Protein AF-A0A949CCI5-F1 (afdb_monomer_lite)

Secondary structure (DSSP, 8-state):
-------------TT--S-HHHHHTT--SHHHHHHHHHHHH--HHHHHTT---HHHHHHHHHHHHS-HHHHHTT--SHHHHHHHHHHHHTT-S---GGGS-HHHHHTT--SHHHHHHHHHHHHS-HHHHHTT---HHHHHHHHHHHTS-HHHHHTT--SHHHHHHHHHHHHS-HHHHHTT---HHHHHHHHHHHHGGGEEESSS-HHHHHHHIIIIIHHHHHHHHHHHHHHHHHHHHHTTSEEEHHHHHHH-TTTTTTSSB--TT-EEEEEEB---EEE-TT--EEE--SEEEEE-SS-SSS-HHHHHHHT--TT-S-SS-SSS-HHHHHHTTB-TTSSSB--SPPPHHHHHHHTTPPBP-TTTSSEE-TT-EEEEEEEGGGSSSS---EEEEEE-STT-EEEEEEESSSEEEEEEEPPTTSEEEEEE-SPBPSEEEEEEEEEE-TTS-EEEEPPPEEEEE-------HHHHHGGGS-------HHHHHHHHHHHHHHHHHHHHHHHHHHHHHHHTT--

Structure (mmCIF, N/CA/C/O backbone):
data_AF-A0A949CCI5-F1
#
_entry.id   AF-A0A949CCI5-F1
#
loop_
_atom_site.group_PDB
_atom_site.id
_atom_site.type_symbol
_atom_site.label_atom_id
_atom_site.label_alt_id
_atom_site.label_comp_id
_atom_site.label_asym_id
_atom_site.label_entity_id
_atom_site.label_seq_id
_atom_site.pdbx_PDB_ins_code
_atom_site.Cartn_x
_atom_site.Cartn_y
_atom_site.Cartn_z
_atom_site.occupancy
_atom_site.B_iso_or_equiv
_atom_site.auth_seq_id
_atom_site.auth_comp_id
_atom_site.auth_asym_id
_atom_site.auth_atom_id
_atom_site.pdbx_PDB_model_num
ATOM 1 N N . ASN A 1 1 ? -22.056 -0.204 50.118 1.00 28.55 1 ASN A N 1
ATOM 2 C CA . ASN A 1 1 ? -20.710 0.242 49.684 1.00 28.55 1 ASN A CA 1
ATOM 3 C C . ASN A 1 1 ? -20.030 -0.823 48.883 1.00 28.55 1 ASN A C 1
ATOM 5 O O . ASN A 1 1 ? -19.196 -1.574 49.382 1.00 28.55 1 ASN A O 1
ATOM 9 N N . GLU A 1 2 ? -20.402 -0.887 47.621 1.00 24.06 2 GLU A N 1
ATOM 10 C CA . GLU A 1 2 ? -19.504 -1.412 46.620 1.00 24.06 2 GLU A CA 1
ATOM 11 C C . GLU A 1 2 ? -18.537 -0.275 46.289 1.00 24.06 2 GLU A C 1
ATOM 13 O O . GLU A 1 2 ? -18.887 0.651 45.580 1.00 24.06 2 GLU A O 1
ATOM 18 N N . PHE A 1 3 ? -17.318 -0.323 46.823 1.00 23.59 3 PHE A N 1
ATOM 19 C CA . PHE A 1 3 ? -16.193 -0.053 45.936 1.00 23.59 3 PHE A CA 1
ATOM 20 C C . PHE A 1 3 ? -16.038 -1.352 45.142 1.00 23.59 3 PHE A C 1
ATOM 22 O O . PHE A 1 3 ? -15.376 -2.300 45.578 1.00 23.59 3 PHE A O 1
ATOM 29 N N . LYS A 1 4 ? -16.825 -1.460 44.069 1.00 23.44 4 LYS A N 1
ATOM 30 C CA . LYS A 1 4 ? -16.348 -2.106 42.861 1.00 23.44 4 LYS A CA 1
ATOM 31 C C . LYS A 1 4 ? -15.381 -1.082 42.290 1.00 23.44 4 LYS A C 1
ATOM 33 O O . LYS A 1 4 ? -15.789 0.016 41.931 1.00 23.44 4 LYS A O 1
ATOM 38 N N . LEU A 1 5 ? -14.098 -1.418 42.273 1.00 25.70 5 LEU A N 1
ATOM 39 C CA . LEU A 1 5 ? -13.313 -1.016 41.122 1.00 25.70 5 LEU A CA 1
ATOM 40 C C . LEU A 1 5 ? -14.030 -1.707 39.968 1.00 25.70 5 LEU A C 1
ATOM 42 O O . LEU A 1 5 ? -13.903 -2.917 39.796 1.00 25.70 5 LEU A O 1
ATOM 46 N N . GLU A 1 6 ? -14.929 -0.980 39.308 1.00 26.77 6 GLU A N 1
ATOM 47 C CA . GLU A 1 6 ? -15.303 -1.352 37.961 1.00 26.77 6 GLU A CA 1
ATOM 48 C C . GLU A 1 6 ? -13.978 -1.430 37.223 1.00 26.77 6 GLU A C 1
ATOM 50 O O . GLU A 1 6 ? -13.239 -0.452 37.097 1.00 26.77 6 GLU A O 1
ATOM 55 N N . SER A 1 7 ? -13.628 -2.654 36.855 1.00 33.16 7 SER A N 1
ATOM 56 C CA . SER A 1 7 ? -12.736 -2.918 35.755 1.00 33.16 7 SER A CA 1
ATOM 57 C C . SER A 1 7 ? -13.355 -2.241 34.535 1.00 33.16 7 SER A C 1
ATOM 59 O O . SER A 1 7 ? -14.071 -2.871 33.764 1.00 33.16 7 SER A O 1
ATOM 61 N N . GLY A 1 8 ? -13.112 -0.939 34.394 1.00 29.67 8 GLY A N 1
ATOM 62 C CA . GLY A 1 8 ? -13.168 -0.242 33.124 1.00 29.67 8 GLY A CA 1
ATOM 63 C C . GLY A 1 8 ? -12.025 -0.781 32.278 1.00 29.67 8 GLY A C 1
ATOM 64 O O . GLY A 1 8 ? -10.981 -0.154 32.150 1.00 29.67 8 GLY A O 1
ATOM 65 N N . SER A 1 9 ? -12.206 -2.003 31.780 1.00 33.06 9 SER A N 1
ATOM 66 C CA . SER A 1 9 ? -11.458 -2.561 30.658 1.00 33.06 9 SER A CA 1
ATOM 67 C C . SER A 1 9 ? -11.970 -2.019 29.318 1.00 33.06 9 SER A C 1
ATOM 69 O O . SER A 1 9 ? -11.455 -2.401 28.277 1.00 33.06 9 SER A O 1
ATOM 71 N N . GLU A 1 10 ? -12.933 -1.099 29.331 1.00 33.03 10 GLU A N 1
ATOM 72 C CA . GLU A 1 10 ? -13.438 -0.376 28.163 1.00 33.03 10 GLU A CA 1
ATOM 73 C C . GLU A 1 10 ? -12.724 0.973 28.028 1.00 33.03 10 GLU A C 1
ATOM 75 O O . GLU A 1 10 ? -13.286 2.020 28.309 1.00 33.03 10 GLU A O 1
ATOM 80 N N . PHE A 1 11 ? -11.438 0.938 27.682 1.00 31.03 11 PHE A N 1
ATOM 81 C CA . PHE A 1 11 ? -10.712 2.048 27.043 1.00 31.03 11 PHE A CA 1
ATOM 82 C C . PHE A 1 11 ? -9.364 1.521 26.529 1.00 31.03 11 PHE A C 1
ATOM 84 O O . PHE A 1 11 ? -8.293 2.015 26.864 1.00 31.03 11 PHE A O 1
ATOM 91 N N . PHE A 1 12 ? -9.403 0.448 25.742 1.00 31.36 12 PHE A N 1
ATOM 92 C CA . PHE A 1 12 ? -8.234 -0.020 25.000 1.00 31.36 12 PHE A CA 1
ATOM 93 C C . PHE A 1 12 ? -8.647 -0.310 23.560 1.00 31.36 12 PHE A C 1
ATOM 95 O O . PHE A 1 12 ? -8.708 -1.456 23.130 1.00 31.36 12 PHE A O 1
ATOM 102 N N . GLY A 1 13 ? -8.936 0.767 22.825 1.00 29.38 13 GLY A N 1
ATOM 103 C CA . GLY A 1 13 ? -8.772 0.765 21.376 1.00 29.38 13 GLY A CA 1
ATOM 104 C C . GLY A 1 13 ? -7.294 0.535 21.056 1.00 29.38 13 GLY A C 1
ATOM 105 O O . GLY A 1 13 ? -6.409 1.082 21.721 1.00 29.38 13 GLY A O 1
ATOM 106 N N . ALA A 1 14 ? -7.037 -0.333 20.086 1.00 33.59 14 ALA A N 1
ATOM 107 C CA . ALA A 1 14 ? -5.727 -0.847 19.708 1.00 33.59 14 ALA A CA 1
ATOM 108 C C . ALA A 1 14 ? -4.839 0.179 18.967 1.00 33.59 14 ALA A C 1
ATOM 110 O O . ALA A 1 14 ? -4.302 -0.134 17.911 1.00 33.59 14 ALA A O 1
ATOM 111 N N . GLU A 1 15 ? -4.661 1.391 19.509 1.00 34.69 15 GLU A N 1
ATOM 112 C CA . GLU A 1 15 ? -3.923 2.460 18.807 1.00 34.69 15 GLU A CA 1
ATOM 113 C C . GLU A 1 15 ? -2.967 3.307 19.667 1.00 34.69 15 GLU A C 1
ATOM 115 O O . GLU A 1 15 ? -2.280 4.181 19.150 1.00 34.69 15 GLU A O 1
ATOM 120 N N . TYR A 1 16 ? -2.820 3.045 20.968 1.00 41.56 16 TYR A N 1
ATOM 121 C CA . TYR A 1 16 ? -1.854 3.788 21.784 1.00 41.56 16 TYR A CA 1
ATOM 122 C C . TYR A 1 16 ? -0.962 2.848 22.591 1.00 41.56 16 TYR A C 1
ATOM 124 O O . TYR A 1 16 ? -1.435 1.956 23.298 1.00 41.56 16 TYR A O 1
ATOM 132 N N . GLY A 1 17 ? 0.355 3.064 22.487 1.00 61.03 17 GLY A N 1
ATOM 133 C CA . GLY A 1 17 ? 1.342 2.493 23.399 1.00 61.03 17 GLY A CA 1
ATOM 134 C C . GLY A 1 17 ? 1.025 2.815 24.865 1.00 61.03 17 GLY A C 1
ATOM 135 O O . GLY A 1 17 ? 0.075 3.535 25.174 1.00 61.03 17 GLY A O 1
ATOM 136 N N . LEU A 1 18 ? 1.825 2.262 25.786 1.00 56.59 18 LEU A N 1
ATOM 137 C CA . LEU A 1 18 ? 1.654 2.458 27.233 1.00 56.59 18 LEU A CA 1
ATOM 138 C C . LEU A 1 18 ? 1.360 3.940 27.556 1.00 56.59 18 LEU A C 1
ATOM 140 O O . LEU A 1 18 ? 2.008 4.808 26.969 1.00 56.59 18 LEU A O 1
ATOM 144 N N . PRO A 1 19 ? 0.423 4.248 28.478 1.00 66.56 19 PRO A N 1
ATOM 145 C CA . PRO A 1 19 ? 0.104 5.621 28.862 1.00 66.56 19 PRO A CA 1
ATOM 146 C C . PRO A 1 19 ? 1.372 6.449 29.087 1.00 66.56 19 PRO A C 1
ATOM 148 O O . PRO A 1 19 ? 2.327 5.941 29.679 1.00 66.56 19 PRO A O 1
ATOM 151 N N . ALA A 1 20 ? 1.389 7.716 28.658 1.00 65.19 20 ALA A N 1
ATOM 152 C CA . ALA A 1 20 ? 2.567 8.585 28.782 1.00 65.19 20 ALA A CA 1
ATOM 153 C C . ALA A 1 20 ? 3.133 8.592 30.215 1.00 65.19 20 ALA A C 1
ATOM 155 O O . ALA A 1 20 ? 4.341 8.511 30.412 1.00 65.19 20 ALA A O 1
ATOM 156 N N . GLU A 1 21 ? 2.251 8.548 31.216 1.00 62.03 21 GLU A N 1
ATOM 157 C CA . GLU A 1 21 ? 2.614 8.462 32.633 1.00 62.03 21 GLU A CA 1
ATOM 158 C C . GLU A 1 21 ? 3.370 7.171 33.006 1.00 62.03 21 GLU A C 1
ATOM 160 O O . GLU A 1 21 ? 4.212 7.185 33.900 1.00 62.03 21 GLU A O 1
ATOM 165 N N . CYS A 1 22 ? 3.092 6.053 32.332 1.00 67.25 22 CYS A N 1
ATOM 166 C CA . CYS A 1 22 ? 3.809 4.790 32.509 1.00 67.25 22 CYS A CA 1
ATOM 167 C C . CYS A 1 22 ? 5.153 4.781 31.772 1.00 67.25 22 CYS A C 1
ATOM 169 O O . CYS A 1 22 ? 6.130 4.244 32.297 1.00 67.25 22 CYS A O 1
ATOM 171 N N . LEU A 1 23 ? 5.223 5.395 30.586 1.00 69.81 23 LEU A N 1
ATOM 172 C CA . LEU A 1 23 ? 6.467 5.536 29.821 1.00 69.81 23 LEU A CA 1
ATOM 173 C C . LEU A 1 23 ? 7.462 6.473 30.521 1.00 69.81 23 LEU A C 1
ATOM 175 O O . LEU A 1 23 ? 8.646 6.154 30.605 1.00 69.81 23 LEU A O 1
ATOM 179 N N . GLU A 1 24 ? 6.986 7.578 31.101 1.00 73.06 24 GLU A N 1
ATOM 180 C CA . GLU A 1 24 ? 7.799 8.503 31.909 1.00 73.06 24 GLU A CA 1
ATOM 181 C C . GLU A 1 24 ? 8.419 7.830 33.141 1.00 73.06 24 GLU A C 1
ATOM 183 O O . GLU A 1 24 ? 9.481 8.240 33.611 1.00 73.06 24 GLU A O 1
ATOM 188 N N . GLN A 1 25 ? 7.777 6.777 33.649 1.00 67.81 25 GLN A N 1
ATOM 189 C CA . GLN A 1 25 ? 8.267 5.978 34.773 1.00 67.81 25 GLN A CA 1
ATOM 190 C C . GLN A 1 25 ? 8.979 4.686 34.341 1.00 67.81 25 GLN A C 1
ATOM 192 O O . GLN A 1 25 ? 9.327 3.864 35.188 1.00 67.81 25 GLN A O 1
ATOM 197 N N . GLY A 1 26 ? 9.251 4.528 33.041 1.00 73.81 26 GLY A N 1
ATOM 198 C CA . GLY A 1 26 ? 10.100 3.465 32.507 1.00 73.81 26 GLY A CA 1
ATOM 199 C C . GLY A 1 26 ? 9.440 2.091 32.391 1.00 73.81 26 GLY A C 1
ATOM 200 O O . GLY A 1 26 ? 10.160 1.095 32.366 1.00 73.81 26 GLY A O 1
ATOM 201 N N . ALA A 1 27 ? 8.106 2.003 32.323 1.00 72.56 27 ALA A N 1
ATOM 202 C CA . ALA A 1 27 ? 7.441 0.732 32.034 1.00 72.56 27 ALA A CA 1
ATOM 203 C C . ALA A 1 27 ? 7.779 0.250 30.615 1.00 72.56 27 ALA A C 1
ATOM 205 O O . ALA A 1 27 ? 7.514 0.953 29.642 1.00 72.56 27 ALA A O 1
ATOM 206 N N . ALA A 1 28 ? 8.305 -0.971 30.495 1.00 69.12 28 ALA A N 1
ATOM 207 C CA . ALA A 1 28 ? 8.573 -1.636 29.220 1.00 69.12 28 ALA A CA 1
ATOM 208 C C . ALA A 1 28 ? 7.460 -2.629 28.836 1.00 69.12 28 ALA A C 1
ATOM 210 O O . ALA A 1 28 ? 7.475 -3.204 27.749 1.00 69.12 28 ALA A O 1
ATOM 211 N N . SER A 1 29 ? 6.485 -2.845 29.723 1.00 74.38 29 SER A N 1
ATOM 212 C CA . SER A 1 29 ? 5.380 -3.781 29.518 1.00 74.38 29 SER A CA 1
ATOM 213 C C . SER A 1 29 ? 4.088 -3.323 30.197 1.00 74.38 29 SER A C 1
ATOM 215 O O . SER A 1 29 ? 4.096 -2.548 31.157 1.00 74.38 29 SER A O 1
ATOM 217 N N . LYS A 1 30 ? 2.953 -3.864 29.734 1.00 70.81 30 LYS A N 1
ATOM 218 C CA . LYS A 1 30 ? 1.629 -3.627 30.333 1.00 70.81 30 LYS A CA 1
ATOM 219 C C . LYS A 1 30 ? 1.590 -4.013 31.819 1.00 70.81 30 LYS A C 1
ATOM 221 O O . LYS A 1 30 ? 1.070 -3.253 32.627 1.00 70.81 30 LYS A O 1
ATOM 226 N N . GLN A 1 31 ? 2.239 -5.119 32.195 1.00 68.50 31 GLN A N 1
ATOM 227 C CA . GLN A 1 31 ? 2.349 -5.557 33.595 1.00 68.50 31 GLN A CA 1
ATOM 228 C C . GLN A 1 31 ? 3.175 -4.604 34.472 1.00 68.50 31 GLN A C 1
ATOM 230 O O . GLN A 1 31 ? 2.900 -4.470 35.665 1.00 68.50 31 GLN A O 1
ATOM 235 N N . GLU A 1 32 ? 4.196 -3.944 33.923 1.00 68.94 32 GLU A N 1
ATOM 236 C CA . GLU A 1 32 ? 4.948 -2.921 34.662 1.00 68.94 32 GLU A CA 1
ATOM 237 C C . GLU A 1 32 ? 4.136 -1.641 34.826 1.00 68.94 32 GLU A C 1
ATOM 239 O O . GLU A 1 32 ? 4.104 -1.081 35.919 1.00 68.94 32 GLU A O 1
ATOM 244 N N . CYS A 1 33 ? 3.413 -1.225 33.787 1.00 73.75 33 CYS A N 1
ATOM 245 C CA . CYS A 1 33 ? 2.507 -0.083 33.869 1.00 73.75 33 CYS A CA 1
ATOM 246 C C . CYS A 1 33 ? 1.383 -0.318 34.891 1.00 73.75 33 CYS A C 1
ATOM 248 O O . CYS A 1 33 ? 1.108 0.561 35.702 1.00 73.75 33 CYS A O 1
ATOM 250 N N . GLU A 1 34 ? 0.806 -1.521 34.955 1.00 68.88 34 GLU A N 1
ATOM 251 C CA . GLU A 1 34 ? -0.192 -1.884 35.971 1.00 68.88 34 GLU A CA 1
ATOM 252 C C . GLU A 1 34 ? 0.356 -1.765 37.403 1.00 68.88 34 GLU A C 1
ATOM 254 O O . GLU A 1 34 ? -0.330 -1.249 38.287 1.00 68.88 34 GLU A O 1
ATOM 259 N N . LYS A 1 35 ? 1.615 -2.158 37.642 1.00 68.50 35 LYS A N 1
ATOM 260 C CA . LYS A 1 35 ? 2.277 -1.983 38.949 1.00 68.50 35 LYS A CA 1
ATOM 261 C C . LYS A 1 35 ? 2.521 -0.513 39.287 1.00 68.50 35 LYS A C 1
ATOM 263 O O . LYS A 1 35 ? 2.301 -0.110 40.429 1.00 68.50 35 LYS A O 1
ATOM 268 N N . ILE A 1 36 ? 2.965 0.285 38.315 1.00 70.38 36 ILE A N 1
ATOM 269 C CA . ILE A 1 36 ? 3.210 1.726 38.487 1.00 70.38 36 ILE A CA 1
ATOM 270 C C . ILE A 1 36 ? 1.900 2.449 38.813 1.00 70.38 36 ILE A C 1
ATOM 272 O O . ILE A 1 36 ? 1.824 3.196 39.792 1.00 70.38 36 ILE A O 1
ATOM 276 N N . MET A 1 37 ? 0.845 2.165 38.049 1.00 67.00 37 MET A N 1
ATOM 277 C CA . MET A 1 37 ? -0.490 2.722 38.265 1.00 67.00 37 MET A CA 1
ATOM 278 C C . MET A 1 37 ? -1.062 2.296 39.617 1.00 67.00 37 MET A C 1
ATOM 280 O O . MET A 1 37 ? -1.593 3.128 40.355 1.00 67.00 37 MET A O 1
ATOM 284 N N . PHE A 1 38 ? -0.888 1.027 39.997 1.00 71.00 38 PHE A N 1
ATOM 285 C CA . PHE A 1 38 ? -1.301 0.544 41.307 1.00 71.00 38 PHE A CA 1
ATOM 286 C C . PHE A 1 38 ? -0.574 1.276 42.441 1.00 71.00 38 PHE A C 1
ATOM 288 O O . PHE A 1 38 ? -1.235 1.767 43.345 1.00 71.00 38 PHE A O 1
ATOM 295 N N . LEU A 1 39 ? 0.753 1.426 42.397 1.00 68.25 39 LEU A N 1
ATOM 296 C CA . LEU A 1 39 ? 1.510 2.117 43.452 1.00 68.25 39 LEU A CA 1
ATOM 297 C C . LEU A 1 39 ? 1.136 3.601 43.591 1.00 68.25 39 LEU A C 1
ATOM 299 O O . LEU A 1 39 ? 1.144 4.132 44.703 1.00 68.25 39 LEU A O 1
ATOM 303 N N . LYS A 1 40 ? 0.774 4.264 42.488 1.00 69.62 40 LYS A N 1
ATOM 304 C CA . LYS A 1 40 ? 0.344 5.671 42.477 1.00 69.62 40 LYS A CA 1
ATOM 305 C C . LYS A 1 40 ? -1.030 5.875 43.127 1.00 69.62 40 LYS A C 1
ATOM 307 O O . LYS A 1 40 ? -1.266 6.910 43.749 1.00 69.62 40 LYS A O 1
ATOM 312 N N . HIS A 1 41 ? -1.915 4.884 43.014 1.00 70.19 41 HIS A N 1
ATOM 313 C CA . HIS A 1 41 ? -3.294 4.940 43.512 1.00 70.19 41 HIS A CA 1
ATOM 314 C C . HIS A 1 41 ? -3.580 3.973 44.671 1.00 70.19 41 HIS A C 1
ATOM 316 O O . HIS A 1 41 ? -4.724 3.861 45.117 1.00 70.19 41 HIS A O 1
ATOM 322 N N . ALA A 1 42 ? -2.556 3.287 45.184 1.00 69.38 42 ALA A N 1
ATOM 323 C CA . ALA A 1 42 ? -2.702 2.302 46.242 1.00 69.38 42 ALA A CA 1
ATOM 324 C C . ALA A 1 42 ? -3.272 2.953 47.514 1.00 69.38 42 ALA A C 1
ATOM 326 O O . ALA A 1 42 ? -2.826 4.036 47.916 1.00 69.38 42 ALA A O 1
ATOM 327 N N . PRO A 1 43 ? -4.204 2.280 48.213 1.00 71.31 43 PRO A N 1
ATOM 328 C CA . PRO A 1 43 ? -4.618 2.685 49.550 1.00 71.31 43 PRO A CA 1
ATOM 329 C C . PRO A 1 43 ? -3.398 2.871 50.459 1.00 71.31 43 PRO A C 1
ATOM 331 O O . PRO A 1 43 ? -2.450 2.077 50.411 1.00 71.31 43 PRO A O 1
ATOM 334 N N . LYS A 1 44 ? -3.415 3.905 51.311 1.00 75.56 44 LYS A N 1
ATOM 335 C CA . LYS A 1 44 ? -2.278 4.266 52.183 1.00 75.56 44 LYS A CA 1
ATOM 336 C C . LYS A 1 44 ? -1.815 3.085 53.036 1.00 75.56 44 LYS A C 1
ATOM 338 O O . LYS A 1 44 ? -0.627 2.930 53.302 1.00 75.56 44 LYS A O 1
ATOM 343 N N . GLU A 1 45 ? -2.750 2.232 53.432 1.00 75.25 45 GLU A N 1
ATOM 344 C CA . GLU A 1 45 ? -2.532 1.026 54.215 1.00 75.25 45 GLU A CA 1
ATOM 345 C C . GLU A 1 45 ? -1.717 -0.025 53.451 1.00 75.25 45 GLU A C 1
ATOM 347 O O . GLU A 1 45 ? -0.844 -0.650 54.054 1.00 75.25 45 GLU A O 1
ATOM 352 N N . CYS A 1 46 ? -1.952 -0.190 52.147 1.00 75.56 46 CYS A N 1
ATOM 353 C CA . CYS A 1 46 ? -1.190 -1.096 51.285 1.00 75.56 46 CYS A CA 1
ATOM 354 C C . CYS A 1 46 ? 0.180 -0.517 50.925 1.00 75.56 46 CYS A C 1
ATOM 356 O O . CYS A 1 46 ? 1.182 -1.228 51.006 1.00 75.56 46 CYS A O 1
ATOM 358 N N . ALA A 1 47 ? 0.242 0.789 50.646 1.00 73.12 47 ALA A N 1
ATOM 359 C CA . ALA A 1 47 ? 1.498 1.497 50.409 1.00 73.12 47 ALA A CA 1
ATOM 360 C C . ALA A 1 47 ? 2.427 1.426 51.637 1.00 73.12 47 ALA A C 1
ATOM 362 O O . ALA A 1 47 ? 3.611 1.121 51.514 1.00 73.12 47 ALA A O 1
ATOM 363 N N . SER A 1 48 ? 1.880 1.608 52.846 1.00 76.38 48 SER A N 1
ATOM 364 C CA . SER A 1 48 ? 2.635 1.493 54.105 1.00 76.38 48 SER A CA 1
ATOM 365 C C . SER A 1 48 ? 3.119 0.071 54.421 1.00 76.38 48 SER A C 1
ATOM 367 O O . SER A 1 48 ? 4.051 -0.096 55.204 1.00 76.38 48 SER A O 1
ATOM 369 N N . ALA A 1 49 ? 2.498 -0.946 53.817 1.00 76.38 49 ALA A N 1
ATOM 370 C CA . ALA A 1 49 ? 2.856 -2.353 53.977 1.00 76.38 49 ALA A CA 1
ATOM 371 C C . ALA A 1 49 ? 3.822 -2.856 52.888 1.00 76.38 49 ALA A C 1
ATOM 373 O O . ALA A 1 49 ? 4.195 -4.027 52.913 1.00 76.38 49 ALA A O 1
ATOM 374 N N . GLY A 1 50 ? 4.227 -1.994 51.946 1.00 76.88 50 GLY A N 1
ATOM 375 C CA . GLY A 1 50 ? 5.141 -2.349 50.858 1.00 76.88 50 GLY A CA 1
ATOM 376 C C . GLY A 1 50 ? 4.544 -3.308 49.824 1.00 76.88 50 GLY A C 1
ATOM 377 O O . GLY A 1 50 ? 5.292 -4.017 49.158 1.00 76.88 50 GLY A O 1
ATOM 378 N N . ILE A 1 51 ? 3.213 -3.363 49.703 1.00 78.94 51 ILE A N 1
ATOM 379 C CA . ILE A 1 51 ? 2.527 -4.261 48.768 1.00 78.94 51 ILE A CA 1
ATOM 380 C C . ILE A 1 51 ? 2.436 -3.599 47.392 1.00 78.94 51 ILE A C 1
ATOM 382 O O . ILE A 1 51 ? 1.932 -2.484 47.274 1.00 78.94 51 ILE A O 1
ATOM 386 N N . ALA A 1 52 ? 2.883 -4.310 46.355 1.00 67.25 52 ALA A N 1
ATOM 387 C CA . ALA A 1 52 ? 2.920 -3.826 44.971 1.00 67.25 52 ALA A CA 1
ATOM 388 C C . ALA A 1 52 ? 1.904 -4.519 44.038 1.00 67.25 52 ALA A C 1
ATOM 390 O O . ALA A 1 52 ? 1.917 -4.273 42.834 1.00 67.25 52 ALA A O 1
ATOM 391 N N . GLY A 1 53 ? 1.039 -5.387 44.576 1.00 69.81 53 GLY A N 1
ATOM 392 C CA . GLY A 1 53 ? 0.015 -6.110 43.819 1.00 69.81 53 GLY A CA 1
ATOM 393 C C . GLY A 1 53 ? -1.396 -5.896 44.367 1.00 69.81 53 GLY A C 1
ATOM 394 O O . GLY A 1 53 ? -1.608 -5.910 45.582 1.00 69.81 53 GLY A O 1
ATOM 395 N N . ILE A 1 54 ? -2.364 -5.754 43.455 1.00 69.69 54 ILE A N 1
ATOM 396 C CA . ILE A 1 54 ? -3.793 -5.564 43.764 1.00 69.69 54 ILE A CA 1
ATOM 397 C C . ILE A 1 54 ? -4.317 -6.705 44.643 1.00 69.69 54 ILE A C 1
ATOM 399 O O . ILE A 1 54 ? -4.873 -6.452 45.707 1.00 69.69 54 ILE A O 1
ATOM 403 N N . GLU A 1 55 ? -4.053 -7.957 44.267 1.00 69.19 55 GLU A N 1
ATOM 404 C CA . GLU A 1 55 ? -4.596 -9.137 44.954 1.00 69.19 55 GLU A CA 1
ATOM 405 C C . GLU A 1 55 ? -4.075 -9.291 46.400 1.00 69.19 55 GLU A C 1
ATOM 407 O O . GLU A 1 55 ? -4.801 -9.682 47.317 1.00 69.19 55 GLU A O 1
ATOM 412 N N . GLU A 1 56 ? -2.806 -8.955 46.643 1.00 73.81 56 GLU A N 1
ATOM 413 C CA . GLU A 1 56 ? -2.217 -8.972 47.988 1.00 73.81 56 GLU A CA 1
ATOM 414 C C . GLU A 1 56 ? -2.723 -7.809 48.846 1.00 73.81 56 GLU A C 1
ATOM 416 O O . GLU A 1 56 ? -2.959 -7.974 50.048 1.00 73.81 56 GLU A O 1
ATOM 421 N N . CYS A 1 57 ? -2.938 -6.644 48.231 1.00 75.81 57 CYS A N 1
ATOM 422 C CA . CYS A 1 57 ? -3.514 -5.489 48.906 1.00 75.81 57 CYS A CA 1
ATOM 423 C C . CYS A 1 57 ? -4.968 -5.758 49.290 1.00 75.81 57 CYS A C 1
ATOM 425 O O . CYS A 1 57 ? -5.356 -5.480 50.421 1.00 75.81 57 CYS A O 1
ATOM 427 N N . GLU A 1 58 ? -5.751 -6.393 48.421 1.00 72.19 58 GLU A N 1
ATOM 428 C CA . GLU A 1 58 ? -7.115 -6.815 48.733 1.00 72.19 58 GLU A CA 1
ATOM 429 C C . GLU A 1 58 ? -7.159 -7.793 49.909 1.00 72.19 58 GLU A C 1
ATOM 431 O O . GLU A 1 58 ? -7.973 -7.618 50.815 1.00 72.19 58 GLU A O 1
ATOM 436 N N . LYS A 1 59 ? -6.238 -8.764 49.973 1.00 75.69 59 LYS A N 1
ATOM 437 C CA . LYS A 1 59 ? -6.116 -9.684 51.119 1.00 75.69 59 LYS A CA 1
ATOM 438 C C . LYS A 1 59 ? -5.761 -8.948 52.414 1.00 75.69 59 LYS A C 1
ATOM 440 O O . LYS A 1 59 ? -6.337 -9.243 53.465 1.00 75.69 59 LYS A O 1
ATOM 445 N N . LEU A 1 60 ? -4.843 -7.977 52.364 1.00 77.62 60 LEU A N 1
ATOM 446 C CA . LEU A 1 60 ? -4.486 -7.153 53.524 1.00 77.62 60 LEU A CA 1
ATOM 447 C C . LEU A 1 60 ? -5.669 -6.292 53.987 1.00 77.62 60 LEU A C 1
ATOM 449 O O . LEU A 1 60 ? -5.968 -6.245 55.183 1.00 77.62 60 LEU A O 1
ATOM 453 N N . MET A 1 61 ? -6.339 -5.623 53.050 1.00 70.38 61 MET A N 1
ATOM 454 C CA . MET A 1 61 ? -7.488 -4.763 53.322 1.00 70.38 61 MET A CA 1
ATOM 455 C C . MET A 1 61 ? -8.656 -5.576 53.872 1.00 70.38 61 MET A C 1
ATOM 457 O O . MET A 1 61 ? -9.269 -5.175 54.859 1.00 70.38 61 MET A O 1
ATOM 461 N N . PHE A 1 62 ? -8.904 -6.763 53.319 1.00 74.06 62 PHE A N 1
ATOM 462 C CA . PHE A 1 62 ? -9.887 -7.696 53.847 1.00 74.06 62 PHE A CA 1
ATOM 463 C C . PHE A 1 62 ? -9.520 -8.127 55.273 1.00 74.06 62 PHE A C 1
ATOM 465 O O . PHE A 1 62 ? -10.341 -8.020 56.173 1.00 74.06 62 PHE A O 1
ATOM 472 N N . LYS A 1 63 ? -8.265 -8.492 55.553 1.00 76.31 63 LYS A N 1
ATOM 473 C CA . LYS A 1 63 ? -7.840 -8.864 56.915 1.00 76.31 63 LYS A CA 1
ATOM 474 C C . LYS A 1 63 ? -7.966 -7.722 57.936 1.00 76.31 63 LYS A C 1
ATOM 476 O O . LYS A 1 63 ? -8.205 -7.989 59.111 1.00 76.31 63 LYS A O 1
ATOM 481 N N . LYS A 1 64 ? -7.781 -6.467 57.514 1.00 70.88 64 LYS A N 1
ATOM 482 C CA . LYS A 1 64 ? -7.877 -5.285 58.390 1.00 70.88 64 LYS A CA 1
ATOM 483 C C . LYS A 1 64 ? -9.304 -4.781 58.600 1.00 70.88 64 LYS A C 1
ATOM 485 O O . LYS A 1 64 ? -9.577 -4.210 59.653 1.00 70.88 64 LYS A O 1
ATOM 490 N N . HIS A 1 65 ? -10.184 -4.957 57.617 1.00 73.81 65 HIS A N 1
ATOM 491 C CA . HIS A 1 65 ? -11.508 -4.327 57.597 1.00 73.81 65 HIS A CA 1
ATOM 492 C C . HIS A 1 65 ? -12.676 -5.318 57.492 1.00 73.81 65 HIS A C 1
ATOM 494 O O . HIS A 1 65 ? -13.829 -4.888 57.476 1.00 73.81 65 HIS A O 1
ATOM 500 N N . ALA A 1 66 ? -12.418 -6.628 57.419 1.00 70.31 66 ALA A N 1
ATOM 501 C CA . ALA A 1 66 ? -13.481 -7.626 57.412 1.00 70.31 66 ALA A CA 1
ATOM 502 C C . ALA A 1 66 ? -14.237 -7.651 58.753 1.00 70.31 66 ALA A C 1
ATOM 504 O O . ALA A 1 66 ? -13.632 -7.467 59.813 1.00 70.31 66 ALA A O 1
ATOM 505 N N . PRO A 1 67 ? -15.551 -7.938 58.725 1.00 72.88 67 PRO A N 1
ATOM 506 C CA . PRO A 1 67 ? -16.332 -8.189 59.930 1.00 72.88 67 PRO A CA 1
ATOM 507 C C . PRO A 1 67 ? -15.703 -9.294 60.790 1.00 72.88 67 PRO A C 1
ATOM 509 O O . PRO A 1 67 ? -15.258 -10.315 60.258 1.00 72.88 67 PRO A O 1
ATOM 512 N N . SER A 1 68 ? -15.719 -9.126 62.117 1.00 72.25 68 SER A N 1
ATOM 513 C CA . SER A 1 68 ? -15.153 -10.104 63.061 1.00 72.25 68 SER A CA 1
ATOM 514 C C . SER A 1 68 ? -15.744 -11.503 62.874 1.00 72.25 68 SER A C 1
ATOM 516 O O . SER A 1 68 ? -15.006 -12.479 62.899 1.00 72.25 68 SER A O 1
ATOM 518 N N . ASP A 1 69 ? -17.039 -11.597 62.556 1.00 72.88 69 ASP A N 1
ATOM 519 C CA . ASP A 1 69 ? -17.725 -12.859 62.262 1.00 72.88 69 ASP A CA 1
ATOM 520 C C . ASP A 1 69 ? -17.104 -13.642 61.091 1.00 72.88 69 ASP A C 1
ATOM 522 O O . ASP A 1 69 ? -17.106 -14.872 61.113 1.00 72.88 69 ASP A O 1
ATOM 526 N N . CYS A 1 70 ? -16.590 -12.950 60.067 1.00 73.25 70 CYS A N 1
ATOM 527 C CA . CYS A 1 70 ? -15.922 -13.581 58.926 1.00 73.25 70 CYS A CA 1
ATOM 528 C C . CYS A 1 70 ? -14.486 -13.995 59.264 1.00 73.25 70 CYS A C 1
ATOM 530 O O . CYS A 1 70 ? -14.030 -15.044 58.813 1.00 73.25 70 CYS A O 1
ATOM 532 N N . LEU A 1 71 ? -13.790 -13.195 60.078 1.00 76.94 71 LEU A N 1
ATOM 533 C CA . LEU A 1 71 ? -12.437 -13.504 60.546 1.00 76.94 71 LEU A CA 1
ATOM 534 C C . LEU A 1 71 ? -12.436 -14.713 61.494 1.00 76.94 71 LEU A C 1
ATOM 536 O O . LEU A 1 71 ? -11.590 -15.595 61.365 1.00 76.94 71 LEU A O 1
ATOM 540 N N . GLU A 1 72 ? -13.417 -14.792 62.395 1.00 80.50 72 GLU A N 1
ATOM 541 C CA . GLU A 1 72 ? -13.633 -15.930 63.300 1.00 80.50 72 GLU A CA 1
ATOM 542 C C . GLU A 1 72 ? -14.032 -17.206 62.545 1.00 80.50 72 GLU A C 1
ATOM 544 O O . GLU A 1 72 ? -13.654 -18.305 62.945 1.00 80.50 72 GLU A O 1
ATOM 549 N N . ALA A 1 73 ? -14.736 -17.064 61.418 1.00 77.44 73 ALA A N 1
ATOM 550 C CA . ALA A 1 73 ? -15.086 -18.166 60.524 1.00 77.44 73 ALA A CA 1
ATOM 551 C C . ALA A 1 73 ? -13.936 -18.611 59.597 1.00 77.44 73 ALA A C 1
ATOM 553 O O . ALA A 1 73 ? -14.125 -19.509 58.778 1.00 77.44 73 ALA A O 1
ATOM 554 N N . GLY A 1 74 ? -12.754 -17.990 59.695 1.00 79.75 74 GLY A N 1
ATOM 555 C CA . GLY A 1 74 ? -11.594 -18.326 58.867 1.00 79.75 74 GLY A CA 1
ATOM 556 C C . GLY A 1 74 ? -11.748 -17.952 57.389 1.00 79.75 74 GLY A C 1
ATOM 557 O O . GLY A 1 74 ? -11.038 -18.491 56.542 1.00 79.75 74 GLY A O 1
ATOM 558 N N . ILE A 1 75 ? -12.673 -17.047 57.062 1.00 80.25 75 ILE A N 1
ATOM 559 C CA . ILE A 1 75 ? -12.929 -16.613 55.690 1.00 80.25 75 ILE A CA 1
ATOM 560 C C . ILE A 1 75 ? -11.888 -15.572 55.294 1.00 80.25 75 ILE A C 1
ATOM 562 O O . ILE A 1 75 ? -11.562 -14.684 56.076 1.00 80.25 75 ILE A O 1
ATOM 566 N N . THR A 1 76 ? -11.373 -15.676 54.070 1.00 75.12 76 THR A N 1
ATOM 567 C CA . THR A 1 76 ? -10.262 -14.849 53.574 1.00 75.12 76 THR A CA 1
ATOM 568 C C . THR A 1 76 ? -10.598 -14.036 52.324 1.00 75.12 76 THR A C 1
ATOM 570 O O . THR A 1 76 ? -9.756 -13.261 51.875 1.00 75.12 76 THR A O 1
ATOM 573 N N . THR A 1 77 ? -11.810 -14.176 51.773 1.00 72.25 77 THR A N 1
ATOM 574 C CA . THR A 1 77 ? -12.263 -13.442 50.580 1.00 72.25 77 THR A CA 1
ATOM 575 C C . THR A 1 77 ? -13.576 -12.700 50.827 1.00 72.25 77 THR A C 1
ATOM 577 O O . THR A 1 77 ? -14.435 -13.126 51.610 1.00 72.25 77 THR A O 1
ATOM 580 N N . LYS A 1 78 ? -13.743 -11.572 50.131 1.00 70.00 78 LYS A N 1
ATOM 581 C CA . LYS A 1 78 ? -14.897 -10.671 50.255 1.00 70.00 78 LYS A CA 1
ATOM 582 C C . LYS A 1 78 ? -16.201 -11.351 49.839 1.00 70.00 78 LYS A C 1
ATOM 584 O O . LYS A 1 78 ? -17.218 -11.190 50.508 1.00 70.00 78 LYS A O 1
ATOM 589 N N . GLU A 1 79 ? -16.157 -12.158 48.789 1.00 69.00 79 GLU A N 1
ATOM 590 C CA . GLU A 1 79 ? -17.286 -12.875 48.193 1.00 69.00 79 GLU A CA 1
ATOM 591 C C . GLU A 1 79 ? -17.749 -14.015 49.105 1.00 69.00 79 GLU A C 1
ATOM 593 O O . GLU A 1 79 ? -18.946 -14.165 49.356 1.00 69.00 79 GLU A O 1
ATOM 598 N N . ALA A 1 80 ? -16.805 -14.771 49.675 1.00 70.75 80 ALA A N 1
ATOM 599 C CA . ALA A 1 80 ? -17.115 -15.829 50.632 1.00 70.75 80 ALA A CA 1
ATOM 600 C C . ALA A 1 80 ? -17.671 -15.254 51.942 1.00 70.75 80 ALA A C 1
ATOM 602 O O . ALA A 1 80 ? -18.599 -15.821 52.513 1.00 70.75 80 ALA A O 1
ATOM 603 N N . CYS A 1 81 ? -17.166 -14.098 52.388 1.00 70.62 81 CYS A N 1
ATOM 604 C CA . CYS A 1 81 ? -17.685 -13.412 53.570 1.00 70.62 81 CYS A CA 1
ATOM 605 C C . CYS A 1 81 ? -19.074 -12.826 53.309 1.00 70.62 81 CYS A C 1
ATOM 607 O O . CYS A 1 81 ? -19.959 -13.003 54.137 1.00 70.62 81 CYS A O 1
ATOM 609 N N . LYS A 1 82 ? -19.320 -12.219 52.137 1.00 67.25 82 LYS A N 1
ATOM 610 C CA . LYS A 1 82 ? -20.670 -11.799 51.722 1.00 67.25 82 LYS A CA 1
ATOM 611 C C . LYS A 1 82 ? -21.646 -12.976 51.761 1.00 67.25 82 LYS A C 1
ATOM 613 O O . LYS A 1 82 ? -22.714 -12.841 52.347 1.00 67.25 82 LYS A O 1
ATOM 618 N N . LYS A 1 83 ? -21.273 -14.128 51.193 1.00 70.50 83 LYS A N 1
ATOM 619 C CA . LYS A 1 83 ? -22.110 -15.336 51.186 1.00 70.50 83 LYS A CA 1
ATOM 620 C C . LYS A 1 83 ? -22.358 -15.883 52.595 1.00 70.50 83 LYS A C 1
ATOM 622 O O . LYS A 1 83 ? -23.503 -16.136 52.943 1.00 70.50 83 LYS A O 1
ATOM 627 N N . TYR A 1 84 ? -21.319 -15.991 53.419 1.00 71.00 84 TYR A N 1
ATOM 628 C CA . TYR A 1 84 ? -21.428 -16.442 54.809 1.00 71.00 84 TYR A CA 1
ATOM 629 C C . TYR A 1 84 ? -22.285 -15.507 55.665 1.00 71.00 84 TYR A C 1
ATOM 631 O O . TYR A 1 84 ? -23.131 -15.970 56.421 1.00 71.00 84 TYR A O 1
ATOM 639 N N . MET A 1 85 ? -22.116 -14.190 55.527 1.00 65.12 85 MET A N 1
ATOM 640 C CA . MET A 1 85 ? -22.935 -13.206 56.237 1.00 65.12 85 MET A CA 1
ATOM 641 C C . MET A 1 85 ? -24.385 -13.246 55.750 1.00 65.12 85 MET A C 1
ATOM 643 O O . MET A 1 85 ? -25.302 -13.184 56.561 1.00 65.12 85 MET A O 1
ATOM 647 N N . PHE A 1 86 ? -24.605 -13.410 54.444 1.00 59.91 86 PHE A N 1
ATOM 648 C CA . PHE A 1 86 ? -25.938 -13.584 53.874 1.00 59.91 86 PHE A CA 1
ATOM 649 C C . PHE A 1 86 ? -26.602 -14.856 54.415 1.00 59.91 86 PHE A C 1
ATOM 651 O O . PHE A 1 86 ? -27.715 -14.783 54.910 1.00 59.91 86 PHE A O 1
ATOM 658 N N . GLU A 1 87 ? -25.917 -15.999 54.430 1.00 65.88 87 GLU A N 1
ATOM 659 C CA . GLU A 1 87 ? -26.440 -17.261 54.976 1.00 65.88 87 GLU A CA 1
ATOM 660 C C . GLU A 1 87 ? -26.663 -17.210 56.500 1.00 65.88 87 GLU A C 1
ATOM 662 O O . GLU A 1 87 ? -27.654 -17.749 56.991 1.00 65.88 87 GLU A O 1
ATOM 667 N N . LYS A 1 88 ? -25.786 -16.528 57.248 1.00 64.75 88 LYS A N 1
ATOM 668 C CA . LYS A 1 88 ? -25.865 -16.380 58.711 1.00 64.75 88 LYS A CA 1
ATOM 669 C C . LYS A 1 88 ? -26.975 -15.426 59.161 1.00 64.75 88 LYS A C 1
ATOM 671 O O . LYS A 1 88 ? -27.569 -15.662 60.207 1.00 64.75 88 LYS A O 1
ATOM 676 N N . TYR A 1 89 ? -27.260 -14.368 58.396 1.00 60.38 89 TYR A N 1
ATOM 677 C CA . TYR A 1 89 ? -28.158 -13.286 58.819 1.00 60.38 89 TYR A CA 1
ATOM 678 C C . TYR A 1 89 ? -29.460 -13.160 58.007 1.00 60.38 89 TYR A C 1
ATOM 680 O O . TYR A 1 89 ? -30.388 -12.519 58.493 1.00 60.38 89 TYR A O 1
ATOM 688 N N . ASN A 1 90 ? -29.623 -13.818 56.848 1.00 51.25 90 ASN A N 1
ATOM 689 C CA . ASN A 1 90 ? -30.907 -13.791 56.114 1.00 51.25 90 ASN A CA 1
ATOM 690 C C . ASN A 1 90 ? -32.051 -14.570 56.775 1.00 51.25 90 ASN A C 1
ATOM 692 O O . ASN A 1 90 ? -33.181 -14.520 56.288 1.00 51.25 90 ASN A O 1
ATOM 696 N N . GLY A 1 91 ? -31.788 -15.304 57.856 1.00 52.12 91 GLY A N 1
ATOM 697 C CA . GLY A 1 91 ? -32.832 -15.989 58.618 1.00 52.12 91 GLY A CA 1
ATOM 698 C C . GLY A 1 91 ? -33.470 -15.139 59.720 1.00 52.12 91 GLY A C 1
ATOM 699 O O . GLY A 1 91 ? -34.593 -15.428 60.133 1.00 52.12 91 GLY A O 1
ATOM 700 N N . GLU A 1 92 ? -32.796 -14.092 60.203 1.00 48.47 92 GLU A N 1
ATOM 701 C CA . GLU A 1 92 ? -33.192 -13.397 61.430 1.00 48.47 92 GLU A CA 1
ATOM 702 C C . GLU A 1 92 ? -33.496 -11.922 61.163 1.00 48.47 92 GLU A C 1
ATOM 704 O O . GLU A 1 92 ? -32.615 -11.097 60.950 1.00 48.47 92 GLU A O 1
ATOM 709 N N . LYS A 1 93 ? -34.781 -11.564 61.261 1.00 50.25 93 LYS A N 1
ATOM 710 C CA . LYS A 1 93 ? -35.307 -10.186 61.216 1.00 50.25 93 LYS A CA 1
ATOM 711 C C . LYS A 1 93 ? -34.830 -9.278 62.373 1.00 50.25 93 LYS A C 1
ATOM 713 O O . LYS A 1 93 ? -35.493 -8.294 62.673 1.00 50.25 93 LYS A O 1
ATOM 718 N N . ASN A 1 94 ? -33.725 -9.593 63.046 1.00 54.19 94 ASN A N 1
ATOM 719 C CA . ASN A 1 94 ? -33.187 -8.829 64.171 1.00 54.19 94 ASN A CA 1
ATOM 720 C C . ASN A 1 94 ? -31.656 -8.918 64.190 1.00 54.19 94 ASN A C 1
ATOM 722 O O . ASN A 1 94 ? -31.078 -9.721 64.916 1.00 54.19 94 ASN A O 1
ATOM 726 N N . ILE A 1 95 ? -30.997 -8.065 63.403 1.00 57.06 95 ILE A N 1
ATOM 727 C CA . ILE A 1 95 ? -29.564 -7.795 63.564 1.00 57.06 95 ILE A CA 1
ATOM 728 C C . ILE A 1 95 ? -29.412 -6.893 64.803 1.00 57.06 95 ILE A C 1
ATOM 730 O O . ILE A 1 95 ? -30.014 -5.816 64.825 1.00 57.06 95 ILE A O 1
ATOM 734 N N . PRO A 1 96 ? -28.653 -7.300 65.837 1.00 59.38 96 PRO A N 1
ATOM 735 C CA . PRO A 1 96 ? -28.381 -6.461 67.002 1.00 59.38 96 PRO A CA 1
ATOM 736 C C . PRO A 1 96 ? -27.691 -5.142 66.608 1.00 59.38 96 PRO A C 1
ATOM 738 O O . PRO A 1 96 ? -26.786 -5.139 65.771 1.00 59.38 96 PRO A O 1
ATOM 741 N N . ALA A 1 97 ? -28.108 -4.015 67.198 1.00 55.97 97 ALA A N 1
ATOM 742 C CA . ALA A 1 97 ? -27.654 -2.674 66.800 1.00 55.97 97 ALA A CA 1
ATOM 743 C C . ALA A 1 97 ? -26.131 -2.448 66.955 1.00 55.97 97 ALA A C 1
ATOM 745 O O . ALA A 1 97 ? -25.526 -1.639 66.246 1.00 55.97 97 ALA A O 1
ATOM 746 N N . ASP A 1 98 ? -25.483 -3.213 67.833 1.00 62.19 98 ASP A N 1
ATOM 747 C CA . ASP A 1 98 ? -24.032 -3.262 68.049 1.00 62.19 98 ASP A CA 1
ATOM 748 C C . ASP A 1 98 ? -23.250 -3.899 66.886 1.00 62.19 98 ASP A C 1
ATOM 750 O O . ASP A 1 98 ? -22.027 -3.758 66.827 1.00 62.19 98 ASP A O 1
ATOM 754 N N . LYS A 1 99 ? -23.938 -4.520 65.919 1.00 64.12 99 LYS A N 1
ATOM 755 C CA . LYS A 1 99 ? -23.338 -5.080 64.699 1.00 64.12 99 LYS A CA 1
ATOM 756 C C . LYS A 1 99 ? -23.525 -4.229 63.439 1.00 64.12 99 LYS A C 1
ATOM 758 O O . LYS A 1 99 ? -23.042 -4.621 62.376 1.00 64.12 99 LYS A O 1
ATOM 763 N N . PHE A 1 100 ? -24.186 -3.070 63.517 1.00 63.00 100 PHE A N 1
ATOM 764 C CA . PHE A 1 100 ? -24.268 -2.157 62.372 1.00 63.00 100 PHE A CA 1
ATOM 765 C C . PHE A 1 100 ? -22.919 -1.477 62.061 1.00 63.00 100 PHE A C 1
ATOM 767 O O . PHE A 1 100 ? -22.113 -1.270 62.968 1.00 63.00 100 PHE A O 1
ATOM 774 N N . PRO A 1 101 ? -22.659 -1.086 60.795 1.00 65.75 101 PRO A N 1
ATOM 775 C CA . PRO A 1 101 ? -21.522 -0.243 60.427 1.00 65.75 101 PRO A CA 1
ATOM 776 C C . PRO A 1 101 ? -21.376 0.979 61.342 1.00 65.75 101 PRO A C 1
ATOM 778 O O . PRO A 1 101 ? -22.374 1.559 61.782 1.00 65.75 101 PRO A O 1
ATOM 781 N N . SER A 1 102 ? -20.136 1.401 61.603 1.00 66.31 102 SER A N 1
ATOM 782 C CA . SER A 1 102 ? -19.831 2.470 62.568 1.00 66.31 102 SER A CA 1
ATOM 783 C C . SER A 1 102 ? -20.558 3.788 62.258 1.00 66.31 102 SER A C 1
ATOM 785 O O . SER A 1 102 ? -20.910 4.558 63.148 1.00 66.31 102 SER A O 1
ATOM 787 N N . GLU A 1 103 ? -20.830 4.023 60.980 1.00 66.31 103 GLU A N 1
ATOM 788 C CA . GLU A 1 103 ? -21.570 5.137 60.412 1.00 66.31 103 GLU A CA 1
ATOM 789 C C . GLU A 1 103 ? -23.054 5.103 60.811 1.00 66.31 103 GLU A C 1
ATOM 791 O O . GLU A 1 103 ? -23.603 6.130 61.211 1.00 66.31 103 GLU A O 1
ATOM 796 N N . CYS A 1 104 ? -23.683 3.924 60.783 1.00 64.75 104 CYS A N 1
ATOM 797 C CA . CYS A 1 104 ? -25.055 3.706 61.251 1.00 64.75 104 CYS A CA 1
ATOM 798 C C . CYS A 1 104 ? -25.174 3.847 62.766 1.00 64.75 104 CYS A C 1
ATOM 800 O O . CYS A 1 104 ? -26.123 4.453 63.264 1.00 64.75 104 CYS A O 1
ATOM 802 N N . GLN A 1 105 ? -24.189 3.322 63.498 1.00 70.94 105 GLN A N 1
ATOM 803 C CA . GLN A 1 105 ? -24.153 3.397 64.958 1.00 70.94 105 GLN A CA 1
ATOM 804 C C . GLN A 1 105 ? -24.010 4.841 65.446 1.00 70.94 105 GLN A C 1
ATOM 806 O O . GLN A 1 105 ? -24.725 5.259 66.355 1.00 70.94 105 GLN A O 1
ATOM 811 N N . LYS A 1 106 ? -23.149 5.641 64.799 1.00 73.50 106 LYS A N 1
ATOM 812 C CA . LYS A 1 106 ? -22.981 7.076 65.096 1.00 73.50 106 LYS A CA 1
ATOM 813 C C . LYS A 1 106 ? -24.252 7.893 64.864 1.00 73.50 106 LYS A C 1
ATOM 815 O O . LYS A 1 106 ? -24.429 8.914 65.522 1.00 73.50 106 LYS A O 1
ATOM 820 N N . GLN A 1 107 ? -25.115 7.459 63.947 1.00 71.38 107 GLN A N 1
ATOM 821 C CA . GLN A 1 107 ? -26.403 8.103 63.681 1.00 71.38 107 GLN A CA 1
ATOM 822 C C . GLN A 1 107 ? -27.584 7.446 64.412 1.00 71.38 107 GLN A C 1
ATOM 824 O O . GLN A 1 107 ? -28.724 7.845 64.200 1.00 71.38 107 GLN A O 1
ATOM 829 N N . GLY A 1 108 ? -27.326 6.482 65.303 1.00 72.44 108 GLY A N 1
ATOM 830 C CA . GLY A 1 108 ? -28.345 5.907 66.180 1.00 72.44 108 GLY A CA 1
ATOM 831 C C . GLY A 1 108 ? -29.370 5.015 65.478 1.00 72.44 108 GLY A C 1
ATOM 832 O O . GLY A 1 108 ? -30.480 4.879 65.986 1.00 72.44 108 GLY A O 1
ATOM 833 N N . ALA A 1 109 ? -29.028 4.415 64.334 1.00 69.75 109 ALA A N 1
ATOM 834 C CA . ALA A 1 109 ? -29.905 3.455 63.669 1.00 69.75 109 ALA A CA 1
ATOM 835 C C . ALA A 1 109 ? -30.104 2.208 64.548 1.00 69.75 109 ALA A C 1
ATOM 837 O O . ALA A 1 109 ? -29.139 1.517 64.879 1.00 69.75 109 ALA A O 1
ATOM 838 N N . ALA A 1 110 ? -31.351 1.923 64.925 1.00 65.88 110 ALA A N 1
ATOM 839 C CA . ALA A 1 110 ? -31.714 0.806 65.795 1.00 65.88 110 ALA A CA 1
ATOM 840 C C . ALA A 1 110 ? -32.218 -0.411 65.007 1.00 65.88 110 ALA A C 1
ATOM 842 O O . ALA A 1 110 ? -32.264 -1.518 65.542 1.00 65.88 110 ALA A O 1
ATOM 843 N N . THR A 1 111 ? -32.569 -0.218 63.734 1.00 67.62 111 THR A N 1
ATOM 844 C CA . THR A 1 111 ? -33.052 -1.273 62.836 1.00 67.62 111 THR A CA 1
ATOM 845 C C . THR A 1 111 ? -32.224 -1.354 61.549 1.00 67.62 111 THR A C 1
ATOM 847 O O . THR A 1 111 ? -31.625 -0.354 61.138 1.00 67.62 111 THR A O 1
ATOM 850 N N . PRO A 1 112 ? -32.208 -2.518 60.867 1.00 59.75 112 PRO A N 1
ATOM 851 C CA . PRO A 1 112 ? -31.557 -2.654 59.563 1.00 59.75 112 PRO A CA 1
ATOM 852 C C . PRO A 1 112 ? -32.061 -1.625 58.540 1.00 59.75 112 PRO A C 1
ATOM 854 O O . PRO A 1 112 ? -31.256 -1.017 57.842 1.00 59.75 112 PRO A O 1
ATOM 857 N N . ASP A 1 113 ? -33.366 -1.330 58.533 1.00 59.06 113 ASP A N 1
ATOM 858 C CA . ASP A 1 113 ? -33.972 -0.338 57.633 1.00 59.06 113 ASP A CA 1
ATOM 859 C C . ASP A 1 113 ? -33.509 1.102 57.921 1.00 59.06 113 ASP A C 1
ATOM 861 O O . ASP A 1 113 ? -33.347 1.912 57.002 1.00 59.06 113 ASP A O 1
ATOM 865 N N . GLU A 1 114 ? -33.293 1.449 59.193 1.00 65.62 114 GLU A N 1
ATOM 866 C CA . GLU A 1 114 ? -32.731 2.746 59.589 1.00 65.62 114 GLU A CA 1
ATOM 867 C C . GLU A 1 114 ? -31.250 2.849 59.224 1.00 65.62 114 GLU A C 1
ATOM 869 O O . GLU A 1 114 ? -30.816 3.891 58.733 1.00 65.62 114 GLU A O 1
ATOM 874 N N . CYS A 1 115 ? -30.485 1.769 59.396 1.00 65.19 115 CYS A N 1
ATOM 875 C CA . CYS A 1 115 ? -29.082 1.737 58.998 1.00 65.19 115 CYS A CA 1
ATOM 876 C C . CYS A 1 115 ? -28.947 1.844 57.476 1.00 65.19 115 CYS A C 1
ATOM 878 O O . CYS A 1 115 ? -28.152 2.646 56.990 1.00 65.19 115 CYS A O 1
ATOM 880 N N . ASP A 1 116 ? -29.800 1.165 56.709 1.00 65.56 116 ASP A N 1
ATOM 881 C CA . ASP A 1 116 ? -29.842 1.310 55.256 1.00 65.56 116 ASP A CA 1
ATOM 882 C C . ASP A 1 116 ? -30.180 2.745 54.826 1.00 65.56 116 ASP A C 1
ATOM 884 O O . ASP A 1 116 ? -29.628 3.242 53.847 1.00 65.56 116 ASP A O 1
ATOM 888 N N . LYS A 1 117 ? -31.044 3.470 55.552 1.00 67.06 117 LYS A N 1
ATOM 889 C CA . LYS A 1 117 ? -31.285 4.905 55.292 1.00 67.06 117 LYS A CA 1
ATOM 890 C C . LYS A 1 117 ? -30.054 5.765 55.588 1.00 67.06 117 LYS A C 1
ATOM 892 O O . LYS A 1 117 ? -29.736 6.649 54.793 1.00 67.06 117 LYS A O 1
ATOM 897 N N . VAL A 1 118 ? -29.350 5.501 56.690 1.00 69.44 118 VAL A N 1
ATOM 898 C CA . VAL A 1 118 ? -28.110 6.212 57.041 1.00 69.44 118 VAL A CA 1
ATOM 899 C C . VAL A 1 118 ? -27.024 5.949 56.002 1.00 69.44 118 VAL A C 1
ATOM 901 O O . VAL A 1 118 ? -26.383 6.889 55.539 1.00 69.44 118 VAL A O 1
ATOM 904 N N . MET A 1 119 ? -26.852 4.699 55.575 1.00 65.88 119 MET A N 1
ATOM 905 C CA . MET A 1 119 ? -25.889 4.336 54.538 1.00 65.88 119 MET A CA 1
ATOM 906 C C . MET A 1 119 ? -26.294 4.913 53.182 1.00 65.88 119 MET A C 1
ATOM 908 O O . MET A 1 119 ? -25.443 5.444 52.483 1.00 65.88 119 MET A O 1
ATOM 912 N N . ARG A 1 120 ? -27.577 4.933 52.811 1.00 63.81 120 ARG A N 1
ATOM 913 C CA . ARG A 1 120 ? -28.005 5.622 51.582 1.00 63.81 120 ARG A CA 1
ATOM 914 C C . ARG A 1 120 ? -27.641 7.111 51.612 1.00 63.81 120 ARG A C 1
ATOM 916 O O . ARG A 1 120 ? -27.024 7.587 50.670 1.00 63.81 120 ARG A O 1
ATOM 923 N N . ASN A 1 121 ? -27.885 7.822 52.716 1.00 66.94 121 ASN A N 1
ATOM 924 C CA . ASN A 1 121 ? -27.455 9.224 52.875 1.00 66.94 121 ASN A CA 1
ATOM 925 C C . ASN A 1 121 ? -25.922 9.398 52.914 1.00 66.94 121 ASN A C 1
ATOM 927 O O . ASN A 1 121 ? -25.400 10.396 52.421 1.00 66.94 121 ASN A O 1
ATOM 931 N N . ILE A 1 122 ? -25.226 8.405 53.470 1.00 68.00 122 ILE A N 1
ATOM 932 C CA . ILE A 1 122 ? -23.801 8.076 53.341 1.00 68.00 122 ILE A CA 1
ATOM 933 C C . ILE A 1 122 ? -23.157 8.407 51.991 1.00 68.00 122 ILE A C 1
ATOM 935 O O . ILE A 1 122 ? -22.351 9.325 51.806 1.00 68.00 122 ILE A O 1
ATOM 939 N N . TYR A 1 123 ? -23.573 7.567 51.047 1.00 64.31 123 TYR A N 1
ATOM 940 C CA . TYR A 1 123 ? -22.912 7.279 49.782 1.00 64.31 123 TYR A CA 1
ATOM 941 C C . TYR A 1 123 ? -23.657 7.874 48.588 1.00 64.31 123 TYR A C 1
ATOM 943 O O . TYR A 1 123 ? -23.202 7.739 47.458 1.00 64.31 123 TYR A O 1
ATOM 951 N N . MET A 1 124 ? -24.768 8.575 48.828 1.00 66.94 124 MET A N 1
ATOM 952 C CA . MET A 1 124 ? -25.456 9.350 47.802 1.00 66.94 124 MET A CA 1
ATOM 953 C C . MET A 1 124 ? -24.544 10.472 47.280 1.00 66.94 124 MET A C 1
ATOM 955 O O . MET A 1 124 ? -23.968 11.199 48.097 1.00 66.94 124 MET A O 1
ATOM 959 N N . PRO A 1 125 ? -24.408 10.664 45.959 1.00 72.62 125 PRO A N 1
ATOM 960 C CA . PRO A 1 125 ? -23.638 11.767 45.390 1.00 72.62 125 PRO A CA 1
ATOM 961 C C . PRO A 1 125 ? 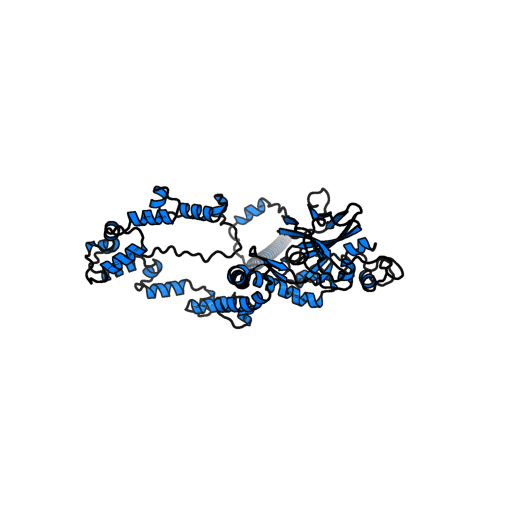-24.020 13.114 46.016 1.00 72.62 125 PRO A C 1
ATOM 963 O O . PRO A 1 125 ? -25.200 13.384 46.262 1.00 72.62 125 PRO A O 1
ATOM 966 N N . GLN A 1 126 ? -23.024 13.958 46.304 1.00 72.12 126 GLN A N 1
ATOM 967 C CA . GLN A 1 126 ? -23.242 15.267 46.935 1.00 72.12 126 GLN A CA 1
ATOM 968 C C . GLN A 1 126 ? -24.227 16.119 46.122 1.00 72.12 126 GLN A C 1
ATOM 970 O O . GLN A 1 126 ? -25.074 16.800 46.692 1.00 72.12 126 GLN A O 1
ATOM 975 N N . GLU A 1 127 ? -24.193 16.003 44.797 1.00 73.62 127 GLU A N 1
ATOM 976 C CA . GLU A 1 127 ? -25.042 16.782 43.897 1.00 73.62 127 GLU A CA 1
ATOM 977 C C . GLU A 1 127 ? -26.523 16.397 44.000 1.00 73.62 127 GLU A C 1
ATOM 979 O O . GLU A 1 127 ? -27.388 17.259 43.868 1.00 73.62 127 GLU A O 1
ATOM 984 N N . CYS A 1 128 ? -26.834 15.128 44.282 1.00 73.81 128 CYS A N 1
ATOM 985 C CA . CYS A 1 128 ? -28.207 14.701 44.562 1.00 73.81 128 CYS A CA 1
ATOM 986 C C . CYS A 1 128 ? -28.692 15.250 45.908 1.00 73.81 128 CYS A C 1
ATOM 988 O O . CYS A 1 128 ? -29.835 15.694 46.025 1.00 73.81 128 CYS A O 1
ATOM 990 N N . ARG A 1 129 ? -27.804 15.284 46.912 1.00 74.25 129 ARG A N 1
ATOM 991 C CA . ARG A 1 129 ? -28.113 15.836 48.240 1.00 74.25 129 ARG A CA 1
ATOM 992 C C . ARG A 1 129 ? -28.374 17.341 48.186 1.00 74.25 129 ARG A C 1
ATOM 994 O O . ARG A 1 129 ? -29.289 17.820 48.848 1.00 74.25 129 ARG A O 1
ATOM 1001 N N . GLU A 1 130 ? -27.617 18.076 47.374 1.00 78.38 130 GLU A N 1
ATOM 1002 C CA . GLU A 1 130 ? -27.804 19.518 47.153 1.00 78.38 130 GLU A CA 1
ATOM 1003 C C . GLU A 1 130 ? -29.137 19.849 46.468 1.00 78.38 130 GLU A C 1
ATOM 1005 O O . GLU A 1 130 ? -29.720 20.897 46.737 1.00 78.38 130 GLU A O 1
ATOM 1010 N N . GLN A 1 131 ? -29.657 18.940 45.639 1.00 76.94 131 GLN A N 1
ATOM 1011 C CA . GLN A 1 131 ? -30.989 19.058 45.035 1.00 76.94 131 GLN A CA 1
ATOM 1012 C C . GLN A 1 131 ? -32.1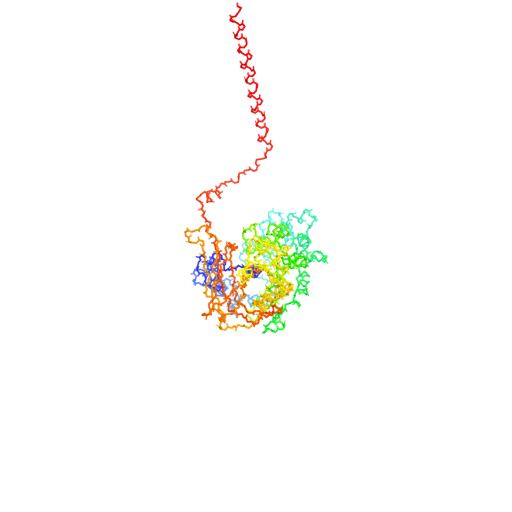23 18.536 45.931 1.00 76.94 131 GLN A C 1
ATOM 1014 O O . GLN A 1 131 ? -33.282 18.529 45.519 1.00 76.94 131 GLN A O 1
ATOM 1019 N N . GLY A 1 132 ? -31.818 18.096 47.157 1.00 76.69 132 GLY A N 1
ATOM 1020 C CA . GLY A 1 132 ? -32.810 17.559 48.091 1.00 76.69 132 GLY A CA 1
ATOM 1021 C C . GLY A 1 132 ? -33.372 16.192 47.691 1.00 76.69 132 GLY A C 1
ATOM 1022 O O . GLY A 1 132 ? -34.408 15.782 48.216 1.00 76.69 132 GLY A O 1
ATOM 1023 N N . ILE A 1 133 ? -32.707 15.482 46.776 1.00 77.94 133 ILE A N 1
ATOM 1024 C CA . ILE A 1 133 ? -33.105 14.142 46.351 1.00 77.94 133 ILE A CA 1
ATOM 1025 C C . ILE A 1 133 ? -32.721 13.159 47.454 1.00 77.94 133 ILE A C 1
ATOM 1027 O O . ILE A 1 133 ? -31.593 13.167 47.940 1.00 77.94 133 ILE A O 1
ATOM 1031 N N . THR A 1 134 ? -33.669 12.318 47.865 1.00 65.81 134 THR A N 1
ATOM 1032 C CA . THR A 1 134 ? -33.473 11.335 48.949 1.00 65.81 134 THR A CA 1
ATOM 1033 C C . THR A 1 134 ? -33.686 9.892 48.490 1.00 65.81 134 THR A C 1
ATOM 1035 O O . THR A 1 134 ? -33.318 8.957 49.204 1.00 65.81 134 THR A O 1
ATOM 1038 N N . GLY A 1 135 ? -34.243 9.697 47.290 1.00 70.00 135 GLY A N 1
ATOM 1039 C CA . GLY A 1 135 ? -34.409 8.397 46.653 1.00 70.00 135 GLY A CA 1
ATOM 1040 C C . GLY A 1 135 ? -33.221 8.030 45.764 1.00 70.00 135 GLY A C 1
ATOM 1041 O O . GLY A 1 135 ? -32.763 8.835 44.960 1.00 70.00 135 GLY A O 1
ATOM 1042 N N . GLU A 1 136 ? -32.751 6.787 45.868 1.00 63.25 136 GLU A N 1
ATOM 1043 C CA . GLU A 1 136 ? -31.662 6.243 45.041 1.00 63.25 136 GLU A CA 1
ATOM 1044 C C . GLU A 1 136 ? -32.016 6.257 43.546 1.00 63.25 136 GLU A C 1
ATOM 1046 O O . GLU A 1 136 ? -31.238 6.735 42.727 1.00 63.25 136 GLU A O 1
ATOM 1051 N N . GLN A 1 137 ? -33.237 5.839 43.203 1.00 67.50 137 GLN A N 1
ATOM 1052 C CA . GLN A 1 137 ? -33.730 5.838 41.825 1.00 67.50 137 GLN A CA 1
ATOM 1053 C C . GLN A 1 137 ? -33.939 7.260 41.272 1.00 67.50 137 GLN A C 1
ATOM 1055 O O . GLN A 1 137 ? -33.642 7.524 40.111 1.00 67.50 137 GLN A O 1
ATOM 1060 N N . GLU A 1 138 ? -34.402 8.200 42.101 1.00 71.62 138 GLU A N 1
ATOM 1061 C CA . GLU A 1 138 ? -34.519 9.612 41.707 1.00 71.62 138 GLU A CA 1
ATOM 1062 C C . GLU A 1 138 ? -33.148 10.259 41.494 1.00 71.62 138 GLU A C 1
ATOM 1064 O O . GLU A 1 138 ? -32.979 11.032 40.554 1.00 71.62 138 GLU A O 1
ATOM 1069 N N . CYS A 1 139 ? -32.163 9.923 42.332 1.00 75.31 139 CYS A N 1
ATOM 1070 C CA . CYS A 1 139 ? -30.793 10.395 42.167 1.00 75.31 139 CYS A CA 1
ATOM 1071 C C . CYS A 1 139 ? -30.168 9.804 40.899 1.00 75.31 139 CYS A C 1
ATOM 1073 O O . CYS A 1 139 ? -29.552 10.546 40.140 1.00 75.31 139 CYS A O 1
ATOM 1075 N N . GLY A 1 140 ? -30.405 8.518 40.612 1.00 70.19 140 GLY A N 1
ATOM 1076 C CA . GLY A 1 140 ? -30.014 7.885 39.350 1.00 70.19 140 GLY A CA 1
ATOM 1077 C C . GLY A 1 140 ? -30.560 8.634 38.131 1.00 70.19 140 GLY A C 1
ATOM 1078 O O . GLY A 1 140 ? -29.786 9.064 37.282 1.00 70.19 140 GLY A O 1
ATOM 1079 N N . ASN A 1 141 ? -31.867 8.911 38.104 1.00 72.25 141 ASN A N 1
ATOM 1080 C CA . ASN A 1 141 ? -32.508 9.650 37.009 1.00 72.25 141 ASN A CA 1
ATOM 1081 C C . ASN A 1 141 ? -31.991 11.097 36.876 1.00 72.25 141 ASN A C 1
ATOM 1083 O O . ASN A 1 141 ? -31.813 11.603 35.768 1.00 72.25 141 ASN A O 1
ATOM 1087 N N . TYR A 1 142 ? -31.766 11.789 37.998 1.00 75.19 142 TYR A N 1
ATOM 1088 C CA . TYR A 1 142 ? -31.223 13.150 38.000 1.00 75.19 142 TYR A CA 1
ATOM 1089 C C . TYR A 1 142 ? -29.795 13.194 37.456 1.00 75.19 142 TYR A C 1
ATOM 1091 O O . TYR A 1 142 ? -29.464 14.066 36.650 1.00 75.19 142 TYR A O 1
ATOM 1099 N N . MET A 1 143 ? -28.960 12.244 37.876 1.00 72.81 143 MET A N 1
ATOM 1100 C CA . MET A 1 143 ? -27.593 12.130 37.387 1.00 72.81 143 MET A CA 1
ATOM 1101 C C . MET A 1 143 ? -27.598 11.802 35.893 1.00 72.81 143 MET A C 1
ATOM 1103 O O . MET A 1 143 ? -26.950 12.518 35.135 1.00 72.81 143 MET A O 1
ATOM 1107 N N . GLU A 1 144 ? -28.410 10.841 35.441 1.00 67.88 144 GLU A N 1
ATOM 1108 C CA . GLU A 1 144 ? -28.570 10.551 34.011 1.00 67.88 144 GLU A CA 1
ATOM 1109 C C . GLU A 1 144 ? -28.916 11.807 33.203 1.00 67.88 144 GLU A C 1
ATOM 1111 O O . GLU A 1 144 ? -28.221 12.100 32.236 1.00 67.88 144 GLU A O 1
ATOM 1116 N N . LEU A 1 145 ? -29.911 12.596 33.628 1.00 69.12 145 LEU A N 1
ATOM 1117 C CA . LEU A 1 145 ? -30.338 13.831 32.951 1.00 69.12 145 LEU A CA 1
ATOM 1118 C C . LEU A 1 145 ? -29.265 14.933 32.933 1.00 69.12 145 LEU A C 1
ATOM 1120 O O . LEU A 1 145 ? -29.174 15.697 31.966 1.00 69.12 145 LEU A O 1
ATOM 1124 N N . LYS A 1 146 ? -28.457 15.039 33.993 1.00 72.12 146 LYS A N 1
ATOM 1125 C CA . LYS A 1 146 ? -27.386 16.041 34.108 1.00 72.12 146 LYS A CA 1
ATOM 1126 C C . LYS A 1 146 ? -26.252 15.771 33.115 1.00 72.12 146 LYS A C 1
ATOM 1128 O O . LYS A 1 146 ? -25.741 16.720 32.517 1.00 72.12 146 LYS A O 1
ATOM 1133 N N . TYR A 1 147 ? -25.896 14.502 32.913 1.00 71.31 147 TYR A N 1
ATOM 1134 C CA . TYR A 1 147 ? -24.815 14.087 32.010 1.00 71.31 147 TYR A CA 1
ATOM 1135 C C . TYR A 1 147 ? -25.269 13.835 30.565 1.00 71.31 147 TYR A C 1
ATOM 1137 O O . TYR A 1 147 ? -24.455 13.409 29.747 1.00 71.31 147 TYR A O 1
ATOM 1145 N N . ILE A 1 148 ? -26.528 14.130 30.212 1.00 75.44 148 ILE A N 1
ATOM 1146 C CA . ILE A 1 148 ? -26.952 14.161 28.805 1.00 75.44 148 ILE A CA 1
ATOM 1147 C C . ILE A 1 148 ? -26.211 15.311 28.088 1.00 75.44 148 ILE A C 1
ATOM 1149 O O . ILE A 1 148 ? -26.328 16.462 28.527 1.00 75.44 148 ILE A O 1
ATOM 1153 N N . PRO A 1 149 ? -25.470 15.040 26.995 1.00 80.38 149 PRO A N 1
ATOM 1154 C CA . PRO A 1 149 ? -24.867 16.060 26.139 1.00 80.38 149 PRO A CA 1
ATOM 1155 C C . PRO A 1 149 ? -25.864 17.137 25.700 1.00 80.38 149 PRO A C 1
ATOM 1157 O O . PRO A 1 149 ? -27.059 16.875 25.527 1.00 80.38 149 PRO A O 1
ATOM 1160 N N . GLN A 1 150 ? -25.383 18.367 25.504 1.00 80.00 150 GLN A N 1
ATOM 1161 C CA . GLN A 1 150 ? -26.252 19.482 25.119 1.00 80.00 150 GLN A CA 1
ATOM 1162 C C . GLN A 1 150 ? -26.957 19.205 23.785 1.00 80.00 150 GLN A C 1
ATOM 1164 O O . GLN A 1 150 ? -28.137 19.518 23.663 1.00 80.00 150 GLN A O 1
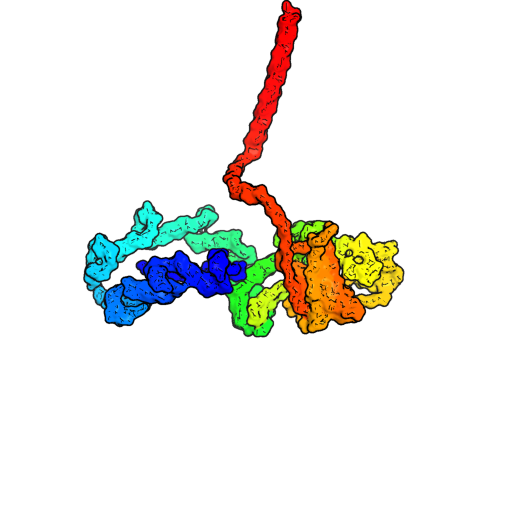ATOM 1169 N N . GLU A 1 151 ? -26.288 18.531 22.844 1.00 82.31 151 GLU A N 1
ATOM 1170 C CA . GLU A 1 151 ? -26.865 18.157 21.551 1.00 82.31 151 GLU A CA 1
ATOM 1171 C C . GLU A 1 151 ? -28.136 17.310 21.702 1.00 82.31 151 GLU A C 1
ATOM 1173 O O . GLU A 1 151 ? -29.121 17.516 20.994 1.00 82.31 151 GLU A O 1
ATOM 1178 N N . CYS A 1 152 ? -28.149 16.386 22.662 1.00 83.62 152 CYS A N 1
ATOM 1179 C CA . CYS A 1 152 ? -29.308 15.545 22.942 1.00 83.62 152 CYS A CA 1
ATOM 1180 C C . CYS A 1 152 ? -30.440 16.318 23.626 1.00 83.62 152 CYS A C 1
ATOM 1182 O O . CYS A 1 152 ? -31.616 16.065 23.357 1.00 83.62 152 CYS A O 1
ATOM 1184 N N . ARG A 1 153 ? -30.102 17.289 24.486 1.00 81.56 153 ARG A N 1
ATOM 1185 C CA . ARG A 1 153 ? -31.095 18.186 25.098 1.00 81.56 153 ARG A CA 1
ATOM 1186 C C . ARG A 1 153 ? -31.761 19.071 24.049 1.00 81.56 153 ARG A C 1
ATOM 1188 O O . ARG A 1 153 ? -32.980 19.233 24.085 1.00 81.56 153 ARG A O 1
ATOM 1195 N N . ASP A 1 154 ? -30.982 19.580 23.100 1.00 84.81 154 ASP A N 1
ATOM 1196 C CA . ASP A 1 154 ? -31.470 20.392 21.984 1.00 84.81 154 ASP A CA 1
ATOM 1197 C C . ASP A 1 154 ? -32.367 19.569 21.040 1.00 84.81 154 ASP A C 1
ATOM 1199 O O . ASP A 1 154 ? -33.363 20.079 20.527 1.00 84.81 154 ASP A O 1
ATOM 1203 N N . ALA A 1 155 ? -32.087 18.269 20.891 1.00 82.56 155 ALA A N 1
ATOM 1204 C CA . ALA A 1 155 ? -32.945 17.310 20.190 1.00 82.56 155 ALA A CA 1
ATOM 1205 C C . ALA A 1 155 ? -34.209 16.894 20.982 1.00 82.56 155 ALA A C 1
ATOM 1207 O O . ALA A 1 155 ? -34.998 16.075 20.511 1.00 82.56 155 ALA A O 1
ATOM 1208 N N . GLY A 1 156 ? -34.429 17.445 22.182 1.00 83.75 156 GLY A N 1
ATOM 1209 C CA . GLY A 1 156 ? -35.607 17.170 23.011 1.00 83.75 156 GLY A CA 1
ATOM 1210 C C . GLY A 1 156 ? -35.582 15.817 23.728 1.00 83.75 156 GLY A C 1
ATOM 1211 O O . GLY A 1 156 ? -36.616 15.371 24.237 1.00 83.75 156 GLY A O 1
ATOM 1212 N N . VAL A 1 157 ? -34.421 15.163 23.792 1.00 82.50 157 VAL A N 1
ATOM 1213 C CA . VAL A 1 157 ? -34.266 13.837 24.386 1.00 82.50 157 VAL A CA 1
ATOM 1214 C C . VAL A 1 157 ? -34.060 13.921 25.898 1.00 82.50 157 VAL A C 1
ATOM 1216 O O . VAL A 1 157 ? -33.322 14.762 26.405 1.00 82.50 157 VAL A O 1
ATOM 1219 N N . LYS A 1 158 ? -34.725 13.021 26.631 1.00 76.31 158 LYS A N 1
ATOM 1220 C CA . LYS A 1 158 ? -34.731 12.980 28.106 1.00 76.31 158 LYS A CA 1
ATOM 1221 C C . LYS A 1 158 ? -34.207 11.671 28.697 1.00 76.31 158 LYS A C 1
ATOM 1223 O O . LYS A 1 158 ? -34.273 11.488 29.904 1.00 76.31 158 LYS A O 1
ATOM 1228 N N . THR A 1 159 ? -33.752 10.750 27.857 1.00 78.62 159 THR A N 1
ATOM 1229 C CA . THR A 1 159 ? -33.271 9.424 28.259 1.00 78.62 159 THR A CA 1
ATOM 1230 C C . THR A 1 159 ? -31.891 9.187 27.672 1.00 78.62 159 THR A C 1
ATOM 1232 O O . THR A 1 159 ? -31.572 9.722 26.608 1.00 78.62 159 THR A O 1
ATOM 1235 N N . ARG A 1 160 ? -31.081 8.366 28.347 1.00 75.81 160 ARG A N 1
ATOM 1236 C CA . ARG A 1 160 ? -29.751 8.010 27.852 1.00 75.81 160 ARG A CA 1
ATOM 1237 C C . ARG A 1 160 ? -29.827 7.281 26.509 1.00 75.81 160 ARG A C 1
ATOM 1239 O O . ARG A 1 160 ? -29.293 7.784 25.534 1.00 75.81 160 ARG A O 1
ATOM 1246 N N . SER A 1 161 ? -30.647 6.233 26.427 1.00 78.06 161 SER A N 1
ATOM 1247 C CA . SER A 1 161 ? -30.864 5.466 25.190 1.00 78.06 161 SER A CA 1
ATOM 1248 C C . SER A 1 161 ? -31.350 6.322 24.011 1.00 78.06 161 SER A C 1
ATOM 1250 O O . SER A 1 161 ? -30.900 6.143 22.884 1.00 78.06 161 SER A O 1
ATOM 1252 N N . GLY A 1 162 ? -32.241 7.294 24.239 1.00 81.88 162 GLY A N 1
ATOM 1253 C CA . GLY A 1 162 ? -32.643 8.205 23.165 1.00 81.88 162 GLY A CA 1
ATOM 1254 C C . GLY A 1 162 ? -31.505 9.126 22.716 1.00 81.88 162 GLY A C 1
ATOM 1255 O O . GLY A 1 162 ? -31.487 9.563 21.569 1.00 81.88 162 GLY A O 1
ATOM 1256 N N . CYS A 1 163 ? -30.590 9.465 23.627 1.00 83.69 163 CYS A N 1
ATOM 1257 C CA . CYS A 1 163 ? -29.471 10.348 23.338 1.00 83.69 163 CYS A CA 1
ATOM 1258 C C . CYS A 1 163 ? -28.413 9.586 22.554 1.00 83.69 163 CYS A C 1
ATOM 1260 O O . CYS A 1 163 ? -27.928 10.111 21.561 1.00 83.69 163 CYS A O 1
ATOM 1262 N N . ASP A 1 164 ? -28.150 8.333 22.928 1.00 82.00 164 ASP A N 1
ATOM 1263 C CA . ASP A 1 164 ? -27.237 7.453 22.204 1.00 82.00 164 ASP A CA 1
ATOM 1264 C C . ASP A 1 164 ? -27.655 7.346 20.725 1.00 82.00 164 ASP A C 1
ATOM 1266 O O . ASP A 1 164 ? -26.825 7.555 19.851 1.00 82.00 164 ASP A O 1
ATOM 1270 N N . LYS A 1 165 ? -28.957 7.221 20.421 1.00 84.31 165 LYS A N 1
ATOM 1271 C CA . LYS A 1 165 ? -29.475 7.259 19.035 1.00 84.31 165 LYS A CA 1
ATOM 1272 C C . LYS A 1 165 ? -29.237 8.579 18.305 1.00 84.31 165 LYS A C 1
ATOM 1274 O O . LYS A 1 165 ? -28.885 8.590 17.129 1.00 84.31 165 LYS A O 1
ATOM 1279 N N . VAL A 1 166 ? -29.466 9.711 18.973 1.00 84.94 166 VAL A N 1
ATOM 1280 C CA . VAL A 1 166 ? -29.232 11.039 18.376 1.00 84.94 166 VAL A CA 1
ATOM 1281 C C . VAL A 1 166 ? -27.746 11.248 18.103 1.00 84.94 166 VAL A C 1
ATOM 1283 O O . VAL A 1 166 ? -27.381 11.769 17.051 1.00 84.94 166 VAL A O 1
ATOM 1286 N N . MET A 1 167 ? -26.896 10.825 19.035 1.00 81.44 167 MET A N 1
ATOM 1287 C CA . MET A 1 167 ? -25.448 10.885 18.885 1.00 81.44 167 MET A CA 1
ATOM 1288 C C . MET A 1 167 ? -24.984 9.950 17.770 1.00 81.44 167 MET A C 1
ATOM 1290 O O . MET A 1 167 ? -24.218 10.383 16.916 1.00 81.44 167 MET A O 1
ATOM 1294 N N . PHE A 1 168 ? -25.511 8.729 17.705 1.00 85.06 168 PHE A N 1
ATOM 1295 C CA . PHE A 1 168 ? -25.205 7.758 16.661 1.00 85.06 168 PHE A CA 1
ATOM 1296 C C . PHE A 1 168 ? -25.630 8.254 15.273 1.00 85.06 168 PHE A C 1
ATOM 1298 O O . PHE A 1 168 ? -24.834 8.261 14.345 1.00 85.06 168 PHE A O 1
ATOM 1305 N N . ASN A 1 169 ? -26.839 8.794 15.122 1.00 83.56 169 ASN A N 1
ATOM 1306 C CA . ASN A 1 169 ? -27.283 9.355 13.841 1.00 83.56 169 ASN A CA 1
ATOM 1307 C C . ASN A 1 169 ? -26.455 10.568 13.387 1.00 83.56 169 ASN A C 1
ATOM 1309 O O . ASN A 1 169 ? -26.434 10.897 12.201 1.00 83.56 169 ASN A O 1
ATOM 1313 N N . LYS A 1 170 ? -25.795 11.260 14.320 1.00 81.56 170 LYS A N 1
ATOM 1314 C CA . LYS A 1 170 ? -25.001 12.456 14.030 1.00 81.56 170 LYS A CA 1
ATOM 1315 C C . LYS A 1 170 ? -23.518 12.162 13.801 1.00 81.56 170 LYS A C 1
ATOM 1317 O O . LYS A 1 170 ? -22.907 12.814 12.958 1.00 81.56 170 LYS A O 1
ATOM 1322 N N . TYR A 1 171 ? -22.948 11.236 14.562 1.00 80.06 171 TYR A N 1
ATOM 1323 C CA . TYR A 1 171 ? -21.509 10.964 14.610 1.00 80.06 171 TYR A CA 1
ATOM 1324 C C . TYR A 1 171 ? -21.147 9.519 14.259 1.00 80.06 171 TYR A C 1
ATOM 1326 O O . TYR A 1 171 ? -19.969 9.214 14.106 1.00 80.06 171 TYR A O 1
ATOM 1334 N N . GLY A 1 172 ? -22.133 8.632 14.144 1.00 78.94 172 GLY A N 1
ATOM 1335 C CA . GLY A 1 172 ? -21.927 7.234 13.802 1.00 78.94 172 GLY A CA 1
ATOM 1336 C C . GLY A 1 172 ? -21.475 7.044 12.351 1.00 78.94 172 GLY A C 1
ATOM 1337 O O . GLY A 1 172 ? -21.578 7.965 11.526 1.00 78.94 172 GLY A O 1
ATOM 1338 N N . PRO A 1 173 ? -20.981 5.840 12.013 1.00 82.06 173 PRO A N 1
ATOM 1339 C CA . PRO A 1 173 ? -20.529 5.524 10.667 1.00 82.06 173 PRO A CA 1
ATOM 1340 C C . PRO A 1 173 ? -21.616 5.821 9.631 1.00 82.06 173 PRO A C 1
ATOM 1342 O O . PRO A 1 173 ? -22.744 5.329 9.728 1.00 82.06 173 PRO A O 1
ATOM 1345 N N . GLN A 1 174 ? -21.270 6.604 8.605 1.00 82.38 174 GLN A N 1
ATOM 1346 C CA . GLN A 1 174 ? -22.219 7.045 7.574 1.00 82.38 174 GLN A CA 1
ATOM 1347 C C . GLN A 1 174 ? -22.926 5.873 6.885 1.00 82.38 174 GLN A C 1
ATOM 1349 O O . GLN A 1 174 ? -24.083 5.992 6.493 1.00 82.38 174 GLN A O 1
ATOM 1354 N N . GLU A 1 175 ? -22.249 4.734 6.748 1.00 83.69 175 GLU A N 1
ATOM 1355 C CA . GLU A 1 175 ? -22.829 3.526 6.167 1.00 83.69 175 GLU A CA 1
ATOM 1356 C C . GLU A 1 175 ? -23.973 2.953 7.011 1.00 83.69 175 GLU A C 1
ATOM 1358 O O . GLU A 1 175 ? -25.012 2.597 6.456 1.00 83.69 175 GLU A O 1
ATOM 1363 N N . CYS A 1 176 ? -23.824 2.933 8.339 1.00 88.88 176 CYS A N 1
ATOM 1364 C CA . CYS A 1 176 ? -24.861 2.471 9.260 1.00 88.88 176 CYS A CA 1
ATOM 1365 C C . CYS A 1 176 ? -26.059 3.427 9.272 1.00 88.88 176 CYS A C 1
ATOM 1367 O O . CYS A 1 176 ? -27.202 2.991 9.134 1.00 88.88 176 CYS A O 1
ATOM 1369 N N . VAL A 1 177 ? -25.805 4.740 9.316 1.00 86.50 177 VAL A N 1
ATOM 1370 C CA . VAL A 1 177 ? -26.870 5.756 9.274 1.00 86.50 177 VAL A CA 1
ATOM 1371 C C . VAL A 1 177 ? -27.642 5.694 7.948 1.00 86.50 177 VAL A C 1
ATOM 1373 O O . VAL A 1 177 ? -28.873 5.724 7.943 1.00 86.50 177 VAL A O 1
ATOM 1376 N N . LYS A 1 178 ? -26.951 5.530 6.808 1.00 87.19 178 LYS A N 1
ATOM 1377 C CA . LYS A 1 178 ? -27.587 5.338 5.486 1.00 87.19 178 LYS A CA 1
ATOM 1378 C C . LYS A 1 178 ? -28.408 4.049 5.407 1.00 87.19 178 LYS A C 1
ATOM 1380 O O . LYS A 1 178 ? -29.416 4.023 4.703 1.00 87.19 178 LYS A O 1
ATOM 1385 N N . ALA A 1 179 ? -27.998 3.002 6.121 1.00 88.62 179 ALA A N 1
ATOM 1386 C CA . ALA A 1 179 ? -28.747 1.754 6.241 1.00 88.62 179 ALA A CA 1
ATOM 1387 C C . ALA A 1 179 ? -29.951 1.853 7.203 1.00 88.62 179 ALA A C 1
ATOM 1389 O O . ALA A 1 179 ? -30.721 0.899 7.308 1.00 88.62 179 ALA A O 1
ATOM 1390 N N . GLY A 1 180 ? -30.147 2.995 7.875 1.00 89.00 180 GLY A N 1
ATOM 1391 C CA . GLY A 1 180 ? -31.220 3.197 8.851 1.00 89.00 180 GLY A CA 1
ATOM 1392 C C . GLY A 1 180 ? -30.967 2.502 10.191 1.00 89.00 180 GLY A C 1
ATOM 1393 O O . GLY A 1 180 ? -31.918 2.223 10.919 1.00 89.00 180 GLY A O 1
ATOM 1394 N N . ILE A 1 181 ? -29.706 2.193 10.496 1.00 90.44 181 ILE A N 1
ATOM 1395 C CA . ILE A 1 181 ? -29.281 1.626 11.774 1.00 90.44 181 ILE A CA 1
ATOM 1396 C C . ILE A 1 181 ? -29.047 2.786 12.744 1.00 90.44 181 ILE A C 1
ATOM 1398 O O . ILE A 1 181 ? -28.357 3.743 12.406 1.00 90.44 181 ILE A O 1
ATOM 1402 N N . GLU A 1 182 ? -29.632 2.702 13.939 1.00 84.81 182 GLU A N 1
ATOM 1403 C CA . GLU A 1 182 ? -29.533 3.733 14.989 1.00 84.81 182 GLU A CA 1
ATOM 1404 C C . GLU A 1 182 ? -28.859 3.212 16.269 1.00 84.81 182 GLU A C 1
ATOM 1406 O O . GLU A 1 182 ? -28.863 3.891 17.295 1.00 84.81 182 GLU A O 1
ATOM 1411 N N . ASP A 1 183 ? -28.368 1.977 16.228 1.00 86.38 183 ASP A N 1
ATOM 1412 C CA . ASP A 1 183 ? -27.847 1.229 17.364 1.00 86.38 183 ASP A CA 1
ATOM 1413 C C . ASP A 1 183 ? -26.426 0.750 17.056 1.00 86.38 183 ASP A C 1
ATOM 1415 O O . ASP A 1 183 ? -26.146 0.280 15.951 1.00 86.38 183 ASP A O 1
ATOM 1419 N N . GLU A 1 184 ? -25.532 0.918 18.025 1.00 83.81 184 GLU A N 1
ATOM 1420 C CA . GLU A 1 184 ? -24.102 0.659 17.863 1.00 83.81 184 GLU A CA 1
ATOM 1421 C C . GLU A 1 184 ? -23.812 -0.834 17.675 1.00 83.81 184 GLU A C 1
ATOM 1423 O O . GLU A 1 184 ? -23.128 -1.201 16.726 1.00 83.81 184 GLU A O 1
ATOM 1428 N N . GLU A 1 185 ? -24.437 -1.704 18.473 1.00 87.06 185 GLU A N 1
ATOM 1429 C CA . GLU A 1 185 ? -24.272 -3.160 18.366 1.00 87.06 185 GLU A CA 1
ATOM 1430 C C . GLU A 1 185 ? -24.772 -3.673 17.005 1.00 87.06 185 GLU A C 1
ATOM 1432 O O . GLU A 1 185 ? -24.105 -4.460 16.328 1.00 87.06 185 GLU A O 1
ATOM 1437 N N . GLN A 1 186 ? -25.921 -3.167 16.544 1.00 90.62 186 GLN A N 1
ATOM 1438 C CA . GLN A 1 186 ? -26.435 -3.482 15.208 1.00 90.62 186 GLN A CA 1
ATOM 1439 C C . GLN A 1 186 ? -25.527 -2.966 14.087 1.00 90.62 186 GLN A C 1
ATOM 1441 O O . GLN A 1 186 ? -25.446 -3.596 13.029 1.00 90.62 186 GLN A O 1
ATOM 1446 N N . CYS A 1 187 ? -24.868 -1.824 14.290 1.00 90.31 187 CYS A N 1
ATOM 1447 C CA . CYS A 1 187 ? -23.917 -1.281 13.329 1.00 90.31 187 CYS A CA 1
ATOM 1448 C C . CYS A 1 187 ? -22.660 -2.144 13.260 1.00 90.31 187 CYS A C 1
ATOM 1450 O O . CYS A 1 187 ? -22.247 -2.500 12.159 1.00 90.31 187 CYS A O 1
ATOM 1452 N N . ASP A 1 188 ? -22.104 -2.556 14.395 1.00 88.56 188 ASP A N 1
ATOM 1453 C CA . ASP A 1 188 ? -20.930 -3.428 14.430 1.00 88.56 188 ASP A CA 1
ATOM 1454 C C . ASP A 1 188 ? -21.202 -4.757 13.727 1.00 88.56 188 ASP A C 1
ATOM 1456 O O . ASP A 1 188 ? -20.423 -5.184 12.872 1.00 88.56 188 ASP A O 1
ATOM 1460 N N . ASP A 1 189 ? -22.352 -5.379 13.991 1.00 91.75 189 ASP A N 1
ATOM 1461 C CA . ASP A 1 189 ? -22.754 -6.599 13.294 1.00 91.75 189 ASP A CA 1
ATOM 1462 C C . ASP A 1 189 ? -22.981 -6.359 11.792 1.00 91.75 189 ASP A C 1
ATOM 1464 O O . ASP A 1 189 ? -22.622 -7.201 10.962 1.00 91.75 189 ASP A O 1
ATOM 1468 N N . PHE A 1 190 ? -23.549 -5.215 11.405 1.00 92.75 190 PHE A N 1
ATOM 1469 C CA . PHE A 1 190 ? -23.707 -4.844 9.998 1.00 92.75 190 PHE A CA 1
ATOM 1470 C C . PHE A 1 190 ? -22.353 -4.693 9.292 1.00 92.75 190 PHE A C 1
ATOM 1472 O O . PHE A 1 190 ? -22.148 -5.277 8.223 1.00 92.75 190 PHE A O 1
ATOM 1479 N N . MET A 1 191 ? -21.412 -3.969 9.899 1.00 90.81 191 MET A N 1
ATOM 1480 C CA . MET A 1 191 ? -20.076 -3.753 9.348 1.00 90.81 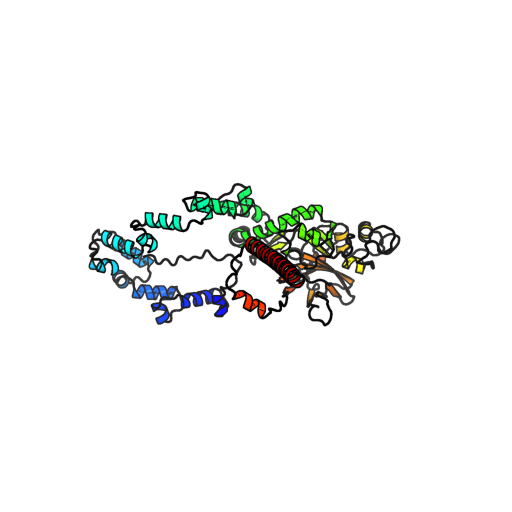191 MET A CA 1
ATOM 1481 C C . MET A 1 191 ? -19.289 -5.062 9.303 1.00 90.81 191 MET A C 1
ATOM 1483 O O . MET A 1 191 ? -18.677 -5.379 8.283 1.00 90.81 191 MET A O 1
ATOM 1487 N N . PHE A 1 192 ? -19.366 -5.877 10.356 1.00 92.94 192 PHE A N 1
ATOM 1488 C CA . PHE A 1 192 ? -18.742 -7.193 10.392 1.00 92.94 192 PHE A CA 1
ATOM 1489 C C . PHE A 1 192 ? -19.241 -8.077 9.245 1.00 92.94 192 PHE A C 1
ATOM 1491 O O . PHE A 1 192 ? -18.442 -8.603 8.473 1.00 92.94 192 PHE A O 1
ATOM 1498 N N . ASN A 1 193 ? -20.559 -8.185 9.065 1.00 92.44 193 ASN A N 1
ATOM 1499 C CA . ASN A 1 193 ? -21.140 -8.994 7.992 1.00 92.44 193 ASN A CA 1
ATOM 1500 C C . ASN A 1 193 ? -20.804 -8.466 6.589 1.00 92.44 193 ASN A C 1
ATOM 1502 O O . ASN A 1 193 ? -20.782 -9.242 5.635 1.00 92.44 193 ASN A O 1
ATOM 1506 N N . LYS A 1 194 ? -20.533 -7.164 6.451 1.00 90.81 194 LYS A N 1
ATOM 1507 C CA . LYS A 1 194 ? -20.136 -6.544 5.184 1.00 90.81 194 LYS A CA 1
ATOM 1508 C C . LYS A 1 194 ? -18.659 -6.771 4.851 1.00 90.81 194 LYS A C 1
ATOM 1510 O O . LYS A 1 194 ? -18.343 -7.096 3.705 1.00 90.81 194 LYS A O 1
ATOM 1515 N N . TYR A 1 195 ? -17.761 -6.584 5.817 1.00 90.38 195 TYR A N 1
ATOM 1516 C CA . TYR A 1 195 ? -16.316 -6.543 5.571 1.00 90.38 195 TYR A CA 1
ATOM 1517 C C . TYR A 1 195 ? -15.589 -7.846 5.897 1.00 90.38 195 TYR A C 1
ATOM 1519 O O . TYR A 1 195 ? -14.670 -8.211 5.170 1.00 90.38 195 TYR A O 1
ATOM 1527 N N . ALA A 1 196 ? -16.013 -8.595 6.918 1.00 91.06 196 ALA A N 1
ATOM 1528 C CA . ALA A 1 196 ? -15.356 -9.851 7.284 1.00 91.06 196 ALA A CA 1
ATOM 1529 C C . ALA A 1 196 ? -15.293 -10.879 6.133 1.00 91.06 196 ALA A C 1
ATOM 1531 O O . ALA A 1 196 ? -14.247 -11.507 5.986 1.00 91.06 196 ALA A O 1
ATOM 1532 N N . PRO A 1 197 ? -16.319 -11.033 5.264 1.00 91.94 197 PRO A N 1
ATOM 1533 C CA . PRO A 1 197 ? -16.236 -11.954 4.124 1.00 91.94 197 PRO A CA 1
ATOM 1534 C C . PRO A 1 197 ? -15.174 -11.588 3.079 1.00 91.94 197 PRO A C 1
ATOM 1536 O O . PRO A 1 197 ? -14.850 -12.416 2.232 1.00 91.94 197 PRO A O 1
ATOM 1539 N N . GLN A 1 198 ? -14.673 -10.351 3.101 1.00 91.19 198 GLN A N 1
ATOM 1540 C CA . GLN A 1 198 ? -13.646 -9.864 2.179 1.00 91.19 198 GLN A CA 1
ATOM 1541 C C . GLN A 1 198 ? -12.228 -10.150 2.697 1.00 91.19 198 GLN A C 1
ATOM 1543 O O . GLN A 1 198 ? -11.267 -10.023 1.941 1.00 91.19 198 GLN A O 1
ATOM 1548 N N . VAL A 1 199 ? -12.090 -10.535 3.971 1.00 93.31 199 VAL A N 1
ATOM 1549 C CA . VAL A 1 199 ? -10.803 -10.840 4.598 1.00 93.31 199 VAL A CA 1
ATOM 1550 C C . VAL A 1 199 ? -10.383 -12.265 4.255 1.00 93.31 199 VAL A C 1
ATOM 1552 O O . VAL A 1 199 ? -11.083 -13.237 4.538 1.00 93.31 199 VAL A O 1
ATOM 1555 N N . VAL A 1 200 ? -9.196 -12.394 3.677 1.00 93.69 200 VAL A N 1
ATOM 1556 C CA . VAL A 1 200 ? -8.521 -13.663 3.438 1.00 93.69 200 VAL A CA 1
ATOM 1557 C C . VAL A 1 200 ? -7.709 -14.020 4.680 1.00 93.69 200 VAL A C 1
ATOM 1559 O O . VAL A 1 200 ? -6.679 -13.415 4.965 1.00 93.69 200 VAL A O 1
ATOM 1562 N N . CYS A 1 201 ? -8.170 -15.018 5.425 1.00 92.12 201 CYS A N 1
ATOM 1563 C CA . CYS A 1 201 ? -7.456 -15.549 6.583 1.00 92.12 201 CYS A CA 1
ATOM 1564 C C . CYS A 1 201 ? -6.364 -16.514 6.105 1.00 92.12 201 CYS A C 1
ATOM 1566 O O . CYS A 1 201 ? -6.672 -17.554 5.515 1.00 92.12 201 CYS A O 1
ATOM 1568 N N . LYS A 1 202 ? -5.095 -16.180 6.338 1.00 91.38 202 LYS A N 1
ATOM 1569 C CA . LYS A 1 202 ? -3.951 -17.000 5.937 1.00 91.38 202 LYS A CA 1
ATOM 1570 C C . LYS A 1 202 ? -3.400 -17.744 7.148 1.00 91.38 202 LYS A C 1
ATOM 1572 O O . LYS A 1 202 ? -2.989 -17.119 8.113 1.00 91.38 202 LYS A O 1
ATOM 1577 N N . ASP A 1 203 ? -3.391 -19.073 7.073 1.00 89.62 203 ASP A N 1
ATOM 1578 C CA . ASP A 1 203 ? -2.872 -19.955 8.129 1.00 89.62 203 ASP A CA 1
ATOM 1579 C C . ASP A 1 203 ? -3.594 -19.816 9.495 1.00 89.62 203 ASP A C 1
ATOM 1581 O O . ASP A 1 203 ? -3.099 -20.278 10.520 1.00 89.62 203 ASP A O 1
ATOM 1585 N N . VAL A 1 204 ? -4.814 -19.257 9.499 1.00 88.75 204 VAL A N 1
ATOM 1586 C CA . VAL A 1 204 ? -5.677 -19.070 10.684 1.00 88.75 204 VAL A CA 1
ATOM 1587 C C . VAL A 1 204 ? -6.978 -19.848 10.517 1.00 88.75 204 VAL A C 1
ATOM 1589 O O . VAL A 1 204 ? -7.529 -19.912 9.415 1.00 88.75 204 VAL A O 1
ATOM 1592 N N . ASP A 1 205 ? -7.514 -20.421 11.598 1.00 90.12 205 ASP A N 1
ATOM 1593 C CA . ASP A 1 205 ? -8.845 -21.025 11.542 1.00 90.12 205 ASP A CA 1
ATOM 1594 C C . ASP A 1 205 ? -9.963 -19.974 11.418 1.00 90.12 205 ASP A C 1
ATOM 1596 O O . ASP A 1 205 ? -9.847 -18.836 11.874 1.00 90.12 205 ASP A O 1
ATOM 1600 N N . ASP A 1 206 ? -11.076 -20.367 10.792 1.00 88.69 206 ASP A N 1
ATOM 1601 C CA . ASP A 1 206 ? -12.204 -19.473 10.487 1.00 88.69 206 ASP A CA 1
ATOM 1602 C C . ASP A 1 206 ? -12.788 -18.794 11.738 1.00 88.69 206 ASP A C 1
ATOM 1604 O O . ASP A 1 206 ? -13.188 -17.630 11.681 1.00 88.69 206 ASP A O 1
ATOM 1608 N N . TRP A 1 207 ? -12.814 -19.489 12.881 1.00 89.06 207 TRP A N 1
ATOM 1609 C CA . TRP A 1 207 ? -13.351 -18.926 14.117 1.00 89.06 207 TRP A CA 1
ATOM 1610 C C . TRP A 1 207 ? -12.400 -17.885 14.712 1.00 89.06 207 TRP A C 1
ATOM 1612 O O . TRP A 1 207 ? -12.838 -16.775 15.019 1.00 89.06 207 TRP A O 1
ATOM 1622 N N . GLN A 1 208 ? -11.108 -18.207 14.826 1.00 89.94 208 GLN A N 1
ATOM 1623 C CA . GLN A 1 208 ? -10.083 -17.269 15.288 1.00 89.94 208 GLN A CA 1
ATOM 1624 C C . GLN A 1 208 ? -10.017 -16.035 14.392 1.00 89.94 208 GLN A C 1
ATOM 1626 O O . GLN A 1 208 ? -9.968 -14.915 14.901 1.00 89.94 208 GLN A O 1
ATOM 1631 N N . CYS A 1 209 ? -10.092 -16.226 13.074 1.00 91.00 209 CYS A N 1
ATOM 1632 C CA . CYS A 1 209 ? -10.079 -15.131 12.119 1.00 91.00 209 CYS A CA 1
ATOM 1633 C C . CYS A 1 209 ? -11.279 -14.198 12.315 1.00 91.00 209 CYS A C 1
ATOM 1635 O O . CYS A 1 209 ? -11.107 -12.998 12.518 1.00 91.00 209 CYS A O 1
ATOM 1637 N N . LYS A 1 210 ? -12.502 -14.744 12.346 1.00 92.69 210 LYS A N 1
ATOM 1638 C CA . LYS A 1 210 ? -13.726 -13.959 12.574 1.00 92.69 210 LYS A CA 1
ATOM 1639 C C . LYS A 1 210 ? -13.709 -13.228 13.907 1.00 92.69 210 LYS A C 1
ATOM 1641 O O . LYS A 1 210 ? -14.065 -12.054 13.956 1.00 92.69 210 LYS A O 1
ATOM 1646 N N . ASN A 1 211 ? -13.282 -13.904 14.971 1.00 91.44 211 ASN A N 1
ATOM 1647 C CA . ASN A 1 211 ? -13.184 -13.293 16.288 1.00 91.44 211 ASN A CA 1
ATOM 1648 C C . ASN A 1 211 ? -12.168 -12.148 16.281 1.00 91.44 211 ASN A C 1
ATOM 1650 O O . ASN A 1 211 ? -12.441 -11.083 16.818 1.00 91.44 211 ASN A O 1
ATOM 1654 N N . SER A 1 212 ? -11.019 -12.333 15.629 1.00 92.00 212 SER A N 1
ATOM 1655 C CA . SER A 1 212 ? -10.027 -11.268 15.550 1.00 92.00 212 SER A CA 1
ATOM 1656 C C . SER A 1 212 ? -10.503 -10.072 14.728 1.00 92.00 212 SER A C 1
ATOM 1658 O O . SER A 1 212 ? -10.325 -8.925 15.138 1.00 92.00 212 SER A O 1
ATOM 1660 N N . ILE A 1 213 ? -11.171 -10.332 13.599 1.00 92.75 213 ILE A N 1
ATOM 1661 C CA . ILE A 1 213 ? -11.792 -9.280 12.796 1.00 92.75 213 ILE A CA 1
ATOM 1662 C C . ILE A 1 213 ? -12.771 -8.492 13.662 1.00 92.75 213 ILE A C 1
ATOM 1664 O O . ILE A 1 213 ? -12.623 -7.281 13.758 1.00 92.75 213 ILE A O 1
ATOM 1668 N N . LYS A 1 214 ? -13.724 -9.158 14.325 1.00 90.69 214 LYS A N 1
ATOM 1669 C CA . LYS A 1 214 ? -14.763 -8.485 15.115 1.00 90.69 214 LYS A CA 1
ATOM 1670 C C . LYS A 1 214 ? -14.187 -7.680 16.283 1.00 90.69 214 LYS A C 1
ATOM 1672 O O . LYS A 1 214 ? -14.544 -6.522 16.445 1.00 90.69 214 LYS A O 1
ATOM 1677 N N . GLU A 1 215 ? -13.286 -8.274 17.059 1.00 88.56 215 GLU A N 1
ATOM 1678 C CA . GLU A 1 215 ? -12.828 -7.698 18.330 1.00 88.56 215 GLU A CA 1
ATOM 1679 C C . GLU A 1 215 ? -11.677 -6.693 18.181 1.00 88.56 215 GLU A C 1
ATOM 1681 O O . GLU A 1 215 ? -11.462 -5.873 19.070 1.00 88.56 215 GLU A O 1
ATOM 1686 N N . ARG A 1 216 ? -10.879 -6.776 17.104 1.00 89.50 216 ARG A N 1
ATOM 1687 C CA . ARG A 1 216 ? -9.622 -6.008 16.997 1.00 89.50 216 ARG A CA 1
ATOM 1688 C C . ARG A 1 216 ? -9.448 -5.235 15.704 1.00 89.50 216 ARG A C 1
ATOM 1690 O O . ARG A 1 216 ? -8.896 -4.140 15.743 1.00 89.50 216 ARG A O 1
ATOM 1697 N N . HIS A 1 217 ? -9.902 -5.775 14.575 1.00 92.75 217 HIS A N 1
ATOM 1698 C CA . HIS A 1 217 ? -9.572 -5.197 13.267 1.00 92.75 217 HIS A CA 1
ATOM 1699 C C . HIS A 1 217 ? -10.738 -4.505 12.564 1.00 92.75 217 HIS A C 1
ATOM 1701 O O . HIS A 1 217 ? -10.494 -3.745 11.631 1.00 92.75 217 HIS A O 1
ATOM 1707 N N . LEU A 1 218 ? -11.986 -4.712 12.996 1.00 90.50 218 LEU A N 1
ATOM 1708 C CA . LEU A 1 218 ? -13.174 -4.201 12.308 1.00 90.50 218 LEU A CA 1
ATOM 1709 C C . LEU A 1 218 ? -13.123 -2.682 12.138 1.00 90.50 218 LEU A C 1
ATOM 1711 O O . LEU A 1 218 ? -13.316 -2.197 11.028 1.00 90.50 218 LEU A O 1
ATOM 1715 N N . GLY A 1 219 ? -12.786 -1.943 13.199 1.00 86.94 219 GLY A N 1
ATOM 1716 C CA . GLY A 1 219 ? -12.654 -0.485 13.141 1.00 86.94 219 GLY A CA 1
ATOM 1717 C C . GLY A 1 219 ? -11.633 -0.023 12.096 1.00 86.94 219 GLY A C 1
ATOM 1718 O O . GLY A 1 219 ? -11.945 0.836 11.273 1.00 86.94 219 GLY A O 1
ATOM 1719 N N . ASN A 1 220 ? -10.452 -0.649 12.065 1.00 85.94 220 ASN A N 1
ATOM 1720 C CA . ASN A 1 220 ? -9.382 -0.307 11.122 1.00 85.94 220 ASN A CA 1
ATOM 1721 C C . ASN A 1 220 ? -9.748 -0.660 9.679 1.00 85.94 220 ASN A C 1
ATOM 1723 O O . ASN A 1 220 ? -9.532 0.153 8.780 1.00 85.94 220 ASN A O 1
ATOM 1727 N N . ILE A 1 221 ? -10.347 -1.838 9.460 1.00 89.06 221 ILE A N 1
ATOM 1728 C CA . ILE A 1 221 ? -10.846 -2.246 8.142 1.00 89.06 221 ILE A CA 1
ATOM 1729 C C . ILE A 1 221 ? -11.854 -1.212 7.650 1.00 89.06 221 ILE A C 1
ATOM 1731 O O . ILE A 1 221 ? -11.721 -0.708 6.542 1.00 89.06 221 ILE A O 1
ATOM 1735 N N . VAL A 1 222 ? -12.840 -0.862 8.477 1.00 86.38 222 VAL A N 1
ATOM 1736 C CA . VAL A 1 222 ? -13.880 0.107 8.121 1.00 86.38 222 VAL A CA 1
ATOM 1737 C C . VAL A 1 222 ? -13.278 1.472 7.802 1.00 86.38 222 VAL A C 1
ATOM 1739 O O . VAL A 1 222 ? -13.589 2.038 6.756 1.00 86.38 222 VAL A O 1
ATOM 1742 N N . ALA A 1 223 ? -12.400 1.989 8.663 1.00 82.25 223 ALA A N 1
ATOM 1743 C CA . ALA A 1 223 ? -11.778 3.296 8.475 1.00 82.25 223 ALA A CA 1
ATOM 1744 C C . ALA A 1 223 ? -11.011 3.375 7.145 1.00 82.25 223 ALA A C 1
ATOM 1746 O O . ALA A 1 223 ? -11.248 4.279 6.341 1.00 82.25 223 ALA A O 1
ATOM 1747 N N . LYS A 1 224 ? -10.162 2.382 6.861 1.00 81.19 224 LYS A N 1
ATOM 1748 C CA . LYS A 1 224 ? -9.397 2.315 5.607 1.00 81.19 224 LYS A CA 1
ATOM 1749 C C . LYS A 1 224 ? -10.281 2.041 4.388 1.00 81.19 224 LYS A C 1
ATOM 1751 O O . LYS A 1 224 ? -10.011 2.553 3.308 1.00 81.19 224 LYS A O 1
ATOM 1756 N N . GLN A 1 225 ? -11.347 1.252 4.528 1.00 82.00 225 GLN A N 1
ATOM 1757 C CA . GLN A 1 225 ? -12.304 1.000 3.444 1.00 82.00 225 GLN A CA 1
ATOM 1758 C C . GLN A 1 225 ? -13.044 2.272 3.024 1.00 82.00 225 GLN A C 1
ATOM 1760 O O . GLN A 1 225 ? -13.209 2.500 1.827 1.00 82.00 225 GLN A O 1
ATOM 1765 N N . VAL A 1 226 ? -13.431 3.117 3.984 1.00 78.00 226 VAL A N 1
ATOM 1766 C CA . VAL A 1 226 ? -14.003 4.442 3.703 1.00 78.00 226 VAL A CA 1
ATOM 1767 C C . VAL A 1 226 ? -12.968 5.333 3.015 1.00 78.00 226 VAL A C 1
ATOM 1769 O O . VAL A 1 226 ? -13.279 5.953 2.003 1.00 78.00 226 VAL A O 1
ATOM 1772 N N . GLN A 1 227 ? -11.726 5.337 3.503 1.00 76.69 227 GLN A N 1
ATOM 1773 C CA . GLN A 1 227 ? -10.633 6.117 2.914 1.00 76.69 227 GLN A CA 1
ATOM 1774 C C . GLN A 1 227 ? -10.346 5.724 1.454 1.00 76.69 227 GLN A C 1
ATOM 1776 O O . GLN A 1 227 ? -10.154 6.587 0.601 1.00 76.69 227 GLN A O 1
ATOM 1781 N N . PHE A 1 228 ? -10.372 4.427 1.134 1.00 78.94 228 PHE A N 1
ATOM 1782 C CA . PHE A 1 228 ? -10.193 3.938 -0.235 1.00 78.94 228 PHE A CA 1
ATOM 1783 C C . PHE A 1 228 ? -11.468 3.969 -1.083 1.00 78.94 228 PHE A C 1
ATOM 1785 O O . PHE A 1 228 ? -11.391 3.717 -2.285 1.00 78.94 228 PHE A O 1
ATOM 1792 N N . GLN A 1 229 ? -12.636 4.288 -0.518 1.00 77.69 229 GLN A N 1
ATOM 1793 C CA . GLN A 1 229 ? -13.880 4.339 -1.284 1.00 77.69 229 GLN A CA 1
ATOM 1794 C C . GLN A 1 229 ? -13.815 5.414 -2.379 1.00 77.69 229 GLN A C 1
ATOM 1796 O O . GLN A 1 229 ? -14.092 5.111 -3.539 1.00 77.69 229 GLN A O 1
ATOM 1801 N N . GLU A 1 230 ? -13.378 6.630 -2.035 1.00 72.31 230 GLU A N 1
ATOM 1802 C CA . GLU A 1 230 ? -13.188 7.723 -3.002 1.00 72.31 230 GLU A CA 1
ATOM 1803 C C . GLU A 1 230 ? -12.160 7.332 -4.071 1.00 72.31 230 GLU A C 1
ATOM 1805 O O . GLU A 1 230 ? -12.376 7.523 -5.268 1.00 72.31 230 GLU A O 1
ATOM 1810 N N . VAL A 1 231 ? -11.073 6.685 -3.641 1.00 74.38 231 VAL A N 1
ATOM 1811 C CA . VAL A 1 231 ? -10.011 6.207 -4.529 1.00 74.38 231 VAL A CA 1
ATOM 1812 C C . VAL A 1 231 ? -10.546 5.195 -5.544 1.00 74.38 231 VAL A C 1
ATOM 1814 O O . VAL A 1 231 ? -10.217 5.302 -6.717 1.00 74.38 231 VAL A O 1
ATOM 1817 N N . ARG A 1 232 ? -11.400 4.241 -5.146 1.00 75.12 232 ARG A N 1
ATOM 1818 C CA . ARG A 1 232 ? -11.985 3.238 -6.059 1.00 75.12 232 ARG A CA 1
ATOM 1819 C C . ARG A 1 232 ? -12.923 3.840 -7.093 1.00 75.12 232 ARG A C 1
ATOM 1821 O O . ARG A 1 232 ? -12.879 3.443 -8.256 1.00 75.12 232 ARG A O 1
ATOM 1828 N N . GLU A 1 233 ? -13.786 4.759 -6.664 1.00 69.25 233 GLU A N 1
ATOM 1829 C CA . GLU A 1 233 ? -14.737 5.427 -7.556 1.00 69.25 233 GLU A CA 1
ATOM 1830 C C . GLU A 1 233 ? -13.998 6.194 -8.665 1.00 69.25 233 GLU A C 1
ATOM 1832 O O . GLU A 1 233 ? -14.465 6.230 -9.802 1.00 69.25 233 GLU A O 1
ATOM 1837 N N . MET A 1 234 ? -12.804 6.712 -8.362 1.00 63.00 234 MET A N 1
ATOM 1838 C CA . MET A 1 234 ? -11.955 7.435 -9.311 1.00 63.00 234 MET A CA 1
ATOM 1839 C C . MET A 1 234 ? -10.975 6.545 -10.083 1.00 63.00 234 MET A C 1
ATOM 1841 O O . MET A 1 234 ? -10.730 6.792 -11.264 1.00 63.00 234 MET A O 1
ATOM 1845 N N . ALA A 1 235 ? -10.448 5.487 -9.464 1.00 62.78 235 ALA A N 1
ATOM 1846 C CA . ALA A 1 235 ? -9.519 4.541 -10.081 1.00 62.78 235 ALA A CA 1
ATOM 1847 C C . ALA A 1 235 ? -10.101 3.921 -11.354 1.00 62.78 235 ALA A C 1
ATOM 1849 O O . ALA A 1 235 ? -9.393 3.764 -12.341 1.00 62.78 235 ALA A O 1
ATOM 1850 N N . GLY A 1 236 ? -11.405 3.627 -11.371 1.00 60.28 236 GLY A N 1
ATOM 1851 C CA . GLY A 1 236 ? -12.076 3.107 -12.564 1.00 60.28 236 GLY A CA 1
ATOM 1852 C C . GLY A 1 236 ? -12.100 4.081 -13.751 1.00 60.28 236 GLY A C 1
ATOM 1853 O O . GLY A 1 236 ? -12.170 3.629 -14.890 1.00 60.28 236 GLY A O 1
ATOM 1854 N N . SER A 1 237 ? -12.042 5.394 -13.501 1.00 61.25 237 SER A N 1
ATOM 1855 C CA . SER A 1 237 ? -12.028 6.437 -14.539 1.00 61.25 237 SER A CA 1
ATOM 1856 C C . SER A 1 237 ? -10.642 6.993 -14.868 1.00 61.25 237 SER A C 1
ATOM 1858 O O . SER A 1 237 ? -10.514 7.635 -15.900 1.00 61.25 237 SER A O 1
ATOM 1860 N N . LEU A 1 238 ? -9.647 6.781 -13.999 1.00 61.91 238 LEU A N 1
ATOM 1861 C CA . LEU A 1 238 ? -8.294 7.348 -14.112 1.00 61.91 238 LEU A CA 1
ATOM 1862 C C . LEU A 1 238 ? -7.205 6.289 -14.338 1.00 61.91 238 LEU A C 1
ATOM 1864 O O . LEU A 1 238 ? -6.070 6.641 -14.640 1.00 61.91 238 LEU A O 1
ATOM 1868 N N . ALA A 1 239 ? -7.502 4.997 -14.160 1.00 59.06 239 ALA A N 1
ATOM 1869 C CA . ALA A 1 239 ? -6.537 3.943 -14.453 1.00 59.06 239 ALA A CA 1
ATOM 1870 C C . ALA A 1 239 ? -6.171 3.995 -15.940 1.00 59.06 239 ALA A C 1
ATOM 1872 O O . ALA A 1 239 ? -7.058 3.844 -16.779 1.00 59.06 239 ALA A O 1
ATOM 1873 N N . ALA A 1 240 ? -4.871 4.141 -16.220 1.00 60.56 240 ALA A N 1
ATOM 1874 C CA . ALA A 1 240 ? -4.250 4.375 -17.532 1.00 60.56 240 ALA A CA 1
ATOM 1875 C C . ALA A 1 240 ? -4.034 5.834 -17.954 1.00 60.56 240 ALA A C 1
ATOM 1877 O O . ALA A 1 240 ? -3.336 6.031 -18.947 1.00 60.56 240 ALA A O 1
ATOM 1878 N N . ASP A 1 241 ? -4.563 6.813 -17.221 1.00 68.75 241 ASP A N 1
ATOM 1879 C CA . ASP A 1 241 ? -4.377 8.227 -17.542 1.00 68.75 241 ASP A CA 1
ATOM 1880 C C . ASP A 1 241 ? -3.352 8.870 -16.599 1.00 68.75 241 ASP A C 1
ATOM 1882 O O . ASP A 1 241 ? -3.225 8.507 -15.421 1.00 68.75 241 ASP A O 1
ATOM 1886 N N . SER A 1 242 ? -2.621 9.844 -17.132 1.00 78.50 242 SER A N 1
ATOM 1887 C CA . SER A 1 242 ? -1.668 10.646 -16.375 1.00 78.50 242 SER A CA 1
ATOM 1888 C C . SER A 1 242 ? -2.382 11.814 -15.712 1.00 78.50 242 SER A C 1
ATOM 1890 O O . SER A 1 242 ? -3.152 12.550 -16.333 1.00 78.50 242 SER A O 1
ATOM 1892 N N . VAL A 1 243 ? -2.154 11.971 -14.411 1.00 79.44 243 VAL A N 1
ATOM 1893 C CA . VAL A 1 243 ? -2.902 12.895 -13.564 1.00 79.44 243 VAL A CA 1
ATOM 1894 C C . VAL A 1 243 ? -1.951 13.814 -12.818 1.00 79.44 243 VAL A C 1
ATOM 1896 O O . VAL A 1 243 ? -1.000 13.371 -12.179 1.00 79.44 243 VAL A O 1
ATOM 1899 N N . ASN A 1 244 ? -2.239 15.112 -12.854 1.00 79.62 244 ASN A N 1
ATOM 1900 C CA . ASN A 1 244 ? -1.497 16.093 -12.077 1.00 79.62 244 ASN A CA 1
ATOM 1901 C C . ASN A 1 244 ? -1.825 15.998 -10.580 1.00 79.62 244 ASN A C 1
ATOM 1903 O O . ASN A 1 244 ? -2.997 15.891 -10.208 1.00 79.62 244 ASN A O 1
ATOM 1907 N N . LEU A 1 245 ? -0.815 16.129 -9.713 1.00 73.00 245 LEU A N 1
ATOM 1908 C CA . LEU A 1 245 ? -1.013 16.017 -8.269 1.00 73.00 245 LEU A CA 1
ATOM 1909 C C . LEU A 1 245 ? -2.018 17.016 -7.708 1.00 73.00 245 LEU A C 1
ATOM 1911 O O . LEU A 1 245 ? -2.817 16.644 -6.859 1.00 73.00 245 LEU A O 1
ATOM 1915 N N . GLY A 1 246 ? -1.991 18.272 -8.161 1.00 70.06 246 GLY A N 1
ATOM 1916 C CA . GLY A 1 246 ? -2.926 19.287 -7.677 1.00 70.06 246 GLY A CA 1
ATOM 1917 C C . GLY A 1 246 ? -4.376 18.921 -7.990 1.00 70.06 246 GLY A C 1
ATOM 1918 O O . GLY A 1 246 ? -5.252 19.082 -7.147 1.00 70.06 246 GLY A O 1
ATOM 1919 N N . TYR A 1 247 ? -4.617 18.344 -9.171 1.00 70.38 247 TYR A N 1
ATOM 1920 C CA . TYR A 1 247 ? -5.930 17.823 -9.545 1.00 70.38 247 TYR A CA 1
ATOM 1921 C C . TYR A 1 247 ? -6.319 16.613 -8.686 1.00 70.38 247 TYR A C 1
ATOM 1923 O O . TYR A 1 247 ? -7.447 16.539 -8.207 1.00 70.38 247 TYR A O 1
ATOM 1931 N N . LEU A 1 248 ? -5.371 15.709 -8.421 1.00 68.88 248 LEU A N 1
ATOM 1932 C CA . LEU A 1 248 ? -5.582 14.554 -7.551 1.00 68.88 248 LEU A CA 1
ATOM 1933 C C . LEU A 1 248 ? -5.902 14.977 -6.101 1.00 68.88 248 LEU A C 1
ATOM 1935 O O . LEU A 1 248 ? -6.849 14.463 -5.516 1.00 68.88 248 LEU A O 1
ATOM 1939 N N . GLU A 1 249 ? -5.160 15.939 -5.538 1.00 71.19 249 GLU A N 1
ATOM 1940 C CA . GLU A 1 249 ? -5.386 16.512 -4.202 1.00 71.19 249 GLU A CA 1
ATOM 1941 C C . GLU A 1 249 ? -6.758 17.191 -4.103 1.00 71.19 249 GLU A C 1
ATOM 1943 O O . GLU A 1 249 ? -7.468 16.986 -3.122 1.00 71.19 249 GLU A O 1
ATOM 1948 N N . ASP A 1 250 ? -7.145 17.993 -5.098 1.00 69.81 250 ASP A N 1
ATOM 1949 C CA . ASP A 1 250 ? -8.437 18.688 -5.108 1.00 69.81 250 ASP A CA 1
ATOM 1950 C C . ASP A 1 250 ? -9.626 17.719 -5.217 1.00 69.81 250 ASP A C 1
ATOM 1952 O O . ASP A 1 250 ? -10.713 18.016 -4.716 1.00 69.81 250 ASP A O 1
ATOM 1956 N N . MET A 1 251 ? -9.429 16.555 -5.844 1.00 62.53 251 MET A N 1
ATOM 1957 C CA . MET A 1 251 ? -10.441 15.500 -5.937 1.00 62.53 251 MET A CA 1
ATOM 1958 C C . MET A 1 251 ? -10.499 14.601 -4.695 1.00 62.53 251 MET A C 1
ATOM 1960 O O . MET A 1 251 ? -11.576 14.123 -4.346 1.00 62.53 251 MET A O 1
ATOM 1964 N N . LEU A 1 252 ? -9.366 14.382 -4.025 1.00 65.38 252 LEU A N 1
ATOM 1965 C CA . LEU A 1 252 ? -9.211 13.528 -2.845 1.00 65.38 252 LEU A CA 1
ATOM 1966 C C . LEU A 1 252 ? -9.225 14.361 -1.554 1.00 65.38 252 LEU A C 1
ATOM 1968 O O . LEU A 1 252 ? -8.283 14.297 -0.770 1.00 65.38 252 LEU A O 1
ATOM 1972 N N . ASP A 1 253 ? -10.264 15.156 -1.291 1.00 62.88 253 ASP A N 1
ATOM 1973 C CA . ASP A 1 253 ? -10.265 16.075 -0.136 1.00 62.88 253 ASP A CA 1
ATOM 1974 C C . ASP A 1 253 ? -10.093 15.335 1.216 1.00 62.88 253 ASP A C 1
ATOM 1976 O O . ASP A 1 253 ? -9.436 15.853 2.121 1.00 62.88 253 ASP A O 1
ATOM 1980 N N . ALA A 1 254 ? -10.578 14.086 1.327 1.00 54.62 254 ALA A N 1
ATOM 1981 C CA . ALA A 1 254 ? -10.343 13.193 2.472 1.00 54.62 254 ALA A CA 1
ATOM 1982 C C . ALA A 1 254 ? -9.054 12.344 2.363 1.00 54.62 254 ALA A C 1
ATOM 1984 O O . ALA A 1 254 ? -8.618 11.741 3.343 1.00 54.62 254 ALA A O 1
ATOM 1985 N N . ALA A 1 255 ? -8.427 12.301 1.186 1.00 54.94 255 ALA A N 1
ATOM 1986 C CA . ALA A 1 255 ? -7.279 11.460 0.845 1.00 54.94 255 ALA A CA 1
ATOM 1987 C C . ALA A 1 255 ? -6.010 12.263 0.468 1.00 54.94 255 ALA A C 1
ATOM 1989 O O . ALA A 1 255 ? -5.011 11.712 0.007 1.00 54.94 255 ALA A O 1
ATOM 1990 N N . LYS A 1 256 ? -5.975 13.565 0.761 1.00 65.25 256 LYS A N 1
ATOM 1991 C CA . LYS A 1 256 ? -4.753 14.386 0.671 1.00 65.25 256 LYS A CA 1
ATOM 1992 C C . LYS A 1 256 ? -3.587 13.804 1.474 1.00 65.25 256 LYS A C 1
ATOM 1994 O O . LYS A 1 256 ? -2.437 13.967 1.085 1.00 65.25 256 LYS A O 1
ATOM 1999 N N . GLU A 1 257 ? -3.874 13.107 2.573 1.00 65.62 257 GLU A N 1
ATOM 2000 C CA . GLU A 1 257 ? -2.847 12.525 3.446 1.00 65.62 257 GLU A CA 1
ATOM 2001 C C . GLU A 1 257 ? -2.290 11.181 2.941 1.00 65.62 257 GLU A C 1
ATOM 2003 O O . GLU A 1 257 ? -1.185 10.810 3.335 1.00 65.62 257 GLU A O 1
ATOM 2008 N N . ILE A 1 258 ? -2.991 10.476 2.036 1.00 69.69 258 ILE A N 1
ATOM 2009 C CA . ILE A 1 258 ? -2.560 9.139 1.575 1.00 69.69 258 ILE A CA 1
ATOM 2010 C C . ILE A 1 258 ? -1.568 9.171 0.412 1.00 69.69 258 ILE A C 1
ATOM 2012 O O . ILE A 1 258 ? -0.883 8.177 0.158 1.00 69.69 258 ILE A O 1
ATOM 2016 N N . ILE A 1 259 ? -1.487 10.294 -0.302 1.00 74.94 259 ILE A N 1
ATOM 2017 C CA . ILE A 1 259 ? -0.582 10.484 -1.438 1.00 74.94 259 ILE A CA 1
ATOM 2018 C C . ILE A 1 259 ? 0.853 10.569 -0.908 1.00 74.94 259 ILE A C 1
ATOM 2020 O O . ILE A 1 259 ? 1.111 11.394 -0.041 1.00 74.94 259 ILE A O 1
ATOM 2024 N N . PRO A 1 260 ? 1.822 9.796 -1.428 1.00 74.94 260 PRO A N 1
ATOM 2025 C CA . PRO A 1 260 ? 3.150 9.701 -0.826 1.00 74.94 260 PRO A CA 1
ATOM 2026 C C . PRO A 1 260 ? 4.012 10.975 -0.908 1.00 74.94 260 PRO A C 1
ATOM 2028 O O . PRO A 1 260 ? 5.081 10.977 -0.304 1.00 74.94 260 PRO A O 1
ATOM 2031 N N . PHE A 1 261 ? 3.595 12.041 -1.604 1.00 76.56 261 PHE A N 1
ATOM 2032 C CA . PHE A 1 261 ? 4.429 13.207 -1.933 1.00 76.56 261 PHE A CA 1
ATOM 2033 C C . PHE A 1 261 ? 3.902 14.539 -1.392 1.00 76.56 261 PHE A C 1
ATOM 2035 O O . PHE A 1 261 ? 2.703 14.740 -1.255 1.00 76.56 261 PHE A O 1
ATOM 2042 N N . LYS A 1 262 ? 4.822 15.502 -1.216 1.00 67.81 262 LYS A N 1
ATOM 2043 C CA . LYS A 1 262 ? 4.517 16.895 -0.821 1.00 67.81 262 LYS A CA 1
ATOM 2044 C C . LYS A 1 262 ? 4.533 17.924 -1.973 1.00 67.81 262 LYS A C 1
ATOM 2046 O O . LYS A 1 262 ? 4.488 19.126 -1.705 1.00 67.81 262 LYS A O 1
ATOM 2051 N N . ALA A 1 263 ? 4.687 17.511 -3.233 1.00 61.41 263 ALA A N 1
ATOM 2052 C CA . ALA A 1 263 ? 5.028 18.416 -4.342 1.00 61.41 263 ALA A CA 1
ATOM 2053 C C . ALA A 1 263 ? 3.914 18.535 -5.398 1.00 61.41 263 ALA A C 1
ATOM 2055 O O . ALA A 1 263 ? 3.683 17.618 -6.170 1.00 61.41 263 ALA A O 1
ATOM 2056 N N . ARG A 1 264 ? 3.266 19.706 -5.463 1.00 61.41 264 ARG A N 1
ATOM 2057 C CA . ARG A 1 264 ? 2.024 19.965 -6.225 1.00 61.41 264 ARG A CA 1
ATOM 2058 C C . ARG A 1 264 ? 2.131 19.978 -7.756 1.00 61.41 264 ARG A C 1
ATOM 2060 O O . ARG A 1 264 ? 1.101 20.047 -8.414 1.00 61.41 264 ARG A O 1
ATOM 2067 N N . GLU A 1 265 ? 3.332 19.935 -8.323 1.00 71.19 265 GLU A N 1
ATOM 2068 C CA . GLU A 1 265 ? 3.567 20.085 -9.771 1.00 71.19 265 GLU A CA 1
ATOM 2069 C C . GLU A 1 265 ? 4.186 18.823 -10.382 1.00 71.19 265 GLU A C 1
ATOM 2071 O O . GLU A 1 265 ? 5.127 18.904 -11.162 1.00 71.19 265 GLU A O 1
ATOM 2076 N N . ILE A 1 266 ? 3.699 17.647 -9.987 1.00 77.88 266 ILE A N 1
ATOM 2077 C CA . ILE A 1 266 ? 4.153 16.371 -10.548 1.00 77.88 266 ILE A CA 1
ATOM 2078 C C . ILE A 1 266 ? 2.957 15.675 -11.179 1.00 77.88 266 ILE A C 1
ATOM 2080 O O . ILE A 1 266 ? 1.870 15.640 -10.594 1.00 77.88 266 ILE A O 1
ATOM 2084 N N . ASN A 1 267 ? 3.167 15.154 -12.379 1.00 87.69 267 ASN A N 1
ATOM 2085 C CA . ASN A 1 267 ? 2.226 14.289 -13.060 1.00 87.69 267 ASN A CA 1
ATOM 2086 C C . ASN A 1 267 ? 2.534 12.828 -12.690 1.00 87.69 267 ASN A C 1
ATOM 2088 O O . ASN A 1 267 ? 3.681 12.440 -12.449 1.00 87.69 267 ASN A O 1
ATOM 2092 N N . PHE A 1 268 ? 1.477 12.035 -12.556 1.00 88.00 268 PHE A N 1
ATOM 2093 C CA . PHE A 1 268 ? 1.567 10.640 -12.160 1.00 88.00 268 PHE A CA 1
ATOM 2094 C C . PHE A 1 268 ? 0.737 9.769 -13.076 1.00 88.00 268 PHE A C 1
ATOM 2096 O O . PHE A 1 268 ? -0.440 10.048 -13.299 1.00 88.00 268 PHE A O 1
ATOM 2103 N N . LYS A 1 269 ? 1.303 8.638 -13.481 1.00 89.62 269 LYS A N 1
ATOM 2104 C CA . LYS A 1 269 ? 0.523 7.541 -14.033 1.00 89.62 269 LYS A CA 1
ATOM 2105 C C . LYS A 1 269 ? -0.155 6.777 -12.901 1.00 89.62 269 LYS A C 1
ATOM 2107 O O . LYS A 1 269 ? 0.506 6.303 -11.971 1.00 89.62 269 LYS A O 1
ATOM 2112 N N . ILE A 1 270 ? -1.476 6.630 -12.990 1.00 88.81 270 ILE A N 1
ATOM 2113 C CA . ILE A 1 270 ? -2.254 5.828 -12.043 1.00 88.81 270 ILE A CA 1
ATOM 2114 C C . ILE A 1 270 ? -2.296 4.375 -12.509 1.00 88.81 270 ILE A C 1
ATOM 2116 O O . ILE A 1 270 ? -2.748 4.058 -13.613 1.00 88.81 270 ILE A O 1
ATOM 2120 N N . LEU A 1 271 ? -1.862 3.477 -11.632 1.00 90.69 271 LEU A N 1
ATOM 2121 C CA . LEU A 1 271 ? -1.881 2.041 -11.859 1.00 90.69 271 LEU A CA 1
ATOM 2122 C C . LEU A 1 271 ? -2.993 1.392 -11.045 1.00 90.69 271 LEU A C 1
ATOM 2124 O O . LEU A 1 271 ? -3.090 1.609 -9.839 1.00 90.69 271 LEU A O 1
ATOM 2128 N N . ALA A 1 272 ? -3.787 0.533 -11.678 1.00 91.38 272 ALA A N 1
ATOM 2129 C CA . ALA A 1 272 ? -4.698 -0.340 -10.949 1.00 91.38 272 ALA A CA 1
ATOM 2130 C C . ALA A 1 272 ? -3.902 -1.420 -10.203 1.00 91.38 272 ALA A C 1
ATOM 2132 O O . ALA A 1 272 ? -3.041 -2.077 -10.794 1.00 91.38 272 ALA A O 1
ATOM 2133 N N . THR A 1 273 ? -4.219 -1.652 -8.931 1.00 92.44 273 THR A N 1
ATOM 2134 C CA . THR A 1 273 ? -3.569 -2.689 -8.122 1.00 92.44 273 THR A CA 1
ATOM 2135 C C . THR A 1 273 ? -4.578 -3.620 -7.469 1.00 92.44 273 THR A C 1
ATOM 2137 O O . THR A 1 273 ? -5.721 -3.252 -7.207 1.00 92.44 273 THR A O 1
ATOM 2140 N N . GLU A 1 274 ? -4.163 -4.856 -7.195 1.00 91.00 274 GLU A N 1
ATOM 2141 C CA . GLU A 1 274 ? -5.017 -5.825 -6.513 1.00 91.00 274 GLU A CA 1
ATOM 2142 C C . GLU A 1 274 ? -5.224 -5.416 -5.052 1.00 91.00 274 GLU A C 1
ATOM 2144 O O . GLU A 1 274 ? -4.296 -5.454 -4.238 1.00 91.00 274 GLU A O 1
ATOM 2149 N N . GLU A 1 275 ? -6.452 -5.035 -4.714 1.00 90.25 275 GLU A N 1
ATOM 2150 C CA . GLU A 1 275 ? -6.854 -4.773 -3.339 1.00 90.25 275 GLU A CA 1
ATOM 2151 C C . GLU A 1 275 ? -7.181 -6.081 -2.613 1.00 90.25 275 GLU A C 1
ATOM 2153 O O . GLU A 1 275 ? -8.035 -6.860 -3.041 1.00 90.25 275 GLU A O 1
ATOM 2158 N N . LYS A 1 276 ? -6.510 -6.304 -1.483 1.00 92.12 276 LYS A N 1
ATOM 2159 C CA . LYS A 1 276 ? -6.680 -7.470 -0.623 1.00 92.12 276 LYS A CA 1
ATOM 2160 C C . LYS A 1 276 ? -6.707 -7.044 0.837 1.00 92.12 276 LYS A C 1
ATOM 2162 O O . LYS A 1 276 ? -5.964 -6.160 1.262 1.00 92.12 276 LYS A O 1
ATOM 2167 N N . LEU A 1 277 ? -7.550 -7.736 1.594 1.00 93.00 277 LEU A N 1
ATOM 2168 C CA . LEU A 1 277 ? -7.570 -7.736 3.050 1.00 93.00 277 LEU A CA 1
ATOM 2169 C C . LEU A 1 277 ? -7.062 -9.103 3.491 1.00 93.00 277 LEU A C 1
ATOM 2171 O O . LEU A 1 277 ? -7.707 -10.107 3.199 1.00 93.00 277 LEU A O 1
ATOM 2175 N N . VAL A 1 278 ? -5.903 -9.163 4.136 1.00 93.69 278 VAL A N 1
ATOM 2176 C CA . VAL A 1 278 ? -5.290 -10.422 4.571 1.00 93.69 278 VAL A CA 1
ATOM 2177 C C . VAL A 1 278 ? -5.020 -10.352 6.062 1.00 93.69 278 VAL A C 1
ATOM 2179 O O . VAL A 1 278 ? -4.373 -9.418 6.520 1.00 93.69 278 VAL A O 1
ATOM 2182 N N . LEU A 1 279 ? -5.497 -11.346 6.807 1.00 93.00 279 LEU A N 1
ATOM 2183 C CA . LEU A 1 279 ? -5.145 -11.539 8.210 1.00 93.00 279 LEU A CA 1
ATOM 2184 C C . LEU A 1 279 ? -4.234 -12.760 8.319 1.00 93.00 279 LEU A C 1
ATOM 2186 O O . LEU A 1 279 ? -4.625 -13.845 7.881 1.00 93.00 279 LEU A O 1
ATOM 2190 N N . ASP A 1 280 ? -3.040 -12.579 8.877 1.00 87.75 280 ASP A N 1
ATOM 2191 C CA . ASP A 1 280 ? -2.098 -13.674 9.120 1.00 87.75 280 ASP A CA 1
ATOM 2192 C C . ASP A 1 280 ? -2.266 -14.323 10.510 1.00 87.75 280 ASP A C 1
ATOM 2194 O O . ASP A 1 280 ? -3.040 -13.871 11.359 1.00 87.75 280 ASP A O 1
ATOM 2198 N N . ASP A 1 281 ? -1.530 -15.411 10.737 1.00 85.50 281 ASP A N 1
ATOM 2199 C CA . ASP A 1 281 ? -1.505 -16.195 11.981 1.00 85.50 281 ASP A CA 1
ATOM 2200 C C . ASP A 1 281 ? -0.889 -15.469 13.181 1.00 85.50 281 ASP A C 1
ATOM 2202 O O . ASP A 1 281 ? -1.097 -15.861 14.332 1.00 85.50 281 ASP A O 1
ATOM 2206 N N . SER A 1 282 ? -0.178 -14.380 12.915 1.00 88.62 282 SER A N 1
ATOM 2207 C CA . SER A 1 282 ? 0.393 -13.475 13.905 1.00 88.62 282 SER A CA 1
ATOM 2208 C C . SER A 1 282 ? -0.548 -12.316 14.234 1.00 88.62 282 SER A C 1
ATOM 2210 O O . SER A 1 282 ? -0.175 -11.420 14.990 1.00 88.62 282 SER A O 1
ATOM 2212 N N . ASP A 1 283 ? -1.780 -12.374 13.722 1.00 87.69 283 ASP A N 1
ATOM 2213 C CA . ASP A 1 283 ? -2.813 -11.363 13.870 1.00 87.69 283 ASP A CA 1
ATOM 2214 C C . ASP A 1 283 ? -2.491 -10.003 13.223 1.00 87.69 283 ASP A C 1
ATOM 2216 O O . ASP A 1 283 ? -3.007 -8.951 13.609 1.00 87.69 283 ASP A O 1
ATOM 2220 N N . ASN A 1 284 ? -1.661 -10.001 12.189 1.00 89.25 284 ASN A N 1
ATOM 2221 C CA . ASN A 1 284 ? -1.411 -8.795 11.422 1.00 89.25 284 ASN A CA 1
ATOM 2222 C C . ASN A 1 284 ? -2.460 -8.675 10.318 1.00 89.25 284 ASN A C 1
ATOM 2224 O O . ASN A 1 284 ? -2.550 -9.515 9.419 1.00 89.25 284 ASN A O 1
ATOM 2228 N N . MET A 1 285 ? -3.250 -7.604 10.382 1.00 91.00 285 MET A N 1
ATOM 2229 C CA . MET A 1 285 ? -4.149 -7.214 9.303 1.00 91.00 285 MET A CA 1
ATOM 2230 C C . MET A 1 285 ? -3.375 -6.390 8.276 1.00 91.00 285 MET A C 1
ATOM 2232 O O . MET A 1 285 ? -2.912 -5.285 8.556 1.00 91.00 285 MET A O 1
ATOM 2236 N N . VAL A 1 286 ? -3.271 -6.921 7.066 1.00 91.25 286 VAL A N 1
ATOM 2237 C CA . VAL A 1 286 ? -2.671 -6.259 5.915 1.00 91.25 286 VAL A CA 1
ATOM 2238 C C . VAL A 1 286 ? -3.781 -5.853 4.959 1.00 91.25 286 VAL A C 1
ATOM 2240 O O . VAL A 1 286 ? -4.515 -6.694 4.442 1.00 91.25 286 VAL A O 1
ATOM 2243 N N . GLN A 1 287 ? -3.870 -4.555 4.688 1.00 90.56 287 GLN A N 1
ATOM 2244 C CA . GLN A 1 287 ? -4.747 -4.005 3.665 1.00 90.56 287 GLN A CA 1
ATOM 2245 C C . GLN A 1 287 ? -3.912 -3.342 2.580 1.00 90.56 287 GLN A C 1
ATOM 2247 O O . GLN A 1 287 ? -3.084 -2.474 2.867 1.00 90.56 287 GLN A O 1
ATOM 2252 N N . THR A 1 288 ? -4.125 -3.757 1.337 1.00 92.12 288 THR A N 1
ATOM 2253 C CA . THR A 1 288 ? -3.447 -3.172 0.182 1.00 92.12 288 THR A CA 1
ATOM 2254 C C . THR A 1 288 ? -4.315 -2.110 -0.490 1.00 92.12 288 THR A C 1
ATOM 2256 O O . THR A 1 288 ? -5.537 -2.140 -0.380 1.00 92.12 288 THR A O 1
ATOM 2259 N N . ALA A 1 289 ? -3.693 -1.134 -1.154 1.00 90.25 289 ALA A N 1
ATOM 2260 C CA . ALA A 1 289 ? -4.421 -0.054 -1.820 1.00 90.25 289 ALA A CA 1
ATOM 2261 C C . ALA A 1 289 ? -5.032 -0.531 -3.156 1.00 90.25 289 ALA A C 1
ATOM 2263 O O . ALA A 1 289 ? -4.470 -1.425 -3.789 1.00 90.25 289 ALA A O 1
ATOM 2264 N N . PRO A 1 290 ? -6.142 0.055 -3.633 1.00 89.12 290 PRO A N 1
ATOM 2265 C CA . PRO A 1 290 ? -6.718 -0.279 -4.942 1.00 89.12 290 PRO A CA 1
ATOM 2266 C C . PRO A 1 290 ? -5.955 0.332 -6.131 1.00 89.12 290 PRO A C 1
ATOM 2268 O O . PRO A 1 290 ? -6.186 -0.064 -7.275 1.00 89.12 290 PRO A O 1
ATOM 2271 N N . ILE A 1 291 ? -5.060 1.293 -5.874 1.00 89.56 291 ILE A N 1
ATOM 2272 C CA . ILE A 1 291 ? -4.183 1.893 -6.884 1.00 89.56 291 ILE A CA 1
ATOM 2273 C C . ILE A 1 291 ? -2.753 2.063 -6.370 1.00 89.56 291 ILE A C 1
ATOM 2275 O O . ILE A 1 291 ? -2.518 2.137 -5.162 1.00 89.56 291 ILE A O 1
ATOM 2279 N N . ALA A 1 292 ? -1.832 2.229 -7.314 1.00 91.88 292 ALA A N 1
ATOM 2280 C CA . ALA A 1 292 ? -0.494 2.764 -7.109 1.00 91.88 292 ALA A CA 1
ATOM 2281 C C . ALA A 1 292 ? -0.251 3.970 -8.022 1.00 91.88 292 ALA A C 1
ATOM 2283 O O . ALA A 1 292 ? -0.965 4.171 -9.006 1.00 91.88 292 ALA A O 1
ATOM 2284 N N . VAL A 1 293 ? 0.782 4.750 -7.711 1.00 90.56 293 VAL A N 1
ATOM 2285 C CA . VAL A 1 293 ? 1.218 5.886 -8.534 1.00 90.56 293 VAL A CA 1
ATOM 2286 C C . VAL A 1 293 ? 2.631 5.653 -9.057 1.00 90.56 293 VAL A C 1
ATOM 2288 O O . VAL A 1 293 ? 3.476 5.150 -8.320 1.00 90.56 293 VAL A O 1
ATOM 2291 N N . MET A 1 294 ? 2.898 6.032 -10.303 1.00 92.69 294 MET A N 1
ATOM 2292 C CA . MET A 1 294 ? 4.247 6.136 -10.877 1.00 92.69 294 MET A CA 1
ATOM 2293 C C . MET A 1 294 ? 4.492 7.567 -11.339 1.00 92.69 294 MET A C 1
ATOM 2295 O O . MET A 1 294 ? 3.555 8.217 -11.792 1.00 92.69 294 MET A O 1
ATOM 2299 N N . ILE A 1 295 ? 5.725 8.058 -11.220 1.00 92.31 295 ILE A N 1
ATOM 2300 C CA . ILE A 1 295 ? 6.087 9.397 -11.710 1.00 92.31 295 ILE A CA 1
ATOM 2301 C C . ILE A 1 295 ? 6.115 9.363 -13.240 1.00 92.31 295 ILE A C 1
ATOM 2303 O O . ILE A 1 295 ? 6.725 8.466 -13.818 1.00 92.31 295 ILE A O 1
ATOM 2307 N N . ASP A 1 296 ? 5.426 10.318 -13.849 1.00 93.94 296 ASP A N 1
ATOM 2308 C CA . ASP A 1 296 ? 5.326 10.524 -15.294 1.00 93.94 296 ASP A CA 1
ATOM 2309 C C . ASP A 1 296 ? 5.319 12.038 -15.501 1.00 93.94 296 ASP A C 1
ATOM 2311 O O . ASP A 1 296 ? 4.281 12.678 -15.374 1.00 93.94 296 ASP A O 1
ATOM 2315 N N . SER A 1 297 ? 6.501 12.625 -15.639 1.00 92.50 297 SER A N 1
ATOM 2316 C CA . SER A 1 297 ? 6.745 14.053 -15.463 1.00 92.50 297 SER A CA 1
ATOM 2317 C C . SER A 1 297 ? 6.125 14.918 -16.568 1.00 92.50 297 SER A C 1
ATOM 2319 O O . SER A 1 297 ? 5.697 16.041 -16.275 1.00 92.50 297 SER A O 1
ATOM 2321 N N . ASP A 1 298 ? 6.021 14.429 -17.804 1.00 93.62 298 ASP A N 1
ATOM 2322 C CA . ASP A 1 298 ? 5.347 15.133 -18.902 1.00 93.62 298 ASP A CA 1
ATOM 2323 C C . ASP A 1 298 ? 3.883 14.713 -19.108 1.00 93.62 298 ASP A C 1
ATOM 2325 O O . ASP A 1 298 ? 3.111 15.477 -19.696 1.00 93.62 298 ASP A O 1
ATOM 2329 N N . GLY A 1 299 ? 3.456 13.614 -18.487 1.00 92.50 299 GLY A N 1
ATOM 2330 C CA . GLY A 1 299 ? 2.070 13.178 -18.447 1.00 92.50 299 GLY A CA 1
ATOM 2331 C C . GLY A 1 299 ? 1.603 12.513 -19.738 1.00 92.50 299 GLY A C 1
ATOM 2332 O O . GLY A 1 299 ? 0.421 12.631 -20.070 1.00 92.50 299 GLY A O 1
ATOM 2333 N N . ASP A 1 300 ? 2.503 11.873 -20.480 1.00 92.62 300 ASP A N 1
ATOM 2334 C CA . ASP A 1 300 ? 2.193 11.223 -21.754 1.00 92.62 300 ASP A CA 1
ATOM 2335 C C . ASP A 1 300 ? 1.756 9.748 -21.612 1.00 92.62 300 ASP A C 1
ATOM 2337 O O . ASP A 1 300 ? 1.316 9.117 -22.581 1.00 92.62 300 ASP A O 1
ATOM 2341 N N . GLY A 1 301 ? 1.830 9.210 -20.390 1.00 89.81 301 GLY A N 1
ATOM 2342 C CA . GLY A 1 301 ? 1.464 7.841 -20.051 1.00 89.81 301 GLY A CA 1
ATOM 2343 C C . GLY A 1 301 ? 2.641 6.864 -19.999 1.00 89.81 301 GLY A C 1
ATOM 2344 O O . GLY A 1 301 ? 2.410 5.679 -19.714 1.00 89.81 301 GLY A O 1
ATOM 2345 N N . LEU A 1 302 ? 3.877 7.305 -20.232 1.00 92.69 302 LEU A N 1
ATOM 2346 C CA . LEU A 1 302 ? 5.112 6.566 -19.986 1.00 92.69 302 LEU A CA 1
ATOM 2347 C C . LEU A 1 302 ? 5.772 7.095 -18.706 1.00 92.69 302 LEU A C 1
ATOM 2349 O O . LEU A 1 302 ? 5.790 8.282 -18.443 1.00 92.69 302 LEU A O 1
ATOM 2353 N N . SER A 1 303 ? 6.265 6.210 -17.838 1.00 94.31 303 SER A N 1
ATOM 2354 C CA . SER A 1 303 ? 6.881 6.670 -16.587 1.00 94.31 303 SER A CA 1
ATOM 2355 C C . SER A 1 303 ? 8.334 7.097 -16.799 1.00 94.31 303 SER A C 1
ATOM 2357 O O . SER A 1 303 ? 9.049 6.444 -17.565 1.00 94.31 303 SER A O 1
ATOM 2359 N N . ASP A 1 304 ? 8.822 8.070 -16.021 1.00 94.88 304 ASP A N 1
ATOM 2360 C CA . ASP A 1 304 ? 10.193 8.605 -16.121 1.00 94.88 304 ASP A CA 1
ATOM 2361 C C . ASP A 1 304 ? 11.276 7.511 -16.096 1.00 94.88 304 ASP A C 1
ATOM 2363 O O . ASP A 1 304 ? 12.353 7.620 -16.690 1.00 94.88 304 ASP A O 1
ATOM 2367 N N . ASP A 1 305 ? 11.046 6.460 -15.310 1.00 94.06 305 ASP A N 1
ATOM 2368 C CA . ASP A 1 305 ? 11.947 5.322 -15.153 1.00 94.06 305 ASP A CA 1
ATOM 2369 C C . ASP A 1 305 ? 11.888 4.329 -16.322 1.00 94.06 305 ASP A C 1
ATOM 2371 O O . ASP A 1 305 ? 12.865 3.614 -16.584 1.00 94.06 305 ASP A O 1
ATOM 2375 N N . THR A 1 306 ? 10.765 4.285 -17.036 1.00 93.38 306 THR A N 1
ATOM 2376 C CA . THR A 1 306 ? 10.625 3.551 -18.295 1.00 93.38 306 THR A CA 1
ATOM 2377 C C . THR A 1 306 ? 11.315 4.326 -19.408 1.00 93.38 306 THR A C 1
ATOM 2379 O O . THR A 1 306 ? 12.193 3.781 -20.074 1.00 93.38 306 THR A O 1
ATOM 2382 N N . GLU A 1 307 ? 11.045 5.620 -19.521 1.00 94.88 307 GLU A N 1
ATOM 2383 C CA . GLU A 1 307 ? 11.639 6.503 -20.522 1.00 94.88 307 GLU A CA 1
ATOM 2384 C C . GLU A 1 307 ? 13.168 6.501 -20.504 1.00 94.88 307 GLU A C 1
ATOM 2386 O O . GLU A 1 307 ? 13.831 6.227 -21.509 1.00 94.88 307 GLU A O 1
ATOM 2391 N N . LYS A 1 308 ? 13.762 6.656 -19.313 1.00 93.06 308 LYS A N 1
ATOM 2392 C CA . LYS A 1 308 ? 15.221 6.554 -19.127 1.00 93.06 308 LYS A CA 1
ATOM 2393 C C . LYS A 1 308 ? 15.798 5.231 -19.626 1.00 93.06 308 LYS A C 1
ATOM 2395 O O . LYS A 1 308 ? 16.973 5.176 -19.986 1.00 93.06 308 LYS A O 1
ATOM 2400 N N . ARG A 1 309 ? 15.017 4.149 -19.598 1.00 91.31 309 ARG A N 1
ATOM 2401 C CA . ARG A 1 309 ? 15.455 2.815 -20.023 1.00 91.31 309 ARG A CA 1
ATOM 2402 C C . ARG A 1 309 ? 15.365 2.632 -21.532 1.00 91.31 309 ARG A C 1
ATOM 2404 O O . ARG A 1 309 ? 16.237 1.963 -22.079 1.00 91.31 309 ARG A O 1
ATOM 2411 N N . PHE A 1 310 ? 14.362 3.240 -22.165 1.00 90.50 310 PHE A N 1
ATOM 2412 C CA . PHE A 1 310 ? 14.158 3.244 -23.617 1.00 90.50 310 PHE A CA 1
ATOM 2413 C C . PHE A 1 310 ? 14.852 4.419 -24.328 1.00 90.50 310 PHE A C 1
ATOM 2415 O O . PHE A 1 310 ? 14.787 4.523 -25.547 1.00 90.50 310 PHE A O 1
ATOM 2422 N N . ASN A 1 311 ? 15.617 5.230 -23.589 1.00 92.25 311 ASN A N 1
ATOM 2423 C CA . ASN A 1 311 ? 16.375 6.386 -24.081 1.00 92.25 311 ASN A CA 1
ATOM 2424 C C . ASN A 1 311 ? 15.500 7.523 -24.638 1.00 92.25 311 ASN A C 1
ATOM 2426 O O . ASN A 1 311 ? 15.935 8.241 -25.540 1.00 92.25 311 ASN A O 1
ATOM 2430 N N . THR A 1 312 ? 14.311 7.708 -24.072 1.00 94.75 312 THR A N 1
ATOM 2431 C CA . THR A 1 312 ? 13.441 8.866 -24.316 1.00 94.75 312 THR A CA 1
ATOM 2432 C C . THR A 1 312 ? 13.638 9.923 -23.221 1.00 94.75 312 THR A C 1
ATOM 2434 O O . THR A 1 312 ? 14.478 9.756 -22.324 1.00 94.75 312 THR A O 1
ATOM 2437 N N . ASN A 1 313 ? 12.964 11.067 -23.330 1.00 95.69 313 ASN A N 1
ATOM 2438 C CA . ASN A 1 313 ? 13.155 12.216 -22.454 1.00 95.69 313 ASN A CA 1
ATOM 2439 C C . ASN A 1 313 ? 11.954 12.433 -21.512 1.00 95.69 313 ASN A C 1
ATOM 2441 O O . ASN A 1 313 ? 10.981 13.007 -21.983 1.00 95.69 313 ASN A O 1
ATOM 2445 N N . PRO A 1 314 ? 12.116 12.238 -20.182 1.00 95.25 314 PRO A N 1
ATOM 2446 C CA . PRO A 1 314 ? 11.040 12.366 -19.183 1.00 95.25 314 PRO A CA 1
ATOM 2447 C C . PRO A 1 314 ? 10.286 13.685 -19.061 1.00 95.25 314 PRO A C 1
ATOM 2449 O O . PRO A 1 314 ? 9.431 13.854 -18.203 1.00 95.25 314 PRO A O 1
ATOM 2452 N N . PHE A 1 315 ? 10.678 14.692 -19.825 1.00 94.88 315 PHE A N 1
ATOM 2453 C CA . PHE A 1 315 ? 10.062 16.011 -19.794 1.00 94.88 315 PHE A CA 1
ATOM 2454 C C . PHE A 1 315 ? 9.574 16.425 -21.184 1.00 94.88 315 PHE A C 1
ATOM 2456 O O . PHE A 1 315 ? 9.432 17.623 -21.451 1.00 94.88 315 PHE A O 1
ATOM 2463 N N . ASN A 1 316 ? 9.415 15.467 -22.095 1.00 96.31 316 ASN A N 1
ATOM 2464 C CA . ASN A 1 316 ? 9.006 15.693 -23.464 1.00 96.31 316 ASN A CA 1
ATOM 2465 C C . ASN A 1 316 ? 8.211 14.500 -23.999 1.00 96.31 316 ASN A C 1
ATOM 2467 O O . ASN A 1 316 ? 8.802 13.539 -24.473 1.00 96.31 316 ASN A O 1
ATOM 2471 N N . SER A 1 317 ? 6.896 14.692 -24.075 1.00 95.94 317 SER A N 1
ATOM 2472 C CA . SER A 1 317 ? 5.910 13.666 -24.416 1.00 95.94 317 SER A CA 1
ATOM 2473 C C . SER A 1 317 ? 6.087 12.982 -25.774 1.00 95.94 317 SER A C 1
ATOM 2475 O O . SER A 1 317 ? 5.338 12.076 -26.077 1.00 95.94 317 SER A O 1
ATOM 2477 N N . ASP A 1 318 ? 6.934 13.514 -26.651 1.00 97.06 318 ASP A N 1
ATOM 2478 C CA . ASP A 1 318 ? 7.191 13.048 -28.022 1.00 97.06 318 ASP A CA 1
ATOM 2479 C C . ASP A 1 318 ? 8.685 13.279 -28.282 1.00 97.06 318 ASP A C 1
ATOM 2481 O O . ASP A 1 318 ? 9.126 14.379 -28.657 1.00 97.06 318 ASP A O 1
ATOM 2485 N N . SER A 1 319 ? 9.495 12.286 -27.922 1.00 96.50 319 SER A N 1
ATOM 2486 C CA . SER A 1 319 ? 10.948 12.402 -27.852 1.00 96.50 319 SER A CA 1
ATOM 2487 C C . SER A 1 319 ? 11.616 12.504 -29.215 1.00 96.50 319 SER A C 1
ATOM 2489 O O . SER A 1 319 ? 12.651 13.175 -29.333 1.00 96.50 319 SER A O 1
ATOM 2491 N N . ASP A 1 320 ? 11.049 11.869 -30.238 1.00 94.94 320 ASP A N 1
ATOM 2492 C CA . ASP A 1 320 ? 11.585 11.890 -31.597 1.00 94.94 320 ASP A CA 1
ATOM 2493 C C . ASP A 1 320 ? 10.927 12.949 -32.507 1.00 94.94 320 ASP A C 1
ATOM 2495 O O . ASP A 1 320 ? 11.505 13.332 -33.534 1.00 94.94 320 ASP A O 1
ATOM 2499 N N . GLY A 1 321 ? 9.815 13.537 -32.062 1.00 96.31 321 GLY A N 1
ATOM 2500 C CA . GLY A 1 321 ? 9.129 14.656 -32.693 1.00 96.31 321 GLY A CA 1
ATOM 2501 C C . GLY A 1 321 ? 8.300 14.256 -33.910 1.00 96.31 321 GLY A C 1
ATOM 2502 O O . GLY A 1 321 ? 8.104 15.097 -34.803 1.00 96.31 321 GLY A O 1
ATOM 2503 N N . ASP A 1 322 ? 7.881 12.994 -34.008 1.00 95.00 322 ASP A N 1
ATOM 2504 C CA . ASP A 1 322 ? 7.138 12.469 -35.152 1.00 95.00 322 ASP A CA 1
ATOM 2505 C C . ASP A 1 322 ? 5.613 12.708 -35.064 1.00 95.00 322 ASP A C 1
ATOM 2507 O O . ASP A 1 322 ? 4.897 12.597 -36.073 1.00 95.00 322 ASP A O 1
ATOM 2511 N N . GLY A 1 323 ? 5.137 13.165 -33.900 1.00 95.00 323 GLY A N 1
ATOM 2512 C CA . GLY A 1 323 ? 3.752 13.520 -33.617 1.00 95.00 323 GLY A CA 1
ATOM 2513 C C . GLY A 1 323 ? 2.944 12.454 -32.873 1.00 95.00 323 GLY A C 1
ATOM 2514 O O . GLY A 1 323 ? 1.744 12.680 -32.668 1.00 95.00 323 GLY A O 1
ATOM 2515 N N . TYR A 1 324 ? 3.549 11.330 -32.486 1.00 94.88 324 TYR A N 1
ATOM 2516 C CA . TYR A 1 324 ? 2.994 10.366 -31.533 1.00 94.88 324 TYR A CA 1
ATOM 2517 C C . TYR A 1 324 ? 3.681 10.525 -30.174 1.00 94.88 324 TYR A C 1
ATOM 2519 O O . TYR A 1 324 ? 4.811 10.984 -30.110 1.00 94.88 324 TYR A O 1
ATOM 2527 N N . SER A 1 325 ? 2.977 10.230 -29.074 1.00 95.44 325 SER A N 1
ATOM 2528 C CA . SER A 1 325 ? 3.627 10.292 -27.763 1.00 95.44 325 SER A CA 1
ATOM 2529 C C . SER A 1 325 ? 4.418 9.028 -27.460 1.00 95.44 325 SER A C 1
ATOM 2531 O O . SER A 1 325 ? 3.993 7.936 -27.857 1.00 95.44 325 SER A O 1
ATOM 2533 N N . ASP A 1 326 ? 5.494 9.150 -26.682 1.00 94.81 326 ASP A N 1
ATOM 2534 C CA . ASP A 1 326 ? 6.357 8.025 -26.310 1.00 94.81 326 ASP A CA 1
ATOM 2535 C C . ASP A 1 326 ? 5.527 6.915 -25.633 1.00 94.81 326 ASP A C 1
ATOM 2537 O O . ASP A 1 326 ? 5.665 5.718 -25.925 1.00 94.81 326 ASP A O 1
ATOM 2541 N N . GLY A 1 327 ? 4.588 7.307 -24.764 1.00 92.25 327 GLY A N 1
ATOM 2542 C CA . GLY A 1 327 ? 3.629 6.412 -24.120 1.00 92.25 327 GLY A CA 1
ATOM 2543 C C . GLY A 1 327 ? 2.689 5.682 -25.086 1.00 92.25 327 GLY A C 1
ATOM 2544 O O . GLY A 1 327 ? 2.465 4.471 -24.933 1.00 92.25 327 GLY A O 1
ATOM 2545 N N . ASP A 1 328 ? 2.152 6.369 -26.100 1.00 92.62 328 ASP A N 1
ATOM 2546 C CA . ASP A 1 328 ? 1.281 5.753 -27.108 1.00 92.62 328 ASP A CA 1
ATOM 2547 C C . ASP A 1 328 ? 2.066 4.803 -28.016 1.00 92.62 328 ASP A C 1
ATOM 2549 O O . ASP A 1 328 ? 1.580 3.716 -28.353 1.00 92.62 328 ASP A O 1
ATOM 2553 N N . GLU A 1 329 ? 3.288 5.165 -28.386 1.00 94.12 329 GLU A N 1
ATOM 2554 C CA . GLU A 1 329 ? 4.160 4.321 -29.189 1.00 94.12 329 GLU A CA 1
ATOM 2555 C C . GLU A 1 329 ? 4.523 3.032 -28.459 1.00 94.12 329 GLU A C 1
ATOM 2557 O O . GLU A 1 329 ? 4.303 1.940 -28.993 1.00 94.12 329 GLU A O 1
ATOM 2562 N N . MET A 1 330 ? 4.954 3.128 -27.199 1.00 91.56 330 MET A N 1
ATOM 2563 C CA . MET A 1 330 ? 5.275 1.967 -26.364 1.00 91.56 330 MET A CA 1
ATOM 2564 C C . MET A 1 330 ? 4.083 1.020 -26.203 1.00 91.56 330 MET A C 1
ATOM 2566 O O . MET A 1 330 ? 4.211 -0.201 -26.356 1.00 91.56 330 MET A O 1
ATOM 2570 N N . LYS A 1 331 ? 2.887 1.570 -25.975 1.00 90.44 331 LYS A N 1
ATOM 2571 C CA . LYS A 1 331 ? 1.637 0.800 -25.894 1.00 90.44 331 LYS A CA 1
ATOM 2572 C C . LYS A 1 331 ? 1.306 0.068 -27.195 1.00 90.44 331 LYS A C 1
ATOM 2574 O O . LYS A 1 331 ? 0.747 -1.031 -27.158 1.00 90.44 331 LYS A O 1
ATOM 2579 N N . ASN A 1 332 ? 1.648 0.660 -28.336 1.00 91.25 332 ASN A N 1
ATOM 2580 C CA . ASN A 1 332 ? 1.395 0.108 -29.664 1.00 91.25 332 ASN A CA 1
ATOM 2581 C C . ASN A 1 332 ? 2.611 -0.619 -30.277 1.00 91.25 332 ASN A C 1
ATOM 2583 O O . ASN A 1 332 ? 2.537 -1.046 -31.429 1.00 91.25 332 ASN A O 1
ATOM 2587 N N . GLN A 1 333 ? 3.680 -0.845 -29.501 1.00 90.50 333 GLN A N 1
ATOM 2588 C CA . GLN A 1 333 ? 4.917 -1.526 -29.918 1.00 90.50 333 GLN A CA 1
ATOM 2589 C C . GLN A 1 333 ? 5.694 -0.805 -31.040 1.00 90.50 333 GLN A C 1
ATOM 2591 O O . GLN A 1 333 ? 6.359 -1.448 -31.860 1.00 90.50 333 GLN A O 1
ATOM 2596 N N . TYR A 1 334 ? 5.630 0.525 -31.067 1.00 93.25 334 TYR A N 1
ATOM 2597 C CA . TYR A 1 334 ? 6.477 1.397 -31.884 1.00 93.25 334 TYR A CA 1
ATOM 2598 C C . TYR A 1 334 ? 7.685 1.897 -31.083 1.00 93.25 334 TYR A C 1
ATOM 2600 O O . TYR A 1 334 ? 7.754 1.709 -29.869 1.00 93.25 334 TYR A O 1
ATOM 2608 N N . ASN A 1 335 ? 8.690 2.415 -31.784 1.00 92.69 335 ASN A N 1
ATOM 2609 C CA . ASN A 1 335 ? 9.924 2.891 -31.176 1.00 92.69 335 ASN A CA 1
ATOM 2610 C C . ASN A 1 335 ? 9.777 4.362 -30.742 1.00 92.69 335 ASN A C 1
ATOM 2612 O O . ASN A 1 335 ? 9.833 5.220 -31.605 1.00 92.69 335 ASN A O 1
ATOM 2616 N N . PRO A 1 336 ? 9.748 4.673 -29.435 1.00 93.81 336 PRO A N 1
ATOM 2617 C CA . PRO A 1 336 ? 9.512 6.040 -28.954 1.00 93.81 336 PRO A CA 1
ATOM 2618 C C . PRO A 1 336 ? 10.685 7.014 -29.180 1.00 93.81 336 PRO A C 1
ATOM 2620 O O . PRO A 1 336 ? 10.668 8.171 -28.789 1.00 93.81 336 PRO A O 1
ATOM 2623 N N . SER A 1 337 ? 11.795 6.528 -29.737 1.00 92.88 337 SER A N 1
ATOM 2624 C CA . SER A 1 337 ? 13.015 7.316 -29.948 1.00 92.88 337 SER A CA 1
ATOM 2625 C C . SER A 1 337 ? 13.411 7.415 -31.423 1.00 92.88 337 SER A C 1
ATOM 2627 O O . SER A 1 337 ? 14.539 7.810 -31.746 1.00 92.88 337 SER A O 1
ATOM 2629 N N . GLY A 1 338 ? 12.529 7.001 -32.333 1.00 90.75 338 GLY A N 1
ATOM 2630 C CA . GLY A 1 338 ? 12.763 7.065 -33.768 1.00 90.75 338 GLY A CA 1
ATOM 2631 C C . GLY A 1 338 ? 11.844 6.150 -34.570 1.00 90.75 338 GLY A C 1
ATOM 2632 O O . GLY A 1 338 ? 11.125 5.315 -34.052 1.00 90.75 338 GLY A O 1
ATOM 2633 N N . GLU A 1 339 ? 11.995 6.161 -35.889 1.00 90.88 339 GLU A N 1
ATOM 2634 C CA . GLU A 1 339 ? 11.084 5.432 -36.776 1.00 90.88 339 GLU A CA 1
ATOM 2635 C C . GLU A 1 339 ? 11.022 3.900 -36.546 1.00 90.88 339 GLU A C 1
ATOM 2637 O O . GLU A 1 339 ? 12.042 3.209 -36.434 1.00 90.88 339 GLU A O 1
ATOM 2642 N N . GLY A 1 340 ? 9.813 3.338 -36.650 1.00 90.00 340 GLY A N 1
ATOM 2643 C CA . GLY A 1 340 ? 9.583 1.904 -36.849 1.00 90.00 340 GLY A CA 1
ATOM 2644 C C . GLY A 1 340 ? 9.049 1.154 -35.628 1.00 90.00 340 GLY A C 1
ATOM 2645 O O . GLY A 1 340 ? 8.516 1.733 -34.692 1.00 90.00 340 GLY A O 1
ATOM 2646 N N . ALA A 1 341 ? 9.122 -0.179 -35.680 1.00 90.62 341 ALA A N 1
ATOM 2647 C CA . ALA A 1 341 ? 8.676 -1.031 -34.578 1.00 90.62 341 ALA A CA 1
ATOM 2648 C C . ALA A 1 341 ? 9.710 -1.041 -33.445 1.00 90.62 341 ALA A C 1
ATOM 2650 O O . ALA A 1 341 ? 10.913 -0.979 -33.711 1.00 90.62 341 ALA A O 1
ATOM 2651 N N . LEU A 1 342 ? 9.245 -1.209 -32.208 1.00 88.12 342 LEU A N 1
ATOM 2652 C CA . LEU A 1 342 ? 10.106 -1.352 -31.040 1.00 88.12 342 LEU A CA 1
ATOM 2653 C C . LEU A 1 342 ? 11.051 -2.556 -31.223 1.00 88.12 342 LEU A C 1
ATOM 2655 O O . LEU A 1 342 ? 10.612 -3.702 -31.336 1.00 88.12 342 LEU A O 1
ATOM 2659 N N . ILE A 1 343 ? 12.358 -2.288 -31.297 1.00 77.00 343 ILE A N 1
ATOM 2660 C CA . ILE A 1 343 ? 13.386 -3.319 -31.538 1.00 77.00 343 ILE A CA 1
ATOM 2661 C C . ILE A 1 343 ? 13.842 -3.960 -30.219 1.00 77.00 343 ILE A C 1
ATOM 2663 O O . ILE A 1 343 ? 14.241 -5.127 -30.195 1.00 77.00 343 ILE A O 1
ATOM 2667 N N . GLU A 1 344 ? 13.782 -3.212 -29.117 1.00 76.94 344 GLU A N 1
ATOM 2668 C CA . GLU A 1 344 ? 14.099 -3.719 -27.785 1.00 76.94 344 GLU A CA 1
ATOM 2669 C C . GLU A 1 344 ? 12.878 -4.406 -27.169 1.00 76.94 344 GLU A C 1
ATOM 2671 O O . GLU A 1 344 ? 11.782 -3.855 -27.131 1.00 76.94 344 GLU A O 1
ATOM 2676 N N . ASN A 1 345 ? 13.052 -5.628 -26.666 1.00 81.38 345 ASN A N 1
ATOM 2677 C CA . ASN A 1 345 ? 11.962 -6.298 -25.965 1.00 81.38 345 ASN A CA 1
ATOM 2678 C C . ASN A 1 345 ? 11.685 -5.577 -24.642 1.00 81.38 345 ASN A C 1
ATOM 2680 O O . ASN A 1 345 ? 12.598 -5.404 -23.832 1.00 81.38 345 ASN A O 1
ATOM 2684 N N . MET A 1 346 ? 10.418 -5.240 -24.406 1.00 88.12 346 MET A N 1
ATOM 2685 C CA . MET A 1 346 ? 9.950 -4.774 -23.103 1.00 88.12 346 MET A CA 1
ATOM 2686 C C . MET A 1 346 ? 10.268 -5.796 -22.010 1.00 88.12 346 MET A C 1
ATOM 2688 O O . MET A 1 346 ? 10.159 -7.009 -22.223 1.00 88.12 346 MET A O 1
ATOM 2692 N N . PHE A 1 347 ? 10.636 -5.311 -20.821 1.00 92.12 347 PHE A N 1
ATOM 2693 C CA . PHE A 1 347 ? 10.685 -6.185 -19.656 1.00 92.12 347 PHE A CA 1
ATOM 2694 C C . PHE A 1 347 ? 9.252 -6.563 -19.251 1.00 92.12 347 PHE A C 1
ATOM 2696 O O . PHE A 1 347 ? 8.318 -5.814 -19.543 1.00 92.12 347 PHE A O 1
ATOM 2703 N N . PRO A 1 348 ? 9.047 -7.699 -18.558 1.00 94.31 348 PRO A N 1
ATOM 2704 C CA . PRO A 1 348 ? 7.704 -8.162 -18.212 1.00 94.31 348 PRO A CA 1
ATOM 2705 C C . PRO A 1 348 ? 6.843 -7.092 -17.523 1.00 94.31 348 PRO A C 1
ATOM 2707 O O . PRO A 1 348 ? 5.692 -6.892 -17.898 1.00 94.31 348 PRO A O 1
ATOM 2710 N N . ILE A 1 349 ? 7.407 -6.345 -16.570 1.00 94.38 349 ILE A N 1
ATOM 2711 C CA . ILE A 1 349 ? 6.672 -5.272 -15.890 1.00 94.38 349 ILE A CA 1
ATOM 2712 C C . ILE A 1 349 ? 6.286 -4.118 -16.830 1.00 94.38 349 ILE A C 1
ATOM 2714 O O . ILE A 1 349 ? 5.171 -3.613 -16.724 1.00 94.38 349 ILE A O 1
ATOM 2718 N N . ASP A 1 350 ? 7.148 -3.745 -17.778 1.00 92.94 350 ASP A N 1
ATOM 2719 C CA . ASP A 1 350 ? 6.854 -2.675 -18.740 1.00 92.94 350 ASP A CA 1
ATOM 2720 C C . ASP A 1 350 ? 5.688 -3.079 -19.641 1.00 92.94 350 ASP A C 1
ATOM 2722 O O . ASP A 1 350 ? 4.778 -2.288 -19.872 1.00 92.94 350 ASP A O 1
ATOM 2726 N N . GLU A 1 351 ? 5.664 -4.341 -20.085 1.00 92.31 351 GLU A N 1
ATOM 2727 C CA . GLU A 1 351 ? 4.556 -4.885 -20.871 1.00 92.31 351 GLU A CA 1
ATOM 2728 C C . GLU A 1 351 ? 3.241 -4.842 -20.074 1.00 92.31 351 GLU A C 1
ATOM 2730 O O . GLU A 1 351 ? 2.202 -4.430 -20.600 1.00 92.31 351 GLU A O 1
ATOM 2735 N N . ALA A 1 352 ? 3.279 -5.227 -18.795 1.00 93.88 352 ALA A N 1
ATOM 2736 C CA . ALA A 1 352 ? 2.110 -5.188 -17.924 1.00 93.88 352 ALA A CA 1
ATOM 2737 C C . ALA A 1 352 ? 1.579 -3.754 -17.745 1.00 93.88 352 ALA A C 1
ATOM 2739 O O . ALA A 1 352 ? 0.373 -3.525 -17.864 1.00 93.88 352 ALA A O 1
ATOM 2740 N N . ILE A 1 353 ? 2.468 -2.784 -17.509 1.00 92.06 353 ILE A N 1
ATOM 2741 C CA . ILE A 1 353 ? 2.110 -1.371 -17.318 1.00 92.06 353 ILE A CA 1
ATOM 2742 C C . ILE A 1 353 ? 1.602 -0.745 -18.623 1.00 92.06 353 ILE A C 1
ATOM 2744 O O . ILE A 1 353 ? 0.573 -0.070 -18.612 1.00 92.06 353 ILE A O 1
ATOM 2748 N N . ALA A 1 354 ? 2.267 -0.986 -19.755 1.00 89.12 354 ALA A N 1
ATOM 2749 C CA . ALA A 1 354 ? 1.855 -0.469 -21.062 1.00 89.12 354 ALA A CA 1
ATOM 2750 C C . ALA A 1 354 ? 0.469 -0.997 -21.476 1.00 89.12 354 ALA A C 1
ATOM 2752 O O . ALA A 1 354 ? -0.335 -0.281 -22.072 1.00 89.12 354 ALA A O 1
ATOM 2753 N N . GLN A 1 355 ? 0.148 -2.240 -21.102 1.00 89.06 355 GLN A N 1
ATOM 2754 C CA . GLN A 1 355 ? -1.162 -2.852 -21.337 1.00 89.06 355 GLN A CA 1
ATOM 2755 C C . GLN A 1 355 ? -2.192 -2.571 -20.228 1.00 89.06 355 GLN A C 1
ATOM 2757 O O . GLN A 1 355 ? -3.269 -3.178 -20.246 1.00 89.06 355 GLN A O 1
ATOM 2762 N N . ASN A 1 356 ? -1.884 -1.685 -19.272 1.00 89.19 356 ASN A N 1
ATOM 2763 C CA . ASN A 1 356 ? -2.741 -1.329 -18.136 1.00 89.19 356 ASN A CA 1
ATOM 2764 C C . ASN A 1 356 ? -3.256 -2.551 -17.356 1.00 89.19 356 ASN A C 1
ATOM 2766 O O . ASN A 1 356 ? -4.427 -2.622 -16.973 1.00 89.19 356 ASN A O 1
ATOM 2770 N N . LYS A 1 357 ? -2.398 -3.557 -17.160 1.00 92.44 357 LYS A N 1
ATOM 2771 C CA . LYS A 1 357 ? -2.723 -4.713 -16.322 1.00 92.44 357 LYS A CA 1
ATOM 2772 C C . LYS A 1 357 ? -2.803 -4.292 -14.859 1.00 92.44 357 LYS A C 1
ATOM 2774 O O . LYS A 1 357 ? -2.052 -3.434 -14.403 1.00 92.44 357 LYS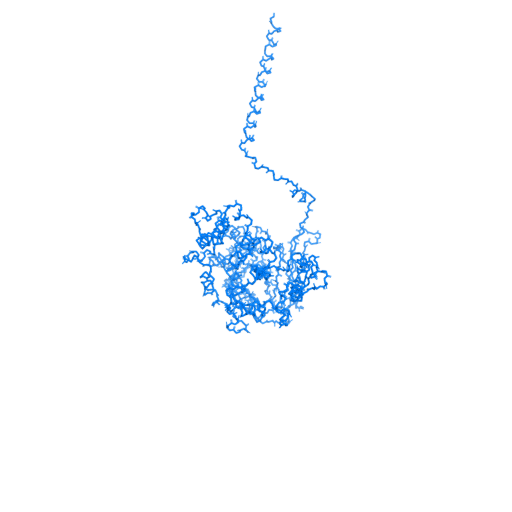 A O 1
ATOM 2779 N N . THR A 1 358 ? -3.692 -4.940 -14.113 1.00 93.38 358 THR A N 1
ATOM 2780 C CA . THR A 1 358 ? -3.746 -4.795 -12.657 1.00 93.38 358 THR A CA 1
ATOM 2781 C C . THR A 1 358 ? -2.494 -5.411 -12.042 1.00 93.38 358 THR A C 1
ATOM 2783 O O . THR A 1 358 ? -2.202 -6.580 -12.288 1.00 93.38 358 THR A O 1
ATOM 2786 N N . LEU A 1 359 ? -1.758 -4.641 -11.241 1.00 95.56 359 LEU A N 1
ATOM 2787 C CA . LEU A 1 359 ? -0.549 -5.140 -10.593 1.00 95.56 359 LEU A CA 1
ATOM 2788 C C . LEU A 1 359 ? -0.873 -5.816 -9.257 1.00 95.56 359 LEU A C 1
ATOM 2790 O O . LEU A 1 359 ? -1.635 -5.291 -8.441 1.00 95.56 359 LEU A O 1
ATOM 2794 N N . GLY A 1 360 ? -0.251 -6.968 -9.008 1.00 96.00 360 GLY A N 1
ATOM 2795 C CA . GLY A 1 360 ? -0.254 -7.579 -7.678 1.00 96.00 360 GLY A CA 1
ATOM 2796 C C . GLY A 1 360 ? 0.578 -6.758 -6.689 1.00 96.00 360 GLY A C 1
ATOM 2797 O O . GLY A 1 360 ? 1.370 -5.905 -7.091 1.00 96.00 360 GLY A O 1
ATOM 2798 N N . GLN A 1 361 ? 0.450 -7.036 -5.391 1.00 96.75 361 GLN A N 1
ATOM 2799 C CA . GLN A 1 361 ? 1.124 -6.237 -4.359 1.00 96.75 361 GLN A CA 1
ATOM 2800 C C . GLN A 1 361 ? 1.978 -7.085 -3.410 1.00 96.75 361 GLN A C 1
ATOM 2802 O O . GLN A 1 361 ? 1.458 -8.021 -2.800 1.00 96.75 361 GLN A O 1
ATOM 2807 N N . PRO A 1 362 ? 3.268 -6.749 -3.197 1.00 96.50 362 PRO A N 1
ATOM 2808 C CA . PRO A 1 362 ? 4.195 -7.574 -2.411 1.00 96.50 362 PRO A CA 1
ATOM 2809 C C . PRO A 1 362 ? 3.831 -7.707 -0.928 1.00 96.50 362 PRO A C 1
ATOM 2811 O O . PRO A 1 362 ? 4.277 -8.649 -0.274 1.00 96.50 362 PRO A O 1
ATOM 2814 N N . LYS A 1 363 ? 2.980 -6.827 -0.390 1.00 94.56 363 LYS A N 1
ATOM 2815 C CA . LYS A 1 363 ? 2.424 -6.982 0.963 1.00 94.56 363 LYS A CA 1
ATOM 2816 C C . LYS A 1 363 ? 1.626 -8.281 1.140 1.00 94.56 363 LYS A C 1
ATOM 2818 O O . LYS A 1 363 ? 1.595 -8.829 2.234 1.00 94.56 363 LYS A O 1
ATOM 2823 N N . THR A 1 364 ? 1.011 -8.800 0.076 1.00 93.25 364 THR A N 1
ATOM 2824 C CA . THR A 1 364 ? 0.150 -10.001 0.139 1.00 93.25 364 THR A CA 1
ATOM 2825 C C . THR A 1 364 ? 0.575 -11.103 -0.829 1.00 93.25 364 THR A C 1
ATOM 2827 O O . THR A 1 364 ? 0.422 -12.282 -0.516 1.00 93.25 364 THR A O 1
ATOM 2830 N N . ASP A 1 365 ? 1.187 -10.737 -1.953 1.00 94.44 365 ASP A N 1
ATOM 2831 C CA . ASP A 1 365 ? 1.564 -11.645 -3.032 1.00 94.44 365 ASP A CA 1
ATOM 2832 C C . ASP A 1 365 ? 3.069 -11.928 -3.074 1.00 94.44 365 ASP A C 1
ATOM 2834 O O . ASP A 1 365 ? 3.861 -11.290 -2.377 1.00 94.44 365 ASP A O 1
ATOM 2838 N N . GLY A 1 366 ? 3.455 -12.883 -3.924 1.00 93.56 366 GLY A N 1
ATOM 2839 C CA . GLY A 1 366 ? 4.840 -13.256 -4.206 1.00 93.56 366 GLY A CA 1
ATOM 2840 C C . GLY A 1 366 ? 5.526 -14.061 -3.104 1.00 93.56 366 GLY A C 1
ATOM 2841 O O . GLY A 1 366 ? 5.217 -13.949 -1.915 1.00 93.56 366 GLY A O 1
ATOM 2842 N N . GLU A 1 367 ? 6.496 -14.872 -3.517 1.00 94.56 367 GLU A N 1
ATOM 2843 C CA . GLU A 1 367 ? 7.367 -15.613 -2.603 1.00 94.56 367 GLU A CA 1
ATOM 2844 C C . GLU A 1 367 ? 8.610 -14.787 -2.259 1.00 94.56 367 GLU A C 1
ATOM 2846 O O . GLU A 1 367 ? 9.177 -14.108 -3.120 1.00 94.56 367 GLU A O 1
ATOM 2851 N N . GLU A 1 368 ? 9.037 -14.827 -0.995 1.00 96.44 368 GLU A N 1
ATOM 2852 C CA . GLU A 1 368 ? 10.285 -14.176 -0.593 1.00 96.44 368 GLU A CA 1
ATOM 2853 C C . GLU A 1 368 ? 11.486 -14.860 -1.257 1.00 96.44 368 GLU A C 1
ATOM 2855 O O . GLU A 1 368 ? 11.664 -16.073 -1.142 1.00 96.44 368 GLU A O 1
ATOM 2860 N N . ALA A 1 369 ? 12.332 -14.075 -1.922 1.00 96.88 369 ALA A N 1
ATOM 2861 C CA . ALA A 1 369 ? 13.510 -14.564 -2.625 1.00 96.88 369 ALA A CA 1
ATOM 2862 C C . ALA A 1 369 ? 14.805 -14.016 -2.011 1.00 96.88 369 ALA A C 1
ATOM 2864 O O . ALA A 1 369 ? 14.980 -12.808 -1.880 1.00 96.88 369 ALA A O 1
ATOM 2865 N N . GLU A 1 370 ? 15.761 -14.897 -1.694 1.00 95.19 370 GLU A N 1
ATOM 2866 C CA . GLU A 1 370 ? 17.036 -14.499 -1.069 1.00 95.19 370 GLU A CA 1
ATOM 2867 C C . GLU A 1 370 ? 17.917 -13.618 -1.967 1.00 95.19 370 GLU A C 1
ATOM 2869 O O . GLU A 1 370 ? 18.690 -12.804 -1.465 1.00 95.19 370 GLU A O 1
ATOM 2874 N N . TYR A 1 371 ? 17.811 -13.770 -3.291 1.00 93.94 371 TYR A N 1
ATOM 2875 C CA . TYR A 1 371 ? 18.587 -12.979 -4.251 1.00 93.94 371 TYR A CA 1
ATOM 2876 C C . TYR A 1 371 ? 18.044 -11.552 -4.429 1.00 93.94 371 TYR A C 1
ATOM 2878 O O . TYR A 1 371 ? 18.733 -10.712 -5.006 1.00 93.94 371 TYR A O 1
ATOM 2886 N N . LEU A 1 372 ? 16.823 -11.282 -3.954 1.00 97.25 372 LEU A N 1
ATOM 2887 C CA . LEU A 1 372 ? 16.116 -10.022 -4.139 1.00 97.25 372 LEU A CA 1
ATOM 2888 C C . LEU A 1 372 ? 16.110 -9.239 -2.826 1.00 97.25 372 LEU A C 1
ATOM 2890 O O . LEU A 1 372 ? 15.439 -9.600 -1.861 1.00 97.25 372 LEU A O 1
ATOM 2894 N N . VAL A 1 373 ? 16.891 -8.161 -2.772 1.00 97.38 373 VAL A N 1
ATOM 2895 C CA . VAL A 1 373 ? 17.186 -7.456 -1.517 1.00 97.38 373 VAL A CA 1
ATOM 2896 C C . VAL A 1 373 ? 17.105 -5.953 -1.715 1.00 97.38 373 VAL A C 1
ATOM 2898 O O . VAL A 1 373 ? 17.741 -5.418 -2.619 1.00 97.38 373 VAL A O 1
ATOM 2901 N N . VAL A 1 374 ? 16.416 -5.259 -0.809 1.00 97.62 374 VAL A N 1
ATOM 2902 C CA . VAL A 1 374 ? 16.593 -3.816 -0.607 1.00 97.62 374 VAL A CA 1
ATOM 2903 C C . VAL A 1 374 ? 17.685 -3.620 0.444 1.00 97.62 374 VAL A C 1
ATOM 2905 O O . VAL A 1 374 ? 17.552 -4.071 1.578 1.00 97.62 374 VAL A O 1
ATOM 2908 N N . LYS A 1 375 ? 18.800 -2.992 0.062 1.00 94.69 375 LYS A N 1
ATOM 2909 C CA . LYS A 1 375 ? 19.978 -2.819 0.927 1.00 94.69 375 LYS A CA 1
ATOM 2910 C C . LYS A 1 375 ? 19.933 -1.539 1.744 1.00 94.69 375 LYS A C 1
ATOM 2912 O O . LYS A 1 375 ? 20.308 -1.560 2.913 1.00 94.69 375 LYS A O 1
ATOM 2917 N N . ALA A 1 376 ? 19.575 -0.422 1.117 1.00 93.25 376 ALA A N 1
ATOM 2918 C CA . ALA A 1 376 ? 19.661 0.877 1.767 1.00 93.25 376 ALA A CA 1
ATOM 2919 C C . ALA A 1 376 ? 18.657 1.880 1.206 1.00 93.25 376 ALA A C 1
ATOM 2921 O O . ALA A 1 376 ? 18.390 1.899 0.003 1.00 93.25 376 ALA A O 1
ATOM 2922 N N . VAL A 1 377 ? 18.192 2.746 2.107 1.00 92.31 377 VAL A N 1
ATOM 2923 C CA . VAL A 1 377 ? 17.473 3.987 1.819 1.00 92.31 377 VAL A CA 1
ATOM 2924 C C . VAL A 1 377 ? 18.319 5.139 2.353 1.00 92.31 377 VAL A C 1
ATOM 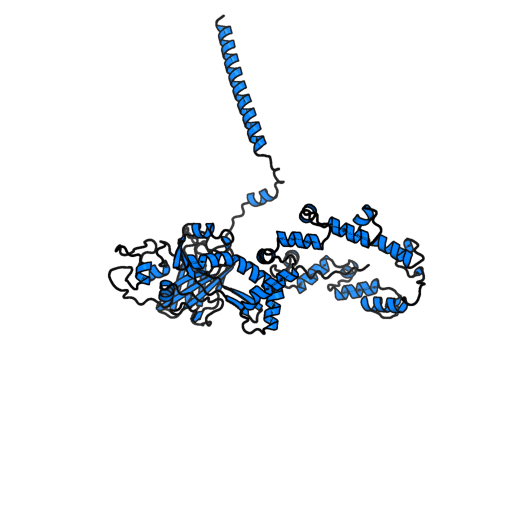2926 O O . VAL A 1 377 ? 18.602 5.195 3.552 1.00 92.31 377 VAL A O 1
ATOM 2929 N N . ILE A 1 378 ? 18.760 6.042 1.480 1.00 90.19 378 ILE A N 1
ATOM 2930 C CA . ILE A 1 378 ? 19.625 7.171 1.836 1.00 90.19 378 ILE A CA 1
ATOM 2931 C C . ILE A 1 378 ? 18.866 8.466 1.576 1.00 90.19 378 ILE A C 1
ATOM 2933 O O . ILE A 1 378 ? 18.506 8.766 0.445 1.00 90.19 378 ILE A O 1
ATOM 2937 N N . ASN A 1 379 ? 18.648 9.262 2.622 1.00 86.56 379 ASN A N 1
ATOM 2938 C CA . ASN A 1 379 ? 18.040 10.580 2.476 1.00 86.56 379 ASN A CA 1
ATOM 2939 C C . ASN A 1 379 ? 19.074 11.600 1.964 1.00 86.56 379 ASN A C 1
ATOM 2941 O O . ASN A 1 379 ? 20.090 11.852 2.621 1.00 86.56 379 ASN A O 1
ATOM 2945 N N . LYS A 1 380 ? 18.793 12.217 0.812 1.00 79.62 380 LYS A N 1
ATOM 2946 C CA . LYS A 1 380 ? 19.648 13.227 0.172 1.00 79.62 380 LYS A CA 1
ATOM 2947 C C . LYS A 1 380 ? 19.531 14.623 0.795 1.00 79.62 380 LYS A C 1
ATOM 2949 O O . LYS A 1 380 ? 20.399 15.458 0.554 1.00 79.62 380 LYS A O 1
ATOM 2954 N N . SER A 1 381 ? 18.565 14.857 1.689 1.00 64.56 381 SER A N 1
ATOM 2955 C CA . SER A 1 381 ? 18.341 16.158 2.341 1.00 64.56 381 SER A CA 1
ATOM 2956 C C . SER A 1 381 ? 19.452 16.605 3.304 1.00 64.56 381 SER A C 1
ATOM 2958 O O . SER A 1 381 ? 19.403 17.723 3.809 1.00 64.56 381 SER A O 1
ATOM 2960 N N . ASN A 1 382 ? 20.443 15.749 3.585 1.00 53.19 382 ASN A N 1
ATOM 2961 C CA . ASN A 1 382 ? 21.593 16.060 4.446 1.00 53.19 382 ASN A CA 1
ATOM 2962 C C . ASN A 1 382 ? 22.870 16.429 3.658 1.00 53.19 382 ASN A C 1
ATOM 2964 O O . ASN A 1 382 ? 23.902 16.717 4.268 1.00 53.19 382 ASN A O 1
ATOM 2968 N N . GLY A 1 383 ? 22.827 16.404 2.320 1.00 44.72 383 GLY A N 1
ATOM 2969 C CA . GLY A 1 383 ? 23.928 16.818 1.446 1.00 44.72 383 GLY A CA 1
ATOM 2970 C C . GLY A 1 383 ? 23.883 18.313 1.116 1.00 44.72 383 GLY A C 1
ATOM 2971 O O . GLY A 1 383 ? 22.830 18.933 1.128 1.00 44.72 383 GLY A O 1
ATOM 2972 N N . GLN A 1 384 ? 25.033 18.909 0.795 1.00 40.09 384 GLN A N 1
ATOM 2973 C CA . GLN A 1 384 ? 25.220 20.334 0.459 1.00 40.09 384 GLN A CA 1
ATOM 2974 C C . GLN A 1 384 ? 24.574 20.792 -0.879 1.00 40.09 384 GLN A C 1
ATOM 2976 O O . GLN A 1 384 ? 25.057 21.733 -1.505 1.00 40.09 384 GLN A O 1
ATOM 2981 N N . GLY A 1 385 ? 23.487 20.157 -1.323 1.00 39.78 385 GLY A N 1
ATOM 2982 C CA . GLY A 1 385 ? 22.705 20.535 -2.502 1.00 39.78 385 GLY A CA 1
ATOM 2983 C C . GLY A 1 385 ? 21.218 20.606 -2.161 1.00 39.78 385 GLY A C 1
ATOM 2984 O O . GLY A 1 385 ? 20.744 19.870 -1.303 1.00 39.78 385 GLY A O 1
ATOM 2985 N N . GLU A 1 386 ? 20.481 21.496 -2.820 1.00 44.00 386 GLU A N 1
ATOM 2986 C CA . GLU A 1 386 ? 19.046 21.761 -2.616 1.00 44.00 386 GLU A CA 1
ATOM 2987 C C . GLU A 1 386 ? 18.115 20.609 -3.075 1.00 44.00 386 GLU A C 1
ATOM 2989 O O . GLU A 1 386 ? 17.062 20.845 -3.656 1.00 44.00 386 GLU A O 1
ATOM 2994 N N . GLY A 1 387 ? 18.474 19.346 -2.826 1.00 52.62 387 GLY A N 1
ATOM 2995 C CA . GLY A 1 387 ? 17.674 18.177 -3.194 1.00 52.62 387 GLY A CA 1
ATOM 2996 C C . GLY A 1 387 ? 16.975 17.549 -1.990 1.00 52.62 387 GLY A C 1
ATOM 2997 O O . GLY A 1 387 ? 17.611 16.869 -1.185 1.00 52.62 387 GLY A O 1
ATOM 2998 N N . LYS A 1 388 ? 15.654 17.727 -1.871 1.00 69.75 388 LYS A N 1
ATOM 2999 C CA . LYS A 1 388 ? 14.817 16.880 -1.006 1.00 69.75 388 LYS A CA 1
ATOM 3000 C C . LYS A 1 388 ? 14.503 15.585 -1.772 1.00 69.75 388 LYS A C 1
ATOM 3002 O O . LYS A 1 388 ? 13.717 15.631 -2.709 1.00 69.75 388 LYS A O 1
ATOM 3007 N N . GLY A 1 389 ? 15.110 14.456 -1.408 1.00 83.62 389 GLY A N 1
ATOM 3008 C CA . GLY A 1 389 ? 14.946 13.195 -2.143 1.00 83.62 389 GLY A CA 1
ATOM 3009 C C . GLY A 1 389 ? 15.587 11.991 -1.451 1.00 83.62 389 GLY A C 1
ATOM 3010 O O . GLY A 1 389 ? 16.183 12.134 -0.380 1.00 83.62 389 GLY A O 1
ATOM 3011 N N . TYR A 1 390 ? 15.472 10.813 -2.063 1.00 89.75 390 TYR A N 1
ATOM 3012 C CA . TYR A 1 390 ? 15.924 9.536 -1.508 1.00 89.75 390 TYR A CA 1
ATOM 3013 C C . TYR A 1 390 ? 16.623 8.681 -2.560 1.00 89.75 390 TYR A C 1
ATOM 3015 O O . TYR A 1 390 ? 16.135 8.560 -3.675 1.00 89.75 390 TYR A O 1
ATOM 3023 N N . ASP A 1 391 ? 17.719 8.033 -2.176 1.00 93.25 391 ASP A N 1
ATOM 3024 C CA . ASP A 1 391 ? 18.315 6.959 -2.966 1.00 93.25 391 ASP A CA 1
ATOM 3025 C C . ASP A 1 391 ? 17.945 5.612 -2.366 1.00 93.25 391 ASP A C 1
ATOM 3027 O O . ASP A 1 391 ? 18.229 5.337 -1.195 1.00 93.25 391 ASP A O 1
ATOM 3031 N N . PHE A 1 392 ? 17.359 4.753 -3.188 1.00 95.94 392 PHE A N 1
ATOM 3032 C CA . PHE A 1 392 ? 17.129 3.354 -2.871 1.00 95.94 392 PHE A CA 1
ATOM 3033 C C . PHE A 1 392 ? 18.166 2.509 -3.598 1.00 95.94 392 PHE A C 1
ATOM 3035 O O . PHE A 1 392 ? 18.508 2.768 -4.751 1.00 95.94 392 PHE A O 1
ATOM 3042 N N . SER A 1 393 ? 18.682 1.483 -2.935 1.00 97.62 393 SER A N 1
ATOM 3043 C CA . SER A 1 393 ? 19.632 0.562 -3.556 1.00 97.62 393 SER A CA 1
ATOM 3044 C C . SER A 1 393 ? 19.456 -0.852 -3.044 1.00 97.62 393 SER A C 1
ATOM 3046 O O . SER A 1 393 ? 18.991 -1.067 -1.920 1.00 97.62 393 SER A O 1
ATOM 3048 N N . GLY A 1 394 ? 19.874 -1.824 -3.848 1.00 97.88 394 GLY A N 1
ATOM 3049 C CA . GLY A 1 394 ? 19.715 -3.225 -3.503 1.00 97.88 394 GLY A CA 1
ATOM 3050 C C . GLY A 1 394 ? 20.403 -4.192 -4.452 1.00 97.88 394 GLY A C 1
ATOM 3051 O O . GLY A 1 394 ? 21.341 -3.825 -5.161 1.00 97.88 394 GLY A O 1
ATOM 3052 N N . GLN A 1 395 ? 19.966 -5.450 -4.395 1.00 97.81 395 GLN A N 1
ATOM 3053 C CA . GLN A 1 395 ? 20.440 -6.536 -5.247 1.00 97.81 395 GLN A CA 1
ATOM 3054 C C . GLN A 1 395 ? 19.300 -7.342 -5.858 1.00 97.81 395 GLN A C 1
ATOM 3056 O O . GLN A 1 395 ? 18.219 -7.430 -5.273 1.00 97.81 395 GLN A O 1
ATOM 3061 N N . ALA A 1 396 ? 19.569 -7.895 -7.038 1.00 97.75 396 ALA A N 1
ATOM 3062 C CA . ALA A 1 396 ? 18.690 -8.778 -7.794 1.00 97.75 396 ALA A CA 1
ATOM 3063 C C . ALA A 1 396 ? 19.489 -9.521 -8.884 1.00 97.75 396 ALA A C 1
ATOM 3065 O O . ALA A 1 396 ? 20.716 -9.422 -8.950 1.00 97.75 396 ALA A O 1
ATOM 3066 N N . GLU A 1 397 ? 18.801 -10.274 -9.743 1.00 96.69 397 GLU A N 1
ATOM 3067 C CA . GLU A 1 397 ? 19.429 -10.983 -10.859 1.00 96.69 397 GLU A CA 1
ATOM 3068 C C . GLU A 1 397 ? 20.063 -9.995 -11.866 1.00 96.69 397 GLU A C 1
ATOM 3070 O O . GLU A 1 397 ? 19.374 -9.077 -12.324 1.00 96.69 397 GLU A O 1
ATOM 3075 N N . PRO A 1 398 ? 21.356 -10.141 -12.222 1.00 97.19 398 PRO A N 1
ATOM 3076 C CA . PRO A 1 398 ? 22.028 -9.238 -13.155 1.00 97.19 398 PRO A CA 1
ATOM 3077 C C . PRO A 1 398 ? 21.308 -9.107 -14.500 1.00 97.19 398 PRO A C 1
ATOM 3079 O O . PRO A 1 398 ? 20.893 -10.103 -15.091 1.00 97.19 398 PRO A O 1
ATOM 3082 N N . GLY A 1 399 ? 21.188 -7.879 -15.008 1.00 93.50 399 GLY A N 1
ATOM 3083 C CA . GLY A 1 399 ? 20.534 -7.595 -16.289 1.00 93.50 399 GLY A CA 1
ATOM 3084 C C . GLY A 1 399 ? 19.001 -7.666 -16.278 1.00 93.50 399 GLY A C 1
ATOM 3085 O O . GLY A 1 399 ? 18.387 -7.414 -17.315 1.00 93.50 399 GLY A O 1
ATOM 3086 N N . SER A 1 400 ? 18.377 -7.977 -15.137 1.00 95.06 400 SER A N 1
ATOM 3087 C CA . SER A 1 400 ? 16.921 -7.909 -14.967 1.00 95.06 400 SER A CA 1
ATOM 3088 C C . SER A 1 400 ? 16.435 -6.480 -14.667 1.00 95.06 400 SER A C 1
ATOM 3090 O O . SER A 1 400 ? 17.223 -5.532 -14.580 1.00 95.06 400 SER A O 1
ATOM 3092 N N . VAL A 1 401 ? 15.120 -6.324 -14.506 1.00 95.81 401 VAL A N 1
ATOM 3093 C CA . VAL A 1 401 ? 14.479 -5.118 -13.969 1.00 95.81 401 VAL A CA 1
ATOM 3094 C C . VAL A 1 401 ? 13.704 -5.509 -12.720 1.00 95.81 401 VAL A C 1
ATOM 3096 O O . VAL A 1 401 ? 12.990 -6.512 -12.719 1.00 95.81 401 VAL A O 1
ATOM 3099 N N . VAL A 1 402 ? 13.844 -4.706 -11.669 1.00 97.56 402 VAL A N 1
ATOM 3100 C CA . VAL A 1 402 ? 13.060 -4.836 -10.439 1.00 97.56 402 VAL A CA 1
ATOM 3101 C C . VAL A 1 402 ? 12.032 -3.724 -10.346 1.00 97.56 402 VAL A C 1
ATOM 3103 O O . VAL A 1 402 ? 12.322 -2.575 -10.673 1.00 97.56 402 VAL A O 1
ATOM 3106 N N . THR A 1 403 ? 10.853 -4.060 -9.841 1.00 98.19 403 THR A N 1
ATOM 3107 C CA . THR A 1 403 ? 9.817 -3.104 -9.457 1.00 98.19 403 THR A CA 1
ATOM 3108 C C . THR A 1 403 ? 9.976 -2.783 -7.977 1.00 98.19 403 THR A C 1
ATOM 3110 O O . THR A 1 403 ? 10.020 -3.679 -7.134 1.00 98.19 403 THR A O 1
ATOM 3113 N N . LEU A 1 404 ? 10.068 -1.509 -7.640 1.00 98.12 404 LEU A N 1
ATOM 3114 C CA . LEU A 1 404 ? 10.099 -1.000 -6.281 1.00 98.12 404 LEU A CA 1
ATOM 3115 C C . LEU A 1 404 ? 8.687 -0.578 -5.887 1.00 98.12 404 LEU A C 1
ATOM 3117 O O . LEU A 1 404 ? 8.053 0.183 -6.610 1.00 98.12 404 LEU A O 1
ATOM 3121 N N . TYR A 1 405 ? 8.216 -1.052 -4.736 1.00 97.69 405 TYR A N 1
ATOM 3122 C CA . TYR A 1 405 ? 6.979 -0.584 -4.111 1.00 97.69 405 TYR A CA 1
ATOM 3123 C C . TYR A 1 405 ? 7.349 0.141 -2.826 1.00 97.69 405 TYR A C 1
ATOM 3125 O O . TYR A 1 405 ? 7.824 -0.504 -1.893 1.00 97.69 405 TYR A O 1
ATOM 3133 N N . VAL A 1 406 ? 7.144 1.456 -2.780 1.00 96.00 406 VAL A N 1
ATOM 3134 C CA . VAL A 1 406 ? 7.360 2.292 -1.593 1.00 96.00 406 VAL A CA 1
ATOM 3135 C C . VAL A 1 406 ? 6.000 2.647 -1.000 1.00 96.00 406 VAL A C 1
ATOM 3137 O O . VAL A 1 406 ? 5.256 3.453 -1.554 1.00 96.00 406 VAL A O 1
ATOM 3140 N N . TYR A 1 407 ? 5.660 2.008 0.112 1.00 92.75 407 TYR A N 1
ATOM 3141 C CA . TYR A 1 407 ? 4.398 2.170 0.816 1.00 92.75 407 TYR A CA 1
ATOM 3142 C C . TYR A 1 407 ? 4.479 3.283 1.855 1.00 92.75 407 TYR A C 1
ATOM 3144 O O . TYR A 1 407 ? 5.167 3.129 2.863 1.00 92.75 407 TYR A O 1
ATOM 3152 N N . SER A 1 408 ? 3.691 4.332 1.624 1.00 85.06 408 SER A N 1
ATOM 3153 C CA . SER A 1 408 ? 3.072 5.143 2.678 1.00 85.06 408 SER A CA 1
ATOM 3154 C C . SER A 1 408 ? 1.692 4.516 2.969 1.00 85.06 408 SER A C 1
ATOM 3156 O O . SER A 1 408 ? 1.612 3.339 3.330 1.00 85.06 408 SER A O 1
ATOM 3158 N N . ASP A 1 409 ? 0.595 5.224 2.671 1.00 81.25 409 ASP A N 1
ATOM 3159 C CA . ASP A 1 409 ? -0.740 4.636 2.495 1.00 81.25 409 ASP A CA 1
ATOM 3160 C C . ASP A 1 409 ? -1.004 4.212 1.043 1.00 81.25 409 ASP A C 1
ATOM 3162 O O . ASP A 1 409 ? -1.367 3.058 0.801 1.00 81.25 409 ASP A O 1
ATOM 3166 N N . LEU A 1 410 ? -0.779 5.110 0.071 1.00 86.88 410 LEU A N 1
ATOM 3167 C CA . LEU A 1 410 ? -0.725 4.745 -1.346 1.00 86.88 410 LEU A CA 1
ATOM 3168 C C . LEU A 1 410 ? 0.705 4.345 -1.745 1.00 86.88 410 LEU A C 1
ATOM 3170 O O . LEU A 1 410 ? 1.655 5.069 -1.428 1.00 86.88 410 LEU A O 1
ATOM 3174 N N . PRO A 1 411 ? 0.879 3.218 -2.454 1.00 92.75 411 PRO A N 1
ATOM 3175 C CA . PRO A 1 411 ? 2.179 2.808 -2.955 1.00 92.75 411 PRO A CA 1
ATOM 3176 C C . PRO A 1 411 ? 2.649 3.698 -4.108 1.00 92.75 411 PRO A C 1
ATOM 3178 O O . PRO A 1 411 ? 1.953 3.869 -5.110 1.00 92.75 411 PRO A O 1
ATOM 3181 N N . LEU A 1 412 ? 3.878 4.194 -3.987 1.00 94.00 412 LEU A N 1
ATOM 3182 C CA . LEU A 1 412 ? 4.675 4.650 -5.119 1.00 94.00 412 LEU A CA 1
ATOM 3183 C C . LEU A 1 412 ? 5.340 3.433 -5.764 1.00 94.00 412 LEU A C 1
ATOM 3185 O O . LEU A 1 412 ? 6.054 2.683 -5.095 1.00 94.00 412 LEU A O 1
ATOM 3189 N N . VAL A 1 413 ? 5.127 3.268 -7.062 1.00 96.12 413 VAL A N 1
ATOM 3190 C CA . VAL A 1 413 ? 5.788 2.265 -7.888 1.00 96.12 413 VAL A CA 1
ATOM 3191 C C . VAL A 1 413 ? 6.872 2.938 -8.720 1.00 96.12 413 VAL A C 1
ATOM 3193 O O . VAL A 1 413 ? 6.696 4.034 -9.245 1.00 96.12 413 VAL A O 1
ATOM 3196 N N . ALA A 1 414 ? 8.012 2.272 -8.820 1.00 96.12 414 ALA A N 1
ATOM 3197 C CA . ALA A 1 414 ? 9.111 2.649 -9.694 1.00 96.12 414 ALA A CA 1
ATOM 3198 C C . ALA A 1 414 ? 9.791 1.384 -10.207 1.00 96.12 414 ALA A C 1
ATOM 3200 O O . ALA A 1 414 ? 9.661 0.326 -9.594 1.00 96.12 414 ALA A O 1
ATOM 3201 N N . THR A 1 415 ? 10.561 1.464 -11.282 1.00 96.62 415 THR A N 1
ATOM 3202 C CA . THR A 1 415 ? 11.368 0.337 -11.747 1.00 96.62 415 THR A CA 1
ATOM 3203 C C . THR A 1 415 ? 12.841 0.714 -11.875 1.00 96.62 415 THR A C 1
ATOM 3205 O O . THR A 1 415 ? 13.209 1.866 -12.108 1.00 96.62 415 THR A O 1
ATOM 3208 N N . ALA A 1 416 ? 13.719 -0.264 -11.656 1.00 96.69 416 ALA A N 1
ATOM 3209 C CA . ALA A 1 416 ? 15.162 -0.072 -11.706 1.00 96.69 416 ALA A CA 1
ATOM 3210 C C . ALA A 1 416 ? 15.836 -1.219 -12.459 1.00 96.69 416 ALA A C 1
ATOM 3212 O O . ALA A 1 416 ? 15.595 -2.398 -12.186 1.00 96.69 416 ALA A O 1
ATOM 3213 N N . LYS A 1 417 ? 16.721 -0.867 -13.395 1.00 95.62 417 LYS A N 1
ATOM 3214 C CA . LYS A 1 417 ? 17.557 -1.832 -14.112 1.00 95.62 417 LYS A CA 1
ATOM 3215 C C . LYS A 1 417 ? 18.673 -2.333 -13.200 1.00 95.62 417 LYS A C 1
ATOM 3217 O O . LYS A 1 417 ? 19.331 -1.546 -12.518 1.00 95.62 417 LYS A O 1
ATOM 3222 N N . VAL A 1 418 ? 18.893 -3.641 -13.213 1.00 97.12 418 VAL A N 1
ATOM 3223 C CA . VAL A 1 418 ? 19.950 -4.295 -12.445 1.00 97.12 418 VAL A CA 1
ATOM 3224 C C . VAL A 1 418 ? 21.218 -4.355 -13.290 1.00 97.12 418 VAL A C 1
ATOM 3226 O O . VAL A 1 418 ? 21.197 -4.806 -14.437 1.00 97.12 418 VAL A O 1
ATOM 3229 N N . ASP A 1 419 ? 22.330 -3.890 -12.729 1.00 97.06 419 ASP A N 1
ATOM 3230 C CA . ASP A 1 419 ? 23.630 -3.899 -13.390 1.00 97.06 419 ASP A CA 1
ATOM 3231 C C . ASP A 1 419 ? 24.197 -5.323 -13.564 1.00 97.06 419 ASP A C 1
ATOM 3233 O O . ASP A 1 419 ? 23.659 -6.319 -13.071 1.00 97.06 419 ASP A O 1
ATOM 3237 N N . GLU A 1 420 ? 25.318 -5.431 -14.276 1.00 97.19 420 GLU A N 1
ATOM 3238 C CA . GLU A 1 420 ? 26.008 -6.703 -14.542 1.00 97.19 420 GLU A CA 1
ATOM 3239 C C . GLU A 1 420 ? 26.533 -7.395 -13.269 1.00 97.19 420 GLU A C 1
ATOM 3241 O O . GLU A 1 420 ? 26.853 -8.584 -13.287 1.00 97.19 420 GLU A O 1
ATOM 3246 N N . TYR A 1 421 ? 26.615 -6.665 -12.156 1.00 96.75 421 TYR A N 1
ATOM 3247 C CA . TYR A 1 421 ? 27.060 -7.152 -10.853 1.00 96.75 421 TYR A CA 1
ATOM 3248 C C . TYR A 1 421 ? 25.888 -7.481 -9.917 1.00 96.75 421 TYR A C 1
ATOM 3250 O O . TYR A 1 421 ? 26.114 -7.821 -8.752 1.00 96.75 421 TYR A O 1
ATOM 3258 N N . GLY A 1 422 ? 24.649 -7.387 -10.408 1.00 97.44 422 GLY A N 1
ATOM 3259 C CA . GLY A 1 422 ? 23.444 -7.690 -9.647 1.00 97.44 422 GLY A CA 1
ATOM 3260 C C . GLY A 1 422 ? 23.014 -6.577 -8.697 1.00 97.44 422 GLY A C 1
ATOM 3261 O O . GLY A 1 422 ? 22.243 -6.853 -7.784 1.00 97.44 422 GLY A O 1
ATOM 3262 N N . ASN A 1 423 ? 23.512 -5.346 -8.845 1.00 98.00 423 ASN A N 1
ATOM 3263 C CA . ASN A 1 423 ? 23.089 -4.206 -8.033 1.00 98.00 423 ASN A CA 1
ATOM 3264 C C . ASN A 1 423 ? 22.125 -3.315 -8.813 1.00 98.00 423 ASN A C 1
ATOM 3266 O O . ASN A 1 423 ? 22.269 -3.110 -10.014 1.00 98.00 423 ASN A O 1
ATOM 3270 N N . TRP A 1 424 ? 21.164 -2.738 -8.107 1.00 97.75 424 TRP A N 1
ATOM 3271 C CA . TRP A 1 424 ? 20.270 -1.724 -8.654 1.00 97.75 424 TRP A CA 1
ATOM 3272 C C . TRP A 1 424 ? 20.283 -0.494 -7.754 1.00 97.75 424 TRP A C 1
ATOM 3274 O O . TRP A 1 424 ? 20.543 -0.583 -6.547 1.00 97.75 424 TRP A O 1
ATOM 3284 N N . GLN A 1 425 ? 20.021 0.660 -8.358 1.00 96.62 425 GLN A N 1
ATOM 3285 C CA . GLN A 1 425 ? 19.871 1.937 -7.672 1.00 96.62 425 GLN A CA 1
ATOM 3286 C C . GLN A 1 425 ? 18.711 2.701 -8.296 1.00 96.62 425 GLN A C 1
ATOM 3288 O O . GLN A 1 425 ? 18.510 2.644 -9.508 1.00 96.62 425 GLN A O 1
ATOM 3293 N N . TYR A 1 426 ? 17.968 3.415 -7.461 1.00 95.81 426 TYR A N 1
ATOM 3294 C CA . TYR A 1 426 ? 16.908 4.312 -7.883 1.00 95.81 426 TYR A CA 1
ATOM 3295 C C . TYR A 1 426 ? 17.018 5.622 -7.114 1.00 95.81 426 TYR A C 1
ATOM 3297 O O . TYR A 1 426 ? 17.083 5.619 -5.885 1.00 95.81 426 TYR A O 1
ATOM 3305 N N . GLU A 1 427 ? 17.018 6.730 -7.845 1.00 93.00 427 GLU A N 1
ATOM 3306 C CA . GLU A 1 427 ? 17.026 8.075 -7.283 1.00 93.00 427 GLU A CA 1
ATOM 3307 C C . GLU A 1 427 ? 15.620 8.668 -7.356 1.00 93.00 427 GLU A C 1
ATOM 3309 O O . GLU A 1 427 ? 15.103 8.960 -8.433 1.00 93.00 427 GLU A O 1
ATOM 3314 N N . LEU A 1 428 ? 15.020 8.883 -6.190 1.00 91.06 428 LEU A N 1
ATOM 3315 C CA . LEU A 1 428 ? 13.786 9.629 -6.037 1.00 91.06 428 LEU A CA 1
ATOM 3316 C C . LEU A 1 428 ? 14.114 11.095 -5.760 1.00 91.06 428 LEU A C 1
ATOM 3318 O O . LEU A 1 428 ? 14.517 11.459 -4.655 1.00 91.06 428 LEU A O 1
ATOM 3322 N N . SER A 1 429 ? 13.885 11.962 -6.740 1.00 86.31 429 SER A N 1
ATOM 3323 C CA . SER A 1 429 ? 14.166 13.401 -6.631 1.00 86.31 429 SER A CA 1
ATOM 3324 C C . SER A 1 429 ? 13.124 14.186 -5.821 1.00 86.31 429 SER A C 1
ATOM 3326 O O . SER A 1 429 ? 13.115 15.417 -5.860 1.00 86.31 429 SER A O 1
ATOM 3328 N N . HIS A 1 430 ? 12.204 13.504 -5.135 1.00 82.81 430 HIS A N 1
ATOM 3329 C CA . HIS A 1 430 ? 11.054 14.110 -4.465 1.00 82.81 430 HIS A CA 1
ATOM 3330 C C . HIS A 1 430 ? 10.980 13.703 -2.995 1.00 82.81 430 HIS A C 1
ATOM 3332 O O . HIS A 1 430 ? 11.325 12.583 -2.611 1.00 82.81 430 HIS A O 1
ATOM 3338 N N . SER A 1 431 ? 10.498 14.620 -2.153 1.00 83.38 431 SER A N 1
ATOM 3339 C CA . SER A 1 431 ? 10.246 14.324 -0.746 1.00 83.38 431 SER A CA 1
ATOM 3340 C C . SER A 1 431 ? 8.973 13.513 -0.576 1.00 83.38 431 SER A C 1
ATOM 3342 O O . SER A 1 431 ? 7.904 13.935 -1.025 1.00 83.38 431 SER A O 1
ATOM 3344 N N . LEU A 1 432 ? 9.100 12.425 0.172 1.00 86.06 432 LEU A N 1
ATOM 3345 C CA . LEU A 1 432 ? 7.980 11.663 0.692 1.00 86.06 432 LEU A CA 1
ATOM 3346 C C . LEU A 1 432 ? 7.373 12.326 1.942 1.00 86.06 432 LEU A C 1
ATOM 3348 O O . LEU A 1 432 ? 8.019 13.157 2.595 1.00 86.06 432 LEU A O 1
ATOM 3352 N N . ASN A 1 433 ? 6.144 11.941 2.282 1.00 83.50 433 ASN A N 1
ATOM 3353 C CA . ASN A 1 433 ? 5.465 12.389 3.497 1.00 83.50 433 ASN A CA 1
ATOM 3354 C C . ASN A 1 433 ? 6.194 11.967 4.780 1.00 83.50 433 ASN A C 1
ATOM 3356 O O . ASN A 1 433 ? 6.972 11.017 4.809 1.00 83.50 433 ASN A O 1
ATOM 3360 N N . GLU A 1 434 ? 5.947 12.699 5.866 1.00 83.56 434 GLU A N 1
ATOM 3361 C CA . GLU A 1 434 ? 6.427 12.297 7.190 1.00 83.56 434 GLU A CA 1
ATOM 3362 C C . GLU A 1 434 ? 5.700 11.040 7.657 1.00 83.56 434 GLU A C 1
ATOM 3364 O O . GLU A 1 434 ? 4.513 10.884 7.389 1.00 83.56 434 GLU A O 1
ATOM 3369 N N . GLY A 1 435 ? 6.404 10.176 8.385 1.00 86.75 435 GLY A N 1
ATOM 3370 C CA . GLY A 1 435 ? 5.825 8.948 8.918 1.00 86.75 435 GLY A CA 1
ATOM 3371 C C . GLY A 1 435 ? 6.663 7.712 8.637 1.00 86.75 435 GLY A C 1
ATOM 3372 O O . GLY A 1 435 ? 7.847 7.797 8.293 1.00 86.75 435 GLY A O 1
ATOM 3373 N N . GLU A 1 436 ? 6.036 6.561 8.852 1.00 90.06 436 GLU A N 1
ATOM 3374 C CA . GLU A 1 436 ? 6.598 5.249 8.556 1.00 90.06 436 GLU A CA 1
ATOM 3375 C C . GLU A 1 436 ? 6.369 4.892 7.092 1.00 90.06 436 GLU A C 1
ATOM 3377 O O . GLU A 1 436 ? 5.294 5.117 6.542 1.00 90.06 436 GLU A O 1
ATOM 3382 N N . HIS A 1 437 ? 7.404 4.325 6.484 1.00 92.19 437 HIS A N 1
ATOM 3383 C CA . HIS A 1 437 ? 7.403 3.864 5.108 1.00 92.19 437 HIS A CA 1
ATOM 3384 C C . HIS A 1 437 ? 7.997 2.468 5.040 1.00 92.19 437 HIS A C 1
ATOM 3386 O O . HIS A 1 437 ? 8.882 2.106 5.822 1.00 92.19 437 HIS A O 1
ATOM 3392 N N . GLU A 1 438 ? 7.558 1.701 4.056 1.00 95.19 438 GLU A N 1
ATOM 3393 C CA . GLU A 1 438 ? 8.045 0.350 3.803 1.00 95.19 438 GLU A CA 1
ATOM 3394 C C . GLU A 1 438 ? 8.363 0.191 2.320 1.00 95.19 438 GLU A C 1
ATOM 3396 O O . GLU A 1 438 ? 7.552 0.548 1.470 1.00 95.19 438 GLU A O 1
ATOM 3401 N N . ILE A 1 439 ? 9.539 -0.343 1.992 1.00 97.50 439 ILE A N 1
ATOM 3402 C CA . ILE A 1 439 ? 9.932 -0.604 0.604 1.00 97.50 439 ILE A CA 1
ATOM 3403 C C . ILE A 1 439 ? 10.146 -2.095 0.342 1.00 97.50 439 ILE A C 1
ATOM 3405 O O . ILE A 1 439 ? 10.805 -2.794 1.116 1.00 97.50 439 ILE A O 1
ATOM 3409 N N . TYR A 1 440 ? 9.647 -2.550 -0.806 1.00 98.25 440 TYR A N 1
ATOM 3410 C CA . TYR A 1 440 ? 9.928 -3.861 -1.385 1.00 98.25 440 TYR A CA 1
ATOM 3411 C C . TYR A 1 440 ? 10.610 -3.716 -2.741 1.00 98.25 440 TYR A C 1
ATOM 3413 O O . TYR A 1 440 ? 10.272 -2.819 -3.511 1.00 98.25 440 TYR A O 1
ATOM 3421 N N . ALA A 1 441 ? 11.500 -4.654 -3.061 1.00 98.31 441 ALA A N 1
ATOM 3422 C CA . ALA A 1 441 ? 11.896 -4.948 -4.433 1.00 98.31 441 ALA A CA 1
ATOM 3423 C C . ALA A 1 441 ? 11.155 -6.201 -4.908 1.00 98.31 441 ALA A C 1
ATOM 3425 O O . ALA A 1 441 ? 11.016 -7.170 -4.159 1.00 98.31 441 ALA A O 1
ATOM 3426 N N . VAL A 1 442 ? 10.662 -6.176 -6.141 1.00 98.12 442 VAL A N 1
ATOM 3427 C CA . VAL A 1 442 ? 9.726 -7.163 -6.682 1.00 98.12 442 VAL A CA 1
ATOM 3428 C C . VAL A 1 442 ? 10.115 -7.539 -8.103 1.00 98.12 442 VAL A C 1
ATOM 3430 O O . VAL A 1 442 ? 10.568 -6.701 -8.878 1.00 98.12 442 VAL A O 1
ATOM 3433 N N . VAL A 1 443 ? 9.896 -8.804 -8.451 1.00 97.62 443 VAL A N 1
ATOM 3434 C CA . VAL A 1 443 ? 9.888 -9.273 -9.837 1.00 97.62 443 VAL A CA 1
ATOM 3435 C C . VAL A 1 443 ? 8.446 -9.585 -10.214 1.00 97.62 443 VAL A C 1
ATOM 3437 O O . VAL A 1 443 ? 7.803 -10.436 -9.589 1.00 97.62 443 VAL A O 1
ATOM 3440 N N . ASN A 1 444 ? 7.940 -8.887 -11.227 1.00 96.50 444 ASN A N 1
ATOM 3441 C CA . ASN A 1 444 ? 6.620 -9.125 -11.797 1.00 96.50 444 ASN A CA 1
ATOM 3442 C C . ASN A 1 444 ? 6.729 -9.939 -13.092 1.00 96.50 444 ASN A C 1
ATOM 3444 O O . ASN A 1 444 ? 7.728 -9.851 -13.807 1.00 96.50 444 ASN A O 1
ATOM 3448 N N . ASP A 1 445 ? 5.690 -10.711 -13.408 1.00 95.88 445 ASP A N 1
ATOM 3449 C CA . ASP A 1 445 ? 5.502 -11.243 -14.759 1.00 95.88 445 ASP A CA 1
ATOM 3450 C C . ASP A 1 445 ? 4.804 -10.218 -15.672 1.00 95.88 445 ASP A C 1
ATOM 3452 O O . ASP A 1 445 ? 4.437 -9.121 -15.246 1.00 95.88 445 ASP A O 1
ATOM 3456 N N . ASN A 1 446 ? 4.598 -10.581 -16.940 1.00 94.81 446 ASN A N 1
ATOM 3457 C CA . ASN A 1 446 ? 3.973 -9.697 -17.926 1.00 94.81 446 ASN A CA 1
ATOM 3458 C C . ASN A 1 446 ? 2.455 -9.541 -17.776 1.00 94.81 446 ASN A C 1
ATOM 3460 O O . ASN A 1 446 ? 1.821 -8.787 -18.512 1.00 94.81 446 ASN A O 1
ATOM 3464 N N . THR A 1 447 ? 1.861 -10.229 -16.803 1.00 95.88 447 THR A N 1
ATOM 3465 C CA . THR A 1 447 ? 0.473 -10.011 -16.396 1.00 95.88 447 THR A CA 1
ATOM 3466 C C . THR A 1 447 ? 0.363 -9.012 -15.248 1.00 95.88 447 THR A C 1
ATOM 3468 O O . THR A 1 447 ? -0.748 -8.642 -14.888 1.00 95.88 447 THR A O 1
ATOM 3471 N N . GLY A 1 448 ? 1.495 -8.560 -14.692 1.00 95.38 448 GLY A N 1
ATOM 3472 C CA . GLY A 1 448 ? 1.555 -7.671 -13.532 1.00 95.38 448 GLY A CA 1
ATOM 3473 C C . GLY A 1 448 ? 1.588 -8.412 -12.193 1.00 95.38 448 GLY A C 1
ATOM 3474 O O . GLY A 1 448 ? 1.721 -7.784 -11.139 1.00 95.38 448 GLY A O 1
ATOM 3475 N N . LYS A 1 449 ? 1.526 -9.748 -12.196 1.00 97.31 449 LYS A N 1
ATOM 3476 C CA . LYS A 1 449 ? 1.535 -10.548 -10.971 1.00 97.31 449 LYS A CA 1
ATOM 3477 C C . LYS A 1 449 ? 2.915 -10.523 -10.321 1.00 97.31 449 LYS A C 1
ATOM 3479 O O . LYS A 1 449 ? 3.935 -10.659 -10.990 1.00 97.31 449 LYS A O 1
ATOM 3484 N N . VAL A 1 450 ? 2.939 -10.406 -8.996 1.00 97.75 450 VAL A N 1
ATOM 3485 C CA . VAL A 1 450 ? 4.156 -10.506 -8.178 1.00 97.75 450 VAL A CA 1
ATOM 3486 C C . VAL A 1 450 ? 4.603 -11.971 -8.137 1.00 97.75 450 VAL A C 1
ATOM 3488 O O . VAL A 1 450 ? 3.918 -12.821 -7.563 1.00 97.75 450 VAL A O 1
ATOM 3491 N N . VAL A 1 451 ? 5.745 -12.271 -8.757 1.00 96.62 451 VAL A N 1
ATOM 3492 C CA . VAL A 1 451 ? 6.343 -13.617 -8.789 1.00 96.62 451 VAL A CA 1
ATOM 3493 C C . VAL A 1 451 ? 7.240 -13.823 -7.572 1.00 96.62 451 VAL A C 1
ATOM 3495 O O . VAL A 1 451 ? 7.114 -14.814 -6.854 1.00 96.62 451 VAL A O 1
ATOM 3498 N N . SER A 1 452 ? 8.121 -12.861 -7.309 1.00 97.38 452 SER A N 1
ATOM 3499 C CA . SER A 1 452 ? 9.050 -12.892 -6.180 1.00 97.38 452 SER A CA 1
ATOM 3500 C C . SER A 1 452 ? 9.173 -11.515 -5.549 1.00 97.38 452 SER A C 1
ATOM 3502 O O . SER A 1 452 ? 9.052 -10.502 -6.239 1.00 97.38 452 SER A O 1
ATOM 3504 N N . LYS A 1 453 ? 9.437 -11.475 -4.244 1.00 97.94 453 LYS A N 1
ATOM 3505 C CA . LYS A 1 453 ? 9.615 -10.238 -3.479 1.00 97.94 453 LYS A CA 1
ATOM 3506 C C . LYS A 1 453 ? 10.818 -10.307 -2.548 1.00 97.94 453 LYS A C 1
ATOM 3508 O O . LYS A 1 453 ? 11.243 -11.386 -2.138 1.00 97.94 453 LYS A O 1
ATOM 3513 N N . SER A 1 454 ? 11.354 -9.146 -2.201 1.00 98.12 454 SER A N 1
ATOM 3514 C CA . SER A 1 454 ? 12.296 -9.008 -1.099 1.00 98.12 454 SER A CA 1
ATOM 3515 C C . SER A 1 454 ? 11.575 -9.086 0.243 1.00 98.12 454 SER A C 1
ATOM 3517 O O . SER A 1 454 ? 10.356 -8.925 0.336 1.00 98.12 454 SER A O 1
ATOM 3519 N N . LYS A 1 455 ? 12.359 -9.217 1.314 1.00 96.75 455 LYS A N 1
ATOM 3520 C CA . LYS A 1 455 ? 11.900 -8.777 2.635 1.00 96.75 455 LYS A CA 1
ATOM 3521 C C . LYS A 1 455 ? 11.636 -7.267 2.616 1.00 96.75 455 LYS A C 1
ATOM 3523 O O . LYS A 1 455 ? 12.356 -6.558 1.897 1.00 96.75 455 LYS A O 1
ATOM 3528 N N . PRO A 1 456 ? 10.649 -6.776 3.380 1.00 95.69 456 PRO A N 1
ATOM 3529 C CA . PRO A 1 456 ? 10.439 -5.345 3.512 1.00 95.69 456 PRO A CA 1
ATOM 3530 C C . PRO A 1 456 ? 11.625 -4.684 4.207 1.00 95.69 456 PRO A C 1
ATOM 3532 O O . PRO A 1 456 ? 12.210 -5.243 5.141 1.00 95.69 456 PRO A O 1
ATOM 3535 N N . LEU A 1 457 ? 11.954 -3.471 3.772 1.00 96.31 457 LEU A N 1
ATOM 3536 C CA . LEU A 1 457 ? 12.813 -2.568 4.524 1.00 96.31 457 LEU A CA 1
ATOM 3537 C C . LEU A 1 457 ? 11.979 -1.381 5.008 1.00 96.31 457 LEU A C 1
ATOM 3539 O O . LEU A 1 457 ? 11.517 -0.568 4.210 1.00 96.31 457 LEU A O 1
ATOM 3543 N N . ASN A 1 458 ? 11.823 -1.274 6.326 1.00 95.00 458 ASN A N 1
ATOM 3544 C CA . ASN A 1 458 ? 11.088 -0.181 6.955 1.00 95.00 458 ASN A CA 1
ATOM 3545 C C . ASN A 1 458 ? 12.015 1.010 7.194 1.00 95.00 458 ASN A C 1
ATOM 3547 O O . ASN A 1 458 ? 13.158 0.844 7.632 1.00 95.00 458 ASN A O 1
ATOM 3551 N N . PHE A 1 459 ? 11.523 2.218 6.943 1.00 92.56 459 PHE A N 1
ATOM 3552 C CA . PHE A 1 459 ? 12.241 3.456 7.214 1.00 92.56 459 PHE A CA 1
ATOM 3553 C C . PHE A 1 459 ? 11.285 4.552 7.688 1.00 92.56 459 PHE A C 1
ATOM 3555 O O . PHE A 1 459 ? 10.093 4.532 7.404 1.00 92.56 459 PHE A O 1
ATOM 3562 N N . PHE A 1 460 ? 11.811 5.510 8.451 1.00 89.50 460 PHE A N 1
ATOM 3563 C CA . PHE A 1 460 ? 11.022 6.591 9.035 1.00 89.50 460 PHE A CA 1
ATOM 3564 C C . PHE A 1 460 ? 11.501 7.945 8.527 1.00 89.50 460 PHE A C 1
ATOM 3566 O O . PHE A 1 460 ? 12.704 8.227 8.518 1.00 89.50 460 PHE A O 1
ATOM 3573 N N . ILE A 1 461 ? 10.555 8.803 8.154 1.00 86.00 461 ILE A N 1
ATOM 3574 C CA . ILE A 1 461 ? 10.818 10.151 7.659 1.00 86.00 461 ILE A CA 1
ATOM 3575 C C . ILE A 1 461 ? 10.322 11.159 8.689 1.00 86.00 461 ILE A C 1
ATOM 3577 O O . ILE A 1 461 ? 9.130 11.248 8.976 1.00 86.00 461 ILE A O 1
ATOM 3581 N N . LYS A 1 462 ? 11.252 11.957 9.221 1.00 80.44 462 LYS A N 1
ATOM 3582 C CA . LYS A 1 462 ? 10.961 13.068 10.129 1.00 80.44 462 LYS A CA 1
ATOM 3583 C C . LYS A 1 462 ? 11.430 14.370 9.505 1.00 80.44 462 LYS A C 1
ATOM 3585 O O . LYS A 1 462 ? 12.626 14.519 9.250 1.00 80.44 462 LYS A O 1
ATOM 3590 N N . GLU A 1 463 ? 10.540 15.342 9.326 1.00 64.44 463 GLU A N 1
ATOM 3591 C CA . GLU A 1 463 ? 11.006 16.700 9.060 1.00 64.44 463 GLU A CA 1
ATOM 3592 C C . GLU A 1 463 ? 11.610 17.289 10.336 1.00 64.44 463 GLU A C 1
ATOM 3594 O O . GLU A 1 463 ? 11.012 17.284 11.416 1.00 64.44 463 GLU A O 1
ATOM 3599 N N . ALA A 1 464 ? 12.814 17.842 10.215 1.00 54.34 464 ALA A N 1
ATOM 3600 C CA . ALA A 1 464 ? 13.358 18.717 11.235 1.00 54.34 464 ALA A CA 1
ATOM 3601 C C . ALA A 1 464 ? 12.575 20.040 11.208 1.00 54.34 464 ALA A C 1
ATOM 3603 O O . ALA A 1 464 ? 13.012 21.020 10.608 1.00 54.34 464 ALA A O 1
ATOM 3604 N N . LYS A 1 465 ? 11.409 20.095 11.862 1.00 46.56 465 LYS A N 1
ATOM 3605 C CA . LYS A 1 465 ? 10.807 21.384 12.219 1.00 46.56 465 LYS A CA 1
ATOM 3606 C C . LYS A 1 465 ? 11.767 22.081 13.177 1.00 46.56 465 LYS A C 1
ATOM 3608 O O . LYS A 1 465 ? 11.914 21.674 14.329 1.00 46.56 465 LYS A O 1
ATOM 3613 N N . ALA A 1 466 ? 12.440 23.125 12.700 1.00 39.47 466 ALA A N 1
ATOM 3614 C CA . ALA A 1 466 ? 13.132 24.059 13.570 1.00 39.47 466 ALA A CA 1
ATOM 3615 C C . ALA A 1 466 ? 12.066 24.775 14.408 1.00 39.47 466 ALA A C 1
ATOM 3617 O O . ALA A 1 466 ? 11.456 25.737 13.952 1.00 39.47 466 ALA A O 1
ATOM 3618 N N . VAL A 1 467 ? 11.799 24.264 15.610 1.00 41.50 467 VAL A N 1
ATOM 3619 C CA . VAL A 1 467 ? 10.929 24.944 16.569 1.00 41.50 467 VAL A CA 1
ATOM 3620 C C . VAL A 1 467 ? 11.652 26.217 16.985 1.00 41.50 467 VAL A C 1
ATOM 3622 O O . VAL A 1 467 ? 12.713 26.166 17.615 1.00 41.50 467 VAL A O 1
ATOM 3625 N N . SER A 1 468 ? 11.121 27.367 16.585 1.00 51.84 468 SER A N 1
ATOM 3626 C CA . SER A 1 468 ? 11.655 28.641 17.042 1.00 51.84 468 SER A CA 1
ATOM 3627 C C . SER A 1 468 ? 11.229 28.859 18.494 1.00 51.84 468 SER A C 1
ATOM 3629 O O . SER A 1 468 ? 10.174 28.402 18.930 1.00 51.84 468 SER A O 1
ATOM 3631 N N . VAL A 1 469 ? 12.028 29.586 19.277 1.00 53.97 469 VAL A N 1
ATOM 3632 C CA . VAL A 1 469 ? 11.650 29.945 20.658 1.00 53.97 469 VAL A CA 1
ATOM 3633 C C . VAL A 1 469 ? 10.320 30.722 20.676 1.00 53.97 469 VAL A C 1
ATOM 3635 O O . VAL A 1 469 ? 9.568 30.633 21.644 1.00 53.97 469 VAL A O 1
ATOM 3638 N N . GLN A 1 470 ? 9.978 31.418 19.585 1.00 55.03 470 GLN A N 1
ATOM 3639 C CA . GLN A 1 470 ? 8.682 32.070 19.395 1.00 55.03 470 GLN A CA 1
ATOM 3640 C C . GLN A 1 470 ? 7.493 31.094 19.404 1.00 55.03 470 GLN A C 1
ATOM 3642 O O . GLN A 1 470 ? 6.438 31.474 19.912 1.00 55.03 470 GLN A O 1
ATOM 3647 N N . ASP A 1 471 ? 7.661 29.853 18.938 1.00 53.94 471 ASP A N 1
ATOM 3648 C CA . ASP A 1 471 ? 6.596 28.837 18.918 1.00 53.94 471 ASP A CA 1
ATOM 3649 C C . ASP A 1 471 ? 6.278 28.294 20.320 1.00 53.94 471 ASP A C 1
ATOM 3651 O O . ASP A 1 471 ? 5.157 27.876 20.588 1.00 53.94 471 ASP A O 1
ATOM 3655 N N . PHE A 1 472 ? 7.234 28.361 21.253 1.00 47.88 472 PHE A N 1
ATOM 3656 C CA . PHE A 1 472 ? 6.991 28.059 22.669 1.00 47.88 472 PHE A CA 1
ATOM 3657 C C . PHE A 1 472 ? 6.353 29.231 23.426 1.00 47.88 472 PHE A C 1
ATOM 3659 O O . PHE A 1 472 ? 5.607 29.023 24.382 1.00 47.88 472 PHE A O 1
ATOM 3666 N N . VAL A 1 473 ? 6.624 30.473 23.013 1.00 52.19 473 VAL A N 1
ATOM 3667 C CA . VAL A 1 473 ? 6.093 31.674 23.682 1.00 52.19 473 VAL A CA 1
ATOM 3668 C C . VAL A 1 473 ? 4.630 31.942 23.298 1.00 52.19 473 VAL A C 1
ATOM 3670 O O . VAL A 1 473 ? 3.880 32.493 24.104 1.00 52.19 473 VAL A O 1
ATOM 3673 N N . SER A 1 474 ? 4.176 31.509 22.120 1.00 48.47 474 SER A N 1
ATOM 3674 C CA . SER A 1 474 ? 2.788 31.685 21.662 1.00 48.47 474 SER A CA 1
ATOM 3675 C C . SER A 1 474 ? 1.771 30.766 22.357 1.00 48.47 474 SER A C 1
ATOM 3677 O O . SER A 1 474 ? 0.590 31.106 22.399 1.00 48.47 474 SER A O 1
ATOM 3679 N N . ILE A 1 475 ? 2.209 29.672 22.991 1.00 44.84 475 ILE A N 1
ATOM 3680 C CA . ILE A 1 475 ? 1.341 28.758 23.764 1.00 44.84 475 ILE A CA 1
ATOM 3681 C C . ILE A 1 475 ? 1.018 29.334 25.163 1.00 44.84 475 ILE A C 1
ATOM 3683 O O . ILE A 1 475 ? 0.077 28.900 25.824 1.00 44.84 475 ILE A O 1
ATOM 3687 N N . ALA A 1 476 ? 1.744 30.369 25.605 1.00 42.25 476 ALA A N 1
ATOM 3688 C CA . ALA A 1 476 ? 1.532 31.049 26.887 1.00 42.25 476 ALA A CA 1
ATOM 3689 C C . ALA A 1 476 ? 0.868 32.436 26.761 1.00 42.25 476 ALA A C 1
ATOM 3691 O O . ALA A 1 476 ? 0.861 33.208 27.723 1.00 42.25 476 ALA A O 1
ATOM 3692 N N . ALA A 1 477 ? 0.296 32.777 25.602 1.00 37.19 477 ALA A N 1
ATOM 3693 C CA . ALA A 1 477 ? -0.558 33.954 25.487 1.00 37.19 477 ALA A CA 1
ATOM 3694 C C . ALA A 1 477 ? -2.005 33.572 25.858 1.00 37.19 477 ALA A C 1
ATOM 3696 O O . ALA A 1 477 ? -2.554 32.646 25.259 1.00 37.19 477 ALA A O 1
ATOM 3697 N N . PRO A 1 478 ? -2.664 34.256 26.817 1.00 37.31 478 PRO A N 1
ATOM 3698 C CA . PRO A 1 478 ? -4.090 34.052 27.027 1.00 37.31 478 PRO A CA 1
ATOM 3699 C C . PRO A 1 478 ? -4.820 34.357 25.721 1.00 37.31 478 PRO A C 1
ATOM 3701 O O . PRO A 1 478 ? -4.494 35.341 25.052 1.00 37.31 478 PRO A O 1
ATOM 3704 N N . ALA A 1 479 ? -5.786 33.497 25.384 1.00 36.91 479 ALA A N 1
ATOM 3705 C CA . ALA A 1 479 ? -6.655 33.613 24.224 1.00 36.91 479 ALA A CA 1
ATOM 3706 C C . ALA A 1 479 ? -6.985 35.084 23.957 1.00 36.91 479 ALA A C 1
ATOM 3708 O O . ALA A 1 479 ? -7.720 35.717 24.722 1.00 36.91 479 ALA A O 1
ATOM 3709 N N . ALA A 1 480 ? -6.407 35.640 22.889 1.00 37.09 480 ALA A N 1
ATOM 3710 C CA . ALA A 1 480 ? -6.822 36.936 22.400 1.00 37.09 480 ALA A CA 1
ATOM 3711 C C . ALA A 1 480 ? -8.319 36.810 22.120 1.00 37.09 480 ALA A C 1
ATOM 3713 O O . ALA A 1 480 ? -8.744 36.020 21.274 1.00 37.09 480 ALA A O 1
ATOM 3714 N N . ALA A 1 481 ? -9.117 37.523 22.915 1.00 36.34 481 ALA A N 1
ATOM 3715 C CA . ALA A 1 481 ? -10.550 37.606 22.739 1.00 36.34 481 ALA A CA 1
ATOM 3716 C C . ALA A 1 481 ? -10.834 37.840 21.252 1.00 36.34 481 ALA A C 1
ATOM 3718 O O . ALA A 1 481 ? -10.230 38.736 20.658 1.00 36.34 481 ALA A O 1
ATOM 3719 N N . ARG A 1 482 ? -11.733 37.041 20.658 1.00 41.78 482 ARG A N 1
ATOM 3720 C CA . ARG A 1 482 ? -12.308 37.309 19.334 1.00 41.78 482 ARG A CA 1
ATOM 3721 C C . ARG A 1 482 ? -12.897 38.722 19.356 1.00 41.78 482 ARG A C 1
ATOM 3723 O O . ARG A 1 482 ? -14.058 38.915 19.708 1.00 41.78 482 ARG A O 1
ATOM 3730 N N . GLN A 1 483 ? -12.096 39.728 19.027 1.00 44.72 483 GLN A N 1
ATOM 3731 C CA . GLN A 1 483 ? -12.591 41.064 18.767 1.00 44.72 483 GLN A CA 1
ATOM 3732 C C . GLN A 1 483 ? -13.135 41.047 17.348 1.00 44.72 483 GLN A C 1
ATOM 3734 O O . GLN A 1 483 ? -12.397 40.899 16.380 1.00 44.72 483 GLN A O 1
ATOM 3739 N N . SER A 1 484 ? -14.460 41.148 17.267 1.00 48.16 484 SER A N 1
ATOM 3740 C CA . SER A 1 484 ? -15.225 41.417 16.055 1.00 48.16 484 SER A CA 1
ATOM 3741 C C . SER A 1 484 ? -14.471 42.384 15.129 1.00 48.16 484 SER A C 1
ATOM 3743 O O . SER A 1 484 ? -14.281 43.555 15.471 1.00 48.16 484 SER A O 1
ATOM 3745 N N . GLU A 1 485 ? -14.094 41.913 13.935 1.00 53.97 485 GLU A N 1
ATOM 3746 C CA . GLU A 1 485 ? -13.548 42.721 12.828 1.00 53.97 485 GLU A CA 1
ATOM 3747 C C . GLU A 1 485 ? -14.386 43.983 12.538 1.00 53.97 485 GLU A C 1
ATOM 3749 O O . GLU A 1 485 ? -13.894 44.962 11.969 1.00 53.97 485 GLU A O 1
ATOM 3754 N N . SER A 1 486 ? -15.660 43.991 12.944 1.00 57.31 486 SER A N 1
ATOM 3755 C CA . SER A 1 486 ? -16.576 45.110 12.744 1.00 57.31 486 SER A CA 1
ATOM 3756 C C . SER A 1 486 ? -16.239 46.326 13.617 1.00 57.31 486 SER A C 1
ATOM 3758 O O . SER A 1 486 ? -16.447 47.455 13.168 1.00 57.31 486 SER A O 1
ATOM 3760 N N . MET A 1 487 ? -15.686 46.141 14.823 1.00 54.03 487 MET A N 1
ATOM 3761 C CA . MET A 1 487 ? -15.355 47.262 15.716 1.00 54.03 487 MET A CA 1
ATOM 3762 C C . MET A 1 487 ? -14.135 48.042 15.216 1.00 54.03 487 MET A C 1
ATOM 3764 O O . MET A 1 487 ? -14.151 49.272 15.219 1.00 54.03 487 MET A O 1
ATOM 3768 N N . ILE A 1 488 ? -13.111 47.354 14.697 1.00 69.69 488 ILE A N 1
ATOM 3769 C CA . ILE A 1 488 ? -11.893 47.994 14.168 1.00 69.69 488 ILE A CA 1
ATOM 3770 C C . ILE A 1 488 ? -12.221 48.869 12.949 1.00 69.69 488 ILE A C 1
ATOM 3772 O O . ILE A 1 488 ? -11.762 50.010 12.871 1.00 69.69 488 ILE A O 1
ATOM 3776 N N . LYS A 1 489 ? -13.085 48.396 12.038 1.00 65.44 489 LYS A N 1
ATOM 3777 C CA . LYS A 1 489 ? -13.554 49.200 10.893 1.00 65.44 489 LYS A CA 1
ATOM 3778 C C . LYS A 1 489 ? -14.291 50.468 11.347 1.00 65.44 489 LYS A C 1
ATOM 3780 O O . LYS A 1 489 ? -14.095 51.531 10.759 1.00 65.44 489 LYS A O 1
ATOM 3785 N N . TYR A 1 490 ? -15.075 50.384 12.424 1.00 72.94 490 TYR A N 1
ATOM 3786 C CA . TYR A 1 490 ? -15.809 51.528 12.974 1.00 72.94 490 TYR A CA 1
ATOM 3787 C C . TYR A 1 490 ? -14.874 52.570 13.612 1.00 72.94 490 TYR A C 1
ATOM 3789 O O . TYR A 1 490 ? -15.009 53.767 13.353 1.00 72.94 490 TYR A O 1
ATOM 3797 N N . TYR A 1 491 ? -13.868 52.135 14.378 1.00 73.62 491 TYR A N 1
ATOM 3798 C CA . TYR A 1 491 ? -12.881 53.044 14.975 1.00 73.62 491 TYR A CA 1
ATOM 3799 C C . TYR A 1 491 ? -11.984 53.719 13.934 1.00 73.62 491 TYR A C 1
ATOM 3801 O O . TYR A 1 491 ? -11.708 54.913 14.057 1.00 73.62 491 TYR A O 1
ATOM 3809 N N . MET A 1 492 ? -11.591 53.006 12.875 1.00 81.19 492 MET A N 1
ATOM 3810 C CA . MET A 1 492 ? -10.824 53.594 11.770 1.00 81.19 492 MET A CA 1
ATOM 3811 C C . MET A 1 492 ? -11.637 54.657 11.012 1.00 81.19 492 MET A C 1
ATOM 3813 O O . MET A 1 492 ? -11.101 55.712 10.672 1.00 81.19 492 MET A O 1
ATOM 3817 N N . ALA A 1 493 ? -12.943 54.442 10.819 1.00 79.12 493 ALA A N 1
ATOM 3818 C CA . ALA A 1 493 ? -13.829 55.434 10.204 1.00 79.12 493 ALA A CA 1
ATOM 3819 C C . ALA A 1 493 ? -14.008 56.693 11.077 1.00 79.12 493 ALA A C 1
ATOM 3821 O O . ALA A 1 493 ? -14.000 57.818 10.564 1.00 79.12 493 ALA A O 1
ATOM 3822 N N . ILE A 1 494 ? -14.116 56.530 12.401 1.00 83.00 494 ILE A N 1
ATOM 3823 C CA . ILE A 1 494 ? -14.194 57.657 13.345 1.00 83.00 494 ILE A CA 1
ATOM 3824 C C . ILE A 1 494 ? -12.869 58.437 13.373 1.00 83.00 494 ILE A C 1
ATOM 3826 O O . ILE A 1 494 ? -12.871 59.667 13.345 1.00 83.00 494 ILE A O 1
ATOM 3830 N N . ALA A 1 495 ? -11.727 57.748 13.372 1.00 84.81 495 ALA A N 1
ATOM 3831 C CA . ALA A 1 495 ? -10.418 58.399 13.350 1.00 84.81 495 ALA A CA 1
ATOM 3832 C C . ALA A 1 495 ? -10.201 59.203 12.055 1.00 84.81 495 ALA A C 1
ATOM 3834 O O . ALA A 1 495 ? -9.772 60.358 12.106 1.00 84.81 495 ALA A O 1
ATOM 3835 N N . ALA A 1 496 ? -10.573 58.637 10.902 1.00 86.38 496 ALA A N 1
ATOM 3836 C CA . ALA A 1 496 ? -10.499 59.329 9.617 1.00 86.38 496 ALA A CA 1
ATOM 3837 C C . ALA A 1 496 ? -11.404 60.573 9.575 1.00 86.38 496 ALA A C 1
ATOM 3839 O O . ALA A 1 496 ? -10.979 61.637 9.121 1.00 86.38 496 ALA A O 1
ATOM 3840 N N . SER A 1 497 ? -12.626 60.486 10.110 1.00 83.94 497 SER A N 1
ATOM 3841 C CA . SER A 1 497 ? -13.539 61.635 10.168 1.00 83.94 497 SER A CA 1
ATOM 3842 C C . SER A 1 497 ? -13.058 62.728 11.129 1.00 83.94 497 SER A C 1
ATOM 3844 O O . SER A 1 497 ? -13.116 63.904 10.768 1.00 83.94 497 SER A O 1
ATOM 3846 N N . MET A 1 498 ? -12.480 62.385 12.288 1.00 88.00 498 MET A N 1
ATOM 3847 C CA . MET A 1 498 ? -11.848 63.380 13.171 1.00 88.00 498 MET A CA 1
ATOM 3848 C C . MET A 1 498 ? -10.650 64.074 12.512 1.00 88.00 498 MET A C 1
ATOM 3850 O O . MET A 1 498 ? -10.485 65.285 12.667 1.00 88.00 498 MET A O 1
ATOM 3854 N N . MET A 1 499 ? -9.841 63.344 11.740 1.00 88.75 499 MET A N 1
ATOM 3855 C CA . MET A 1 499 ? -8.694 63.921 11.034 1.00 88.75 499 MET A CA 1
ATOM 3856 C C . MET A 1 499 ? -9.138 64.915 9.952 1.00 88.75 499 MET A C 1
ATOM 3858 O O . MET A 1 499 ? -8.585 66.011 9.855 1.00 88.75 499 MET A O 1
ATOM 3862 N N . ILE A 1 500 ? -10.188 64.585 9.193 1.00 90.06 500 ILE A N 1
ATOM 3863 C CA . ILE A 1 500 ? -10.762 65.477 8.174 1.00 90.06 500 ILE A CA 1
ATOM 3864 C C . ILE A 1 500 ? -11.342 66.744 8.819 1.00 90.06 500 ILE A C 1
ATOM 3866 O O . ILE A 1 500 ? -11.093 67.849 8.334 1.00 90.06 500 ILE A O 1
ATOM 3870 N N . ILE A 1 501 ? -12.059 66.610 9.940 1.00 90.12 501 ILE A N 1
ATOM 3871 C CA . ILE A 1 501 ? -12.597 67.758 10.686 1.00 90.12 501 ILE A CA 1
ATOM 3872 C C . ILE A 1 501 ? -11.457 68.637 11.220 1.00 90.12 501 ILE A C 1
ATOM 3874 O O . ILE A 1 501 ? -11.517 69.861 11.098 1.00 90.12 501 ILE A O 1
ATOM 3878 N N . GLY A 1 502 ? -10.389 68.034 11.750 1.00 89.75 502 GLY A N 1
ATOM 3879 C CA . GLY A 1 502 ? -9.208 68.758 12.223 1.00 89.75 502 GLY A CA 1
ATOM 3880 C C . GLY A 1 502 ? -8.525 69.564 11.115 1.00 89.75 502 GLY A C 1
ATOM 3881 O O . GLY A 1 502 ? -8.208 70.739 11.308 1.00 89.75 502 GLY A O 1
ATOM 3882 N N . ILE A 1 503 ? -8.367 68.976 9.926 1.00 90.44 503 ILE A N 1
ATOM 3883 C CA . ILE A 1 503 ? -7.798 69.662 8.758 1.00 90.44 503 ILE A CA 1
ATOM 3884 C C . ILE A 1 503 ? -8.714 70.806 8.302 1.00 90.44 503 ILE A C 1
ATOM 3886 O O . ILE A 1 503 ? -8.233 71.911 8.047 1.00 90.44 503 ILE A O 1
ATOM 3890 N N . ALA A 1 504 ? -10.031 70.591 8.258 1.00 86.31 504 ALA A N 1
ATOM 3891 C CA . ALA A 1 504 ? -10.991 71.631 7.892 1.00 86.31 504 ALA A CA 1
ATOM 3892 C C . ALA A 1 504 ? -10.961 72.819 8.870 1.00 86.31 504 ALA A C 1
ATOM 3894 O O . ALA A 1 504 ? -10.937 73.974 8.437 1.00 86.31 504 ALA A O 1
ATOM 3895 N N . LEU A 1 505 ? -10.884 72.554 10.179 1.00 88.44 505 LEU A N 1
ATOM 3896 C CA . LEU A 1 505 ? -10.747 73.590 11.207 1.00 88.44 505 LEU A CA 1
ATOM 3897 C C . LEU A 1 505 ? -9.414 74.334 11.098 1.00 88.44 505 LEU A C 1
ATOM 3899 O O . LEU A 1 505 ? -9.386 75.556 11.229 1.00 88.44 505 LEU A O 1
ATOM 3903 N N . PHE A 1 506 ? -8.320 73.635 10.797 1.00 87.19 506 PHE A N 1
ATOM 3904 C CA . PHE A 1 506 ? -7.014 74.258 10.590 1.00 87.19 506 PHE A CA 1
ATOM 3905 C C . PHE A 1 506 ? -6.992 75.167 9.353 1.00 87.19 506 PHE A C 1
ATOM 3907 O O . PHE A 1 506 ? -6.435 76.269 9.388 1.00 87.19 506 PHE A O 1
ATOM 3914 N N . ILE A 1 507 ? -7.636 74.748 8.262 1.00 86.94 507 ILE A N 1
ATOM 3915 C CA . ILE A 1 507 ? -7.796 75.574 7.061 1.00 86.94 507 ILE A CA 1
ATOM 3916 C C . ILE A 1 507 ? -8.671 76.794 7.377 1.00 86.94 507 ILE A C 1
ATOM 3918 O O . ILE A 1 507 ? -8.276 77.920 7.070 1.00 86.94 507 ILE A O 1
ATOM 3922 N N . ALA A 1 508 ? -9.811 76.607 8.049 1.00 82.25 508 ALA A N 1
ATOM 3923 C CA . ALA A 1 508 ? -10.701 77.699 8.444 1.00 82.25 508 ALA A CA 1
ATOM 3924 C C . ALA A 1 508 ? -10.004 78.715 9.367 1.00 82.25 508 ALA A C 1
ATOM 3926 O O . ALA A 1 508 ? -10.117 79.924 9.149 1.00 82.25 508 ALA A O 1
ATOM 3927 N N . PHE A 1 509 ? -9.217 78.239 10.336 1.00 80.69 509 PHE A N 1
ATOM 3928 C CA . PHE A 1 509 ? -8.415 79.074 11.228 1.00 80.69 509 PHE A CA 1
ATOM 3929 C C . PHE A 1 509 ? -7.377 79.898 10.456 1.00 80.69 509 PHE A C 1
ATOM 3931 O O . PHE A 1 509 ? -7.252 81.103 10.669 1.00 80.69 509 PHE A O 1
ATOM 3938 N N . ASN A 1 510 ? -6.674 79.291 9.496 1.00 76.25 510 ASN A N 1
ATOM 3939 C CA . ASN A 1 510 ? -5.711 80.015 8.663 1.00 76.25 510 ASN A CA 1
ATOM 3940 C C . ASN A 1 510 ? -6.376 81.031 7.720 1.00 76.25 510 ASN A C 1
ATOM 3942 O O . ASN A 1 510 ? -5.810 82.099 7.475 1.00 76.25 510 ASN A O 1
ATOM 3946 N N . ILE A 1 511 ? -7.587 80.752 7.228 1.00 77.75 511 ILE A N 1
ATOM 3947 C CA . ILE A 1 511 ? -8.374 81.710 6.438 1.00 77.75 511 ILE A CA 1
ATOM 3948 C C . ILE A 1 511 ? -8.831 82.889 7.311 1.00 77.75 511 ILE A C 1
ATOM 3950 O O . ILE A 1 511 ? -8.698 84.040 6.891 1.00 77.75 511 ILE A O 1
ATOM 3954 N N . GLN A 1 512 ? -9.320 82.641 8.533 1.00 72.81 512 GLN A N 1
ATOM 3955 C CA . GLN A 1 512 ? -9.684 83.708 9.475 1.00 72.81 512 GLN A CA 1
ATOM 3956 C C . GLN A 1 512 ? -8.474 84.560 9.869 1.00 72.81 512 GLN A C 1
ATOM 3958 O O . GLN A 1 512 ? -8.557 85.788 9.875 1.00 72.81 512 GLN A O 1
ATOM 3963 N N . ARG A 1 513 ? -7.321 83.928 10.107 1.00 71.62 513 ARG A N 1
ATOM 3964 C CA . ARG A 1 513 ? -6.073 84.624 10.430 1.00 71.62 513 ARG A CA 1
ATOM 3965 C C . ARG A 1 513 ? -5.579 85.507 9.278 1.00 71.62 513 ARG A C 1
ATOM 3967 O O . ARG A 1 513 ? -5.101 86.607 9.532 1.00 71.62 513 ARG A O 1
ATOM 3974 N N . LYS A 1 514 ? -5.745 85.081 8.017 1.00 66.81 514 LYS A N 1
ATOM 3975 C CA . LYS A 1 514 ? -5.456 85.925 6.841 1.00 66.81 514 LYS A CA 1
ATOM 3976 C C . LYS A 1 514 ? -6.429 87.100 6.696 1.00 66.81 514 LYS A C 1
ATOM 3978 O O . LYS A 1 514 ? -5.992 88.180 6.316 1.00 66.81 514 LYS A O 1
ATOM 3983 N N . LYS A 1 515 ? -7.715 86.929 7.030 1.00 64.38 515 LYS A N 1
ATOM 3984 C CA . LYS A 1 515 ? -8.693 88.036 7.017 1.00 64.38 515 LYS A CA 1
ATOM 3985 C C . LYS A 1 515 ? -8.395 89.103 8.076 1.00 64.38 515 LYS A C 1
ATOM 3987 O O . LYS A 1 515 ? -8.590 90.276 7.796 1.00 64.38 515 LYS A O 1
ATOM 3992 N N . HIS A 1 516 ? -7.855 88.716 9.233 1.00 59.75 516 HIS A N 1
ATOM 3993 C CA . HIS A 1 516 ? -7.442 89.646 10.294 1.00 59.75 516 HIS A CA 1
ATOM 3994 C C . HIS A 1 516 ? -6.119 90.388 10.031 1.00 59.75 516 HIS A C 1
ATOM 3996 O O . HIS A 1 516 ? -5.749 91.248 10.818 1.00 59.75 516 HIS A O 1
ATOM 4002 N N . PHE A 1 517 ? -5.397 90.046 8.959 1.00 54.97 517 PHE A N 1
ATOM 4003 C CA . PHE A 1 517 ? -4.150 90.714 8.568 1.00 54.97 517 PHE A CA 1
ATOM 4004 C C . PHE A 1 517 ? -4.347 91.686 7.385 1.00 54.97 517 PHE A C 1
ATOM 4006 O O . PHE A 1 517 ? -3.399 92.345 6.970 1.00 54.97 517 PHE A O 1
ATOM 4013 N N . ILE A 1 518 ? -5.558 91.744 6.812 1.00 55.88 518 ILE A N 1
ATOM 4014 C CA . ILE A 1 518 ? -5.918 92.573 5.640 1.00 55.88 518 ILE A CA 1
ATOM 4015 C C . ILE A 1 518 ? -7.073 93.556 5.971 1.00 55.88 518 ILE A C 1
ATOM 4017 O O . ILE A 1 518 ? -7.504 94.324 5.115 1.00 55.88 518 ILE A O 1
ATOM 4021 N N . ALA A 1 519 ? -7.539 93.587 7.221 1.00 48.16 519 ALA A N 1
ATOM 4022 C CA . ALA A 1 519 ? -8.408 94.625 7.785 1.00 48.16 519 ALA A CA 1
ATOM 4023 C C . ALA A 1 519 ? -7.663 95.304 8.934 1.00 48.16 519 ALA A C 1
ATOM 4025 O O . ALA A 1 519 ? -7.815 96.537 9.076 1.00 48.16 519 ALA A O 1
#

Sequence (519 aa):
NEFKLESGSEFFGAEYGLPAECLEQGAASKQECEKIMFLKHAPKECASAGIAGIEECEKLMFKKHAPSDCLEAGITTKEACKKYMFEKYNGEKNIPADKFPSECQKQGAATPDECDKVMRNIYMPQECREQGITGEQECGNYMELKYIPQECRDAGVKTRSGCDKVMFNKYGPQECVKAGIEDEEQCDDFMFNKYAPQVVCKDVDDWQCKNSIKERHLGNIVAKQVQFQEVREMAGSLAADSVNLGYLEDMLDAAKEIIPFKAREINFKILATEEKLVLDDSDNMVQTAPIAVMIDSDGDGLSDDTEKRFNTNPFNSDSDGDGYSDGDEMKNQYNPSGEGALIENMFPIDEAIAQNKTLGQPKTDGEEAEYLVVKAVINKSNGQGEGKGYDFSGQAEPGSVVTLYVYSDLPLVATAKVDEYGNWQYELSHSLNEGEHEIYAVVNDNTGKVVSKSKPLNFFIKEAKAVSVQDFVSIAAPAAARQSESMIKYYMAIAASMMIIGIALFIAFNIQRKKHFIA

pLDDT: mean 78.32, std 16.74, range [23.44, 98.31]

Foldseek 3Di:
DDPPPPPCPVPDAPDDDQPPQQVVVPDPDPVSSQLVVCLVPPDPQCVVVVHSDPVVSQQVCCVVDPDPVCVVVVHRDPVVSVVVCCVVPVVDQADQLVRQDPQQVVVPPGGPVSSVQSVQVVPQPVVCVVVVNSDPVVSVLVVQQVPQDVQCVVVVHRGPVSSQQSCCCVPNDPVCNVVVHSDDVVVLVVLLVVQLVQEAEAPDDPVVSSVLCSPHNSVVSSVVCVLLPLVVVCCVVQQQFKDFQLRVCVSNVVCVPFPFFDDRQWIWHKAAADWGFYAYPVRDTDTAHRIAIATQRCGLRAGPQRCVVLVADSNDQQRCPPPHGLLRCLLVQHRSNDGDGNPDDDALQSLQSSPRFHAYDPSPAAAADPQFDWDDKDAPPPDPDPFGWIKTKDFHDAQHKKWKWKDDNHTYIHIWGAHNVGMTMDIGRGHTDFAKIKMKIFDAGNNNYTHYIHDIDIDGDDDPPPCDVVNVVVVPDPPPPPDPPVVVVVVVVVVVVVVVVVVVVVVVVVVVVVVVVVD

Radius of gyration: 36.29 Å; chains: 1; bounding box: 63×116×105 Å